Protein AF-A0A812RT86-F1 (afdb_monomer)

InterPro domains:
  IPR002048 EF-hand domain [PS50222] (325-360)

pLDDT: mean 72.58, std 27.66, range [27.3, 98.38]

Foldseek 3Di:
DVVVVVVPDDDDDDDDDDDDDDDDDDDDDDDDDDPDDPPPPPVPPPPPPDDDPVVVVVVVVVVVVPPDPDDDDDDDDDDDDDDDDDDDDDDDDDDDDDDDDDDDDDDDDDDDDDDDDDDDDDDDDDDDDDDDDDDDDDDDDDDDDDDDDDDDDDDDDDDDDDDDDDDDDDDPDDDDDDDDDDDDDPPDPPPPPPQDVVNLVVVVCVVPVVCPCVCLQLVLLLPPDWDPLLVVLQADDPLLLLQLLLVQLVCLVLAQPSRDQWDFLVRVCVSNVDDSVSSLVVLCLQPVPLSVVCVVVVDPVSSRVGTGGPLLQSLLSLLSHALDALVLSLQSNLLSLPSVLPQKDALVSQLVSQLSNLSNSCSRSVTDRDPSVVSSVVSNVVLVVLLVLVLVVDDVVVNVVCVVVNIGHNVSVSCQCCCVSVDSVNVSSNSSSCVSYHPDPPPLCPDPQNVPQDHRGSNDRDDRGPPRVVSVPLLDDDLVLLVVLVLLVVVCLVVVHLPDDQVRSCVVSVHHDPPSSCVQFSNQLSVVQVVCVVVVDDDDVLSSRCRRRVPDDPVSSVVSVVSVVVVVVVVVVVVVVVVVVVVVVVVVVVVPPPDQDVVRVVVVVVVVCCVVVVVCPDPPDDD

Solvent-accessible surface area (backbone atoms only — not comparable to full-atom values): 39511 Å² total; per-residue (Å²): 109,83,75,63,66,63,77,76,71,81,81,90,88,82,84,88,80,91,78,85,88,82,91,83,88,83,82,90,83,90,82,90,81,79,95,82,81,90,82,77,80,74,85,78,65,80,85,66,91,69,91,64,75,68,64,58,57,57,55,54,56,61,64,62,73,72,70,82,86,80,88,88,89,89,87,85,91,84,84,90,80,92,83,89,83,87,82,89,86,85,91,83,87,84,88,84,84,90,83,84,86,81,89,84,81,87,80,88,80,83,85,86,80,86,81,87,86,84,81,85,82,84,79,85,84,84,84,84,82,82,85,88,83,87,85,88,85,80,89,76,90,81,90,79,90,81,91,74,86,87,80,89,88,87,88,89,86,85,87,85,84,90,82,86,89,88,78,93,74,90,74,93,68,92,77,77,84,91,71,84,89,73,96,68,77,87,72,71,80,72,79,75,72,81,72,47,73,66,58,52,48,51,56,38,36,75,75,40,64,88,50,59,65,51,52,66,39,46,54,52,64,74,68,55,78,70,50,75,85,48,56,80,46,21,71,40,46,62,51,59,54,46,53,40,50,40,47,44,33,51,73,19,71,33,42,56,82,48,35,69,70,56,28,28,52,63,56,44,22,64,56,71,68,49,60,63,74,61,40,52,58,49,36,46,49,67,29,43,72,41,34,54,52,31,68,74,63,72,43,79,73,46,36,72,65,33,60,37,42,52,64,16,48,54,39,34,45,48,53,49,9,38,61,34,48,52,65,61,41,49,48,51,50,52,36,70,46,27,47,83,58,71,64,39,34,43,64,66,39,44,19,50,44,43,33,23,41,50,45,19,43,19,39,61,62,72,40,78,55,70,55,70,71,56,30,42,50,49,20,50,52,50,51,56,48,53,53,52,57,48,40,73,75,44,58,71,69,58,27,47,48,37,66,71,70,54,35,46,48,47,70,60,52,50,36,33,46,62,31,75,63,73,48,72,81,24,39,67,48,22,51,47,40,57,71,25,21,55,80,56,88,66,60,73,70,77,52,102,56,49,90,76,58,65,68,59,47,36,74,48,83,56,75,67,51,80,75,42,80,72,75,48,53,91,81,54,86,52,83,81,50,51,61,55,54,48,52,53,49,53,49,26,62,71,69,71,48,44,90,70,53,73,68,56,51,26,64,74,67,73,44,90,69,59,64,66,57,38,69,67,27,48,52,49,12,27,54,49,42,42,54,45,41,76,73,74,44,87,82,48,73,67,56,30,50,45,48,27,28,73,84,60,48,76,68,52,55,52,51,51,52,51,54,49,52,52,49,52,50,50,51,49,50,51,52,52,51,50,52,54,48,51,52,47,53,53,48,50,55,57,68,65,47,72,72,63,56,67,69,58,44,50,52,50,50,50,52,48,51,39,62,73,68,67,68,69,74,77,87,86,79,78,134

Secondary structure (DSSP, 8-state):
-TTTSGGG---------------------PPP--S---SSSSTTSTTS----THHHHHHHHHHHTTSSS-----------------------------------------------PPPPPPPPP--PPPPP----------------------------------------------------------------HHHHHHHHHHH-GGGGHHHHHHHHHHHSPPPGGGHHHHT--HHHHHHHHHHHHHHTTT-TT-S-SSB-HHHHHHHHT--HHHHHHHHHHH-HHHHHHHHHH--GGGGGG--B-HHHHHHHHHHT-TTS-HHHHHHHHHHHH-TT--SEE-HHHHHHHHHHHHHHHHHHTT--PPPHHHHHHHHHHHHHHHHHHHHHHS-HHHHHHHHHHT-EEHHHHHHHHTTTT--GGGHHHHHHHHHHS---SS-TT--TTHHHH----SSSPPPPP---TTTS-TTS--HHHHHHHHHHHHHHHHHT-----HHHHHHHHTS---HHHIIIIIHHHHHHHHHHHHTT----HHHHHHHH-TT--HHHHHHHHHHHHHHHHHHHHHHHHHHHHHHHHHHHHHHHS----HHHHHHHHHHHHHHHTT----S----

Radius of gyration: 39.05 Å; Cα contacts (8 Å, |Δi|>4): 463; chains: 1; bounding box: 122×91×124 Å

Mean predicted aligned error: 18.25 Å

Structure (mmCIF, N/CA/C/O backbone):
data_AF-A0A812RT86-F1
#
_entry.id   AF-A0A812RT86-F1
#
loop_
_atom_site.group_PDB
_atom_site.id
_atom_site.type_symbol
_atom_site.label_atom_id
_atom_site.label_alt_id
_atom_site.label_comp_id
_atom_site.label_asym_id
_atom_site.label_entity_id
_atom_site.label_seq_id
_atom_site.pdbx_PDB_ins_code
_atom_site.Cartn_x
_atom_site.Cartn_y
_atom_site.Cartn_z
_atom_site.occupancy
_atom_site.B_iso_or_equiv
_atom_site.auth_seq_id
_atom_site.auth_comp_id
_atom_site.auth_asym_id
_atom_site.auth_atom_id
_atom_site.pdbx_PDB_model_num
ATOM 1 N N . MET A 1 1 ? -22.999 0.471 -38.837 1.00 32.41 1 MET A N 1
ATOM 2 C CA . MET A 1 1 ? -21.738 0.999 -38.265 1.00 32.41 1 MET A CA 1
ATOM 3 C C . MET A 1 1 ? -20.483 0.485 -38.969 1.00 32.41 1 MET A C 1
ATOM 5 O O . MET A 1 1 ? -19.728 1.316 -39.442 1.00 32.41 1 MET A O 1
ATOM 9 N N . VAL A 1 2 ? -20.285 -0.824 -39.178 1.00 30.70 2 VAL A N 1
ATOM 10 C CA . VAL A 1 2 ? -19.098 -1.359 -39.901 1.00 30.70 2 VAL A CA 1
ATOM 11 C C . VAL A 1 2 ? -18.981 -0.891 -41.371 1.00 30.70 2 VAL A C 1
ATOM 13 O O . VAL A 1 2 ? -17.883 -0.769 -41.901 1.00 30.70 2 VAL A O 1
ATOM 16 N N . ARG A 1 3 ? -20.088 -0.517 -42.030 1.00 27.75 3 ARG A N 1
ATOM 17 C CA . ARG A 1 3 ? -20.066 0.116 -43.369 1.00 27.75 3 ARG A CA 1
ATOM 18 C C . ARG A 1 3 ? -19.784 1.629 -43.364 1.00 27.75 3 ARG A C 1
ATOM 20 O O . ARG A 1 3 ? -19.416 2.160 -44.401 1.00 27.75 3 ARG A O 1
ATOM 27 N N . LEU A 1 4 ? -19.905 2.303 -42.216 1.00 32.44 4 LEU A N 1
ATOM 28 C CA . LEU A 1 4 ? -19.631 3.743 -42.067 1.00 32.44 4 LEU A CA 1
ATOM 29 C C . LEU A 1 4 ? -18.146 4.032 -41.785 1.00 32.44 4 LEU A C 1
ATOM 31 O O . LEU A 1 4 ? -17.674 5.114 -42.100 1.00 32.44 4 LEU A O 1
ATOM 35 N N . LEU A 1 5 ? -17.389 3.042 -41.296 1.00 34.94 5 LEU A N 1
ATOM 36 C CA . LEU A 1 5 ? -15.935 3.142 -41.107 1.00 34.94 5 LEU A CA 1
ATOM 37 C C . LEU A 1 5 ? -15.118 2.859 -42.382 1.00 34.94 5 LEU A C 1
ATOM 39 O O . LEU A 1 5 ? -13.969 3.273 -42.466 1.00 34.94 5 LEU A O 1
ATOM 43 N N . ARG A 1 6 ? -15.703 2.230 -43.414 1.00 35.09 6 ARG A N 1
ATOM 44 C CA . ARG A 1 6 ? -15.031 2.035 -44.719 1.00 35.09 6 ARG A CA 1
ATOM 45 C C . ARG A 1 6 ? -15.111 3.245 -45.655 1.00 35.09 6 ARG A C 1
ATOM 47 O O . ARG A 1 6 ? -14.387 3.284 -46.639 1.00 35.09 6 ARG A O 1
ATOM 54 N N . ALA A 1 7 ? -15.956 4.233 -45.356 1.00 34.41 7 ALA A N 1
ATOM 55 C CA . ALA A 1 7 ? -16.127 5.428 -46.186 1.00 34.41 7 ALA A CA 1
ATOM 56 C C . ALA A 1 7 ? -15.165 6.580 -45.826 1.00 34.41 7 ALA A C 1
ATOM 58 O O . ALA A 1 7 ? -15.213 7.629 -46.460 1.00 34.41 7 ALA A O 1
ATOM 59 N N . TRP A 1 8 ? -14.285 6.391 -44.834 1.00 33.06 8 TRP A N 1
ATOM 60 C CA . TRP A 1 8 ? -13.332 7.412 -44.374 1.00 33.06 8 TRP A CA 1
ATOM 61 C C . TRP A 1 8 ? -11.868 7.105 -44.742 1.00 33.06 8 TRP A C 1
ATOM 63 O O . TRP A 1 8 ? -10.953 7.761 -44.258 1.00 33.06 8 TRP A O 1
ATOM 73 N N . GLN A 1 9 ? -11.637 6.122 -45.621 1.00 38.25 9 GLN A N 1
ATOM 74 C CA . GLN A 1 9 ? -10.313 5.793 -46.157 1.00 38.25 9 GLN A CA 1
ATOM 75 C C . GLN A 1 9 ? -10.301 5.894 -47.690 1.00 38.25 9 GLN A C 1
ATOM 77 O O . GLN A 1 9 ? -10.623 4.954 -48.410 1.00 38.25 9 GLN A O 1
ATOM 82 N N . GLY A 1 10 ? -9.909 7.068 -48.179 1.00 29.81 10 GLY A N 1
ATOM 83 C CA . GLY A 1 10 ? -9.515 7.364 -49.559 1.00 29.81 10 GLY A CA 1
ATOM 84 C C . GLY A 1 10 ? -9.105 8.838 -49.598 1.00 29.81 10 GLY A C 1
ATOM 85 O O . GLY A 1 10 ? -9.862 9.671 -49.123 1.00 29.81 10 GLY A O 1
ATOM 86 N N . LYS A 1 11 ? -7.930 9.270 -50.051 1.00 29.61 11 LYS A N 1
ATOM 87 C CA . LYS A 1 11 ? -6.903 8.723 -50.947 1.00 29.61 11 LYS A CA 1
ATOM 88 C C . LYS A 1 11 ? -5.505 9.200 -50.493 1.00 29.61 11 LYS A C 1
ATOM 90 O O . LYS A 1 11 ? -5.428 10.169 -49.739 1.00 29.61 11 LYS A O 1
ATOM 95 N N . PRO A 1 12 ? -4.426 8.559 -50.975 1.00 42.12 12 PRO A N 1
ATOM 96 C CA . PRO A 1 12 ? -3.047 9.000 -50.787 1.00 42.12 12 PRO A CA 1
ATOM 97 C C . PRO A 1 12 ? -2.666 10.059 -51.833 1.00 42.12 12 PRO A C 1
ATOM 99 O O . PRO A 1 12 ? -3.165 9.997 -52.950 1.00 42.12 12 PRO A O 1
ATOM 102 N N . ASP A 1 13 ? -1.803 11.003 -51.456 1.00 31.34 13 ASP A N 1
ATOM 103 C CA . ASP A 1 13 ? -0.735 11.583 -52.288 1.00 31.34 13 ASP A CA 1
ATOM 104 C C . ASP A 1 13 ? -0.007 12.673 -51.486 1.00 31.34 13 ASP A C 1
ATOM 106 O O . ASP A 1 13 ? -0.629 13.638 -51.052 1.00 31.34 13 ASP A O 1
ATOM 110 N N . ALA A 1 14 ? 1.304 12.498 -51.278 1.00 30.47 14 ALA A N 1
ATOM 111 C CA . ALA A 1 14 ? 2.343 13.516 -51.499 1.00 30.47 14 ALA A CA 1
ATOM 112 C C . ALA A 1 14 ? 3.637 13.194 -50.723 1.00 30.47 14 ALA A C 1
ATOM 114 O O . ALA A 1 14 ? 3.758 13.421 -49.525 1.00 30.47 14 ALA A O 1
ATOM 115 N N . VAL A 1 15 ? 4.606 12.676 -51.480 1.00 29.62 15 VAL A N 1
ATOM 116 C CA . VAL A 1 15 ? 6.001 13.142 -51.568 1.00 29.62 15 VAL A CA 1
ATOM 117 C C . VAL A 1 15 ? 6.753 13.431 -50.257 1.00 29.62 15 VAL A C 1
ATOM 119 O O . VAL A 1 15 ? 6.643 14.482 -49.635 1.00 29.62 15 VAL A O 1
ATOM 122 N N . CYS A 1 16 ? 7.660 12.506 -49.955 1.00 29.94 16 CYS A N 1
ATOM 123 C CA . CYS A 1 16 ? 8.795 12.654 -49.053 1.00 29.94 16 CYS A CA 1
ATOM 124 C C . CYS A 1 16 ? 9.907 13.505 -49.701 1.00 29.94 16 CYS A C 1
ATOM 126 O O . CYS A 1 16 ? 10.246 13.245 -50.861 1.00 29.94 16 CYS A O 1
ATOM 128 N N . PRO A 1 17 ? 10.564 14.418 -48.962 1.00 37.09 17 PRO A N 1
ATOM 129 C CA . PRO A 1 17 ? 11.944 14.758 -49.254 1.00 37.09 17 PRO A CA 1
ATOM 130 C C . PRO A 1 17 ? 12.883 14.363 -48.110 1.00 37.09 17 PRO A C 1
ATOM 132 O O . PRO A 1 17 ? 12.653 14.623 -46.930 1.00 37.09 17 PRO A O 1
ATOM 135 N N . LYS A 1 18 ? 13.981 13.742 -48.540 1.00 34.94 18 LYS A N 1
ATOM 136 C CA . LYS A 1 18 ? 15.206 13.446 -47.799 1.00 34.94 18 LYS A CA 1
ATOM 137 C C . LYS A 1 18 ? 15.799 14.702 -47.142 1.00 34.94 18 LYS A C 1
ATOM 139 O O . LYS A 1 18 ? 15.811 15.768 -47.753 1.00 34.94 18 LYS A O 1
ATOM 144 N N . ARG A 1 19 ? 16.396 14.526 -45.962 1.00 31.27 19 ARG A N 1
ATOM 145 C CA . ARG A 1 19 ? 17.487 15.350 -45.408 1.00 31.27 19 ARG A CA 1
ATOM 146 C C . ARG A 1 19 ? 18.203 14.484 -44.368 1.00 31.27 19 ARG A C 1
ATOM 148 O O . ARG A 1 19 ? 17.579 14.100 -43.388 1.00 31.27 19 ARG A O 1
ATOM 155 N N . GLU A 1 20 ? 19.277 13.796 -44.740 1.00 32.06 20 GLU A N 1
ATOM 156 C CA . GLU A 1 20 ? 20.681 14.249 -44.746 1.00 32.06 20 GLU A CA 1
ATOM 157 C C . GLU A 1 20 ? 21.170 14.820 -43.410 1.00 32.06 20 GLU A C 1
ATOM 159 O O . GLU A 1 20 ? 20.586 15.736 -42.833 1.00 32.06 20 GLU A O 1
ATOM 164 N N . GLU A 1 21 ? 22.236 14.163 -42.957 1.00 35.34 21 GLU A N 1
ATOM 165 C CA . GLU A 1 21 ? 23.026 14.320 -41.746 1.00 35.34 21 GLU A CA 1
ATOM 166 C C . GLU A 1 21 ? 23.725 15.681 -41.688 1.00 35.34 21 GLU A C 1
ATOM 168 O O . GLU A 1 21 ? 24.220 16.158 -42.704 1.00 35.34 21 GLU A O 1
ATOM 173 N N . GLU A 1 22 ? 23.873 16.244 -40.487 1.00 34.66 22 GLU A N 1
ATOM 174 C CA . GLU A 1 22 ? 25.102 16.966 -40.139 1.00 34.66 22 GLU A CA 1
ATOM 175 C C . GLU A 1 22 ? 25.285 17.034 -38.614 1.00 34.66 22 GLU A C 1
ATOM 177 O O . GLU A 1 22 ? 24.495 17.629 -37.877 1.00 34.66 22 GLU A O 1
ATOM 182 N N . GLU A 1 23 ? 26.351 16.385 -38.142 1.00 36.22 23 GLU A N 1
ATOM 183 C CA . GLU A 1 23 ? 26.987 16.626 -36.850 1.00 36.22 23 GLU A CA 1
ATOM 184 C C . GLU A 1 23 ? 27.825 17.912 -36.919 1.00 36.22 23 GLU A C 1
ATOM 186 O O . GLU A 1 23 ? 28.636 18.052 -37.827 1.00 36.22 23 GLU A O 1
ATOM 191 N N . ALA A 1 24 ? 27.745 18.785 -35.909 1.00 30.48 24 ALA A N 1
ATOM 192 C CA . ALA A 1 24 ? 28.910 19.488 -35.348 1.00 30.48 24 ALA A CA 1
ATOM 193 C C . ALA A 1 24 ? 28.519 20.244 -34.068 1.00 30.48 24 ALA A C 1
ATOM 195 O O . ALA A 1 24 ? 27.568 21.023 -34.042 1.00 30.48 24 ALA A O 1
ATOM 196 N N . GLY A 1 25 ? 29.259 20.003 -32.984 1.00 29.22 25 GLY A N 1
ATOM 197 C CA . GLY A 1 25 ? 29.005 20.579 -31.665 1.00 29.22 25 GLY A CA 1
ATOM 198 C C . GLY A 1 25 ? 29.688 21.918 -31.380 1.00 29.22 25 GLY A C 1
ATOM 199 O O . GLY A 1 25 ? 30.500 22.392 -32.160 1.00 29.22 25 GLY A O 1
ATOM 200 N N . ALA A 1 26 ? 29.404 22.477 -30.195 1.00 28.14 26 ALA A N 1
ATOM 201 C CA . ALA A 1 26 ? 30.379 23.088 -29.278 1.00 28.14 26 ALA A CA 1
ATOM 202 C C . ALA A 1 26 ? 29.707 23.745 -28.048 1.00 28.14 26 ALA A C 1
ATOM 204 O O . ALA A 1 26 ? 28.912 24.666 -28.163 1.00 28.14 26 ALA A O 1
ATOM 205 N N . ARG A 1 27 ? 30.150 23.291 -26.866 1.00 29.47 27 ARG A N 1
ATOM 206 C CA . ARG A 1 27 ? 30.568 24.052 -25.663 1.00 29.47 27 ARG A CA 1
ATOM 207 C C . ARG A 1 27 ? 29.655 25.138 -25.044 1.00 29.47 27 ARG A C 1
ATOM 209 O O . ARG A 1 27 ? 29.606 26.273 -25.489 1.00 29.47 27 ARG A O 1
ATOM 216 N N . ASN A 1 28 ? 29.175 24.804 -23.839 1.00 30.59 28 ASN A N 1
ATOM 217 C CA . ASN A 1 28 ? 29.307 25.520 -22.552 1.00 30.59 28 ASN A CA 1
ATOM 218 C C . ASN A 1 28 ? 29.487 27.057 -22.534 1.00 30.59 28 ASN A C 1
ATOM 220 O O . ASN A 1 28 ? 30.597 27.543 -22.754 1.00 30.59 28 ASN A O 1
ATOM 224 N N . ARG A 1 29 ? 28.495 27.769 -21.968 1.00 30.27 29 ARG A N 1
ATOM 225 C CA . ARG A 1 29 ? 28.596 28.527 -20.689 1.00 30.27 29 ARG A CA 1
ATOM 226 C C . ARG A 1 29 ? 27.214 29.029 -20.205 1.00 30.27 29 ARG A C 1
ATOM 228 O O . ARG A 1 29 ? 26.305 29.128 -21.021 1.00 30.27 29 ARG A O 1
ATOM 235 N N . PRO A 1 30 ? 27.040 29.312 -18.895 1.00 32.78 30 PRO A N 1
ATOM 236 C CA . PRO A 1 30 ? 25.730 29.446 -18.258 1.00 32.78 30 PRO A CA 1
ATOM 237 C C . PRO A 1 30 ? 25.225 30.896 -18.220 1.00 32.78 30 PRO A C 1
ATOM 239 O O . PRO A 1 30 ? 25.974 31.819 -17.895 1.00 32.78 30 PRO A O 1
ATOM 242 N N . SER A 1 31 ? 23.929 31.083 -18.467 1.00 28.67 31 SER A N 1
ATOM 243 C CA . SER A 1 31 ? 23.236 32.364 -18.307 1.00 28.67 31 SER A CA 1
ATOM 244 C C . SER A 1 31 ? 22.522 32.402 -16.957 1.00 28.67 31 SER A C 1
ATOM 246 O O . SER A 1 31 ? 21.604 31.626 -16.701 1.00 28.67 31 SER A O 1
ATOM 248 N N . LYS A 1 32 ? 22.934 33.334 -16.093 1.00 32.06 32 LYS A N 1
ATOM 249 C CA . LYS A 1 32 ? 22.118 33.824 -14.977 1.00 32.06 32 LYS A CA 1
ATOM 250 C C . LYS A 1 32 ? 20.872 34.497 -15.561 1.00 32.06 32 LYS A C 1
ATOM 252 O O . LYS A 1 32 ? 21.020 35.433 -16.342 1.00 32.06 32 LYS A O 1
ATOM 257 N N . LEU A 1 33 ? 19.680 34.058 -15.166 1.00 28.28 33 LEU A N 1
ATOM 258 C CA . LEU A 1 33 ? 18.431 34.782 -15.404 1.00 28.28 33 LEU A CA 1
ATOM 259 C C . LEU A 1 33 ? 17.908 35.315 -14.072 1.00 28.28 33 LEU A C 1
ATOM 261 O O . LEU A 1 33 ? 17.611 34.565 -13.144 1.00 28.28 33 LEU A O 1
ATOM 265 N N . THR A 1 34 ? 17.863 36.638 -13.990 1.00 29.67 34 THR A N 1
ATOM 266 C CA . THR A 1 34 ? 17.312 37.426 -12.893 1.00 29.67 34 THR A CA 1
ATOM 267 C C . THR A 1 34 ? 15.814 37.627 -13.114 1.00 29.67 34 THR A C 1
ATOM 269 O O . THR A 1 34 ? 15.363 37.907 -14.223 1.00 29.67 34 THR A O 1
ATOM 272 N N . ILE A 1 35 ? 15.049 37.510 -12.033 1.00 33.06 35 ILE A N 1
ATOM 273 C CA . ILE A 1 35 ? 13.612 37.780 -11.951 1.00 33.06 35 ILE A CA 1
ATOM 274 C C . ILE A 1 35 ? 13.403 39.301 -12.019 1.00 33.06 35 ILE A C 1
ATOM 276 O O . ILE A 1 35 ? 13.557 39.975 -11.005 1.00 33.06 35 ILE A O 1
ATOM 280 N N . SER A 1 36 ? 13.091 39.861 -13.196 1.00 30.73 36 SER A N 1
ATOM 281 C CA . SER A 1 36 ? 12.636 41.263 -13.309 1.00 30.73 36 SER A CA 1
ATOM 282 C C . SER A 1 36 ? 11.948 41.626 -14.643 1.00 30.73 36 SER A C 1
ATOM 284 O O . SER A 1 36 ? 12.234 42.683 -15.203 1.00 30.73 36 SER A O 1
ATOM 286 N N . SER A 1 37 ? 11.036 40.804 -15.181 1.00 30.66 37 SER A N 1
ATOM 287 C CA . SER A 1 37 ? 10.267 41.198 -16.387 1.00 30.66 37 SER A CA 1
ATOM 288 C C . SER A 1 37 ? 8.770 40.859 -16.368 1.00 30.66 37 SER A C 1
ATOM 290 O O . SER A 1 37 ? 8.157 40.730 -17.421 1.00 30.66 37 SER A O 1
ATOM 292 N N . LEU A 1 38 ? 8.150 40.745 -15.191 1.00 30.97 38 LEU A N 1
ATOM 293 C CA . LEU A 1 38 ? 6.742 40.336 -15.048 1.00 30.97 38 LEU A CA 1
ATOM 294 C C . LEU A 1 38 ? 5.850 41.426 -14.427 1.00 30.97 38 LEU A C 1
ATOM 296 O O . LEU A 1 38 ? 5.011 41.153 -13.578 1.00 30.97 38 LEU A O 1
ATOM 300 N N . VAL A 1 39 ? 6.041 42.680 -14.856 1.00 33.22 39 VAL A N 1
ATOM 301 C CA . VAL A 1 39 ? 5.157 43.820 -14.509 1.00 33.22 39 VAL A CA 1
ATOM 302 C C . VAL A 1 39 ? 4.757 44.644 -15.756 1.00 33.22 39 VAL A C 1
ATOM 304 O O . VAL A 1 39 ? 4.170 45.712 -15.649 1.00 33.22 39 VAL A O 1
ATOM 307 N N . GLY A 1 40 ? 5.025 44.151 -16.971 1.00 34.19 40 GLY A N 1
ATOM 308 C CA . GLY A 1 40 ? 4.776 44.905 -18.211 1.00 34.19 40 GLY A CA 1
ATOM 309 C C . GLY A 1 40 ? 3.399 44.732 -18.867 1.00 34.19 40 GLY A C 1
ATOM 310 O O . GLY A 1 40 ? 2.975 45.625 -19.591 1.00 34.19 40 GLY A O 1
ATOM 311 N N . ASP A 1 41 ? 2.678 43.635 -18.614 1.00 35.81 41 ASP A N 1
ATOM 312 C CA . ASP A 1 41 ? 1.596 43.196 -19.519 1.00 35.81 41 ASP A CA 1
ATOM 313 C C . ASP A 1 41 ? 0.203 43.078 -18.874 1.00 35.81 41 ASP A C 1
ATOM 315 O O . ASP A 1 41 ? -0.606 42.240 -19.258 1.00 35.81 41 ASP A O 1
ATOM 319 N N . ILE A 1 42 ? -0.123 43.952 -17.916 1.00 34.62 42 ILE A N 1
ATOM 320 C CA . ILE A 1 42 ? -1.499 44.068 -17.379 1.00 34.62 42 ILE A CA 1
ATOM 321 C C . ILE A 1 42 ? -2.265 45.254 -17.998 1.00 34.62 42 ILE A C 1
ATOM 323 O O . ILE A 1 42 ? -3.493 45.283 -17.982 1.00 34.62 42 ILE A O 1
ATOM 327 N N . SER A 1 43 ? -1.582 46.179 -18.677 1.00 33.00 43 SER A N 1
ATOM 328 C CA . SER A 1 43 ? -2.214 47.361 -19.289 1.00 33.00 43 SER A CA 1
ATOM 329 C C . SER A 1 43 ? -2.795 47.132 -20.695 1.00 33.00 43 SER A C 1
ATOM 331 O O . SER A 1 43 ? -3.175 48.094 -21.351 1.00 33.00 43 SER A O 1
ATOM 333 N N . LYS A 1 44 ? -2.862 45.883 -21.183 1.00 37.06 44 LYS A N 1
ATOM 334 C CA . LYS A 1 44 ? -3.383 45.540 -22.528 1.00 37.06 44 LYS A CA 1
ATOM 335 C C . LYS A 1 44 ? -4.661 44.692 -22.531 1.00 37.06 44 LYS A C 1
ATOM 337 O O . LYS A 1 44 ? -5.081 44.235 -23.587 1.00 37.06 44 LYS A O 1
ATOM 342 N N . LEU A 1 45 ? -5.301 44.492 -21.377 1.00 38.12 45 LEU A N 1
ATOM 343 C CA . LEU A 1 45 ? -6.544 43.709 -21.266 1.00 38.12 45 LEU A CA 1
ATOM 344 C C . LEU A 1 45 ? -7.790 44.545 -20.929 1.00 38.12 45 LEU A C 1
ATOM 346 O O . LEU A 1 45 ? -8.852 43.987 -20.675 1.00 38.12 45 LEU A O 1
ATOM 350 N N . SER A 1 46 ? -7.700 45.875 -20.983 1.00 34.97 46 SER A N 1
ATOM 351 C CA . SER A 1 46 ? -8.839 46.781 -20.771 1.00 34.97 46 SER A CA 1
ATOM 352 C C . SER A 1 46 ? -9.723 47.013 -22.008 1.00 34.97 46 SER A C 1
ATOM 354 O O . SER A 1 46 ? -10.748 47.675 -21.881 1.00 34.97 46 SER A O 1
ATOM 356 N N . ASP A 1 47 ? -9.389 46.434 -23.168 1.00 35.75 47 ASP A N 1
ATOM 357 C CA . ASP A 1 47 ? -10.130 46.644 -24.430 1.00 35.75 47 ASP A CA 1
ATOM 358 C C . ASP A 1 47 ? -11.153 45.543 -24.766 1.00 35.75 47 ASP A C 1
ATOM 360 O O . ASP A 1 47 ? -11.801 45.581 -25.811 1.00 35.75 47 ASP A O 1
ATOM 364 N N . LEU A 1 48 ? -11.362 44.569 -23.879 1.00 38.91 48 LEU A N 1
ATOM 365 C CA . LEU A 1 48 ? -12.402 43.552 -24.044 1.00 38.91 48 LEU A CA 1
ATOM 366 C C . LEU A 1 48 ? -13.464 43.751 -22.970 1.00 38.91 48 LEU A C 1
ATOM 368 O O . LEU A 1 48 ? -13.424 43.129 -21.912 1.00 38.91 48 LEU A O 1
ATOM 372 N N . GLY A 1 49 ? -14.393 44.666 -23.252 1.00 37.91 49 GLY A N 1
ATOM 373 C CA . GLY A 1 49 ? -15.534 45.017 -22.410 1.00 37.91 49 GLY A CA 1
ATOM 374 C C . GLY A 1 49 ? -16.432 43.826 -22.072 1.00 37.91 49 GLY A C 1
ATOM 375 O O . GLY A 1 49 ? -17.490 43.642 -22.666 1.00 37.91 49 GLY A O 1
ATOM 376 N N . LEU A 1 50 ? -16.026 43.053 -21.069 1.00 34.66 50 LEU A N 1
ATOM 377 C CA . LEU A 1 50 ? -16.833 42.056 -20.386 1.00 34.66 50 LEU A CA 1
ATOM 378 C C . LEU A 1 50 ? -16.825 42.396 -18.898 1.00 34.66 50 LEU A C 1
ATOM 380 O O . LEU A 1 50 ? -15.873 42.135 -18.165 1.00 34.66 50 LEU A O 1
ATOM 384 N N . ALA A 1 51 ? -17.909 43.035 -18.473 1.00 38.38 51 ALA A N 1
ATOM 385 C CA . ALA A 1 51 ? -18.240 43.199 -17.073 1.00 38.38 51 ALA A CA 1
ATOM 386 C C . ALA A 1 51 ? -18.531 41.824 -16.451 1.00 38.38 51 ALA A C 1
ATOM 388 O O . ALA A 1 51 ? -19.305 41.048 -17.007 1.00 38.38 51 ALA A O 1
ATOM 389 N N . SER A 1 52 ? -17.977 41.550 -15.272 1.00 44.50 52 SER A N 1
ATOM 390 C CA . SER A 1 52 ? -18.619 40.634 -14.330 1.00 44.50 52 SER A CA 1
ATOM 391 C C . SER A 1 52 ? -18.398 41.120 -12.902 1.00 44.50 52 SER A C 1
ATOM 393 O O . SER A 1 52 ? -17.278 41.432 -12.489 1.00 44.50 52 SER A O 1
ATOM 395 N N . GLU A 1 53 ? -19.495 41.189 -12.154 1.00 42.06 53 GLU A N 1
ATOM 396 C CA . GLU A 1 53 ? -19.558 41.518 -10.730 1.00 42.06 53 GLU A CA 1
ATOM 397 C C . GLU A 1 53 ? -18.774 40.535 -9.838 1.00 42.06 53 GLU A C 1
ATOM 399 O O . GLU A 1 53 ? -18.516 40.834 -8.671 1.00 42.06 53 GLU A O 1
ATOM 404 N N . ASP A 1 54 ? -18.282 39.430 -10.401 1.00 44.69 54 ASP A N 1
ATOM 405 C CA . ASP A 1 54 ? -17.510 38.398 -9.703 1.00 44.69 54 ASP A CA 1
ATOM 406 C C . ASP A 1 54 ? -16.107 38.848 -9.257 1.00 44.69 54 ASP A C 1
ATOM 408 O O . ASP A 1 54 ? -15.523 38.283 -8.330 1.00 44.69 54 ASP A O 1
ATOM 412 N N . LEU A 1 55 ? -15.551 39.908 -9.857 1.00 44.12 55 LEU A N 1
ATOM 413 C CA . LEU A 1 55 ? -14.261 40.450 -9.412 1.00 44.12 55 LEU A CA 1
ATOM 414 C C . LEU A 1 55 ? -14.389 41.280 -8.120 1.00 44.12 55 LEU A C 1
ATOM 416 O O . LEU A 1 55 ? -13.424 41.416 -7.365 1.00 44.12 55 LEU A O 1
ATOM 420 N N . LYS A 1 56 ? -15.583 41.831 -7.847 1.00 46.00 56 LYS A N 1
ATOM 421 C CA . LYS A 1 56 ? -15.849 42.651 -6.653 1.00 46.00 56 LYS A CA 1
ATOM 422 C C . LYS A 1 56 ? -16.142 41.790 -5.424 1.00 46.00 56 LYS A C 1
ATOM 424 O O . LYS A 1 56 ? -15.720 42.150 -4.327 1.00 46.00 56 LYS A O 1
ATOM 429 N N . SER A 1 57 ? -16.791 40.640 -5.599 1.00 44.62 57 SER A N 1
ATOM 430 C CA . SER A 1 57 ? -17.022 39.659 -4.529 1.00 44.62 57 SER A CA 1
ATOM 431 C C . SER A 1 57 ? -15.714 39.010 -4.061 1.00 44.62 57 SER A C 1
ATOM 433 O O . SER A 1 57 ? -15.481 38.913 -2.856 1.00 44.62 57 SER A O 1
ATOM 435 N N . TRP A 1 58 ? -14.792 38.707 -4.982 1.00 50.06 58 TRP A N 1
ATOM 436 C CA . TRP A 1 58 ? -13.472 38.163 -4.636 1.00 50.06 58 TRP A CA 1
ATOM 437 C C . TRP A 1 58 ? -12.573 39.158 -3.871 1.00 50.06 58 TRP A C 1
ATOM 439 O O . TRP A 1 58 ? -11.843 38.776 -2.952 1.00 50.06 58 TRP A O 1
ATOM 449 N N . GLN A 1 59 ? -12.642 40.458 -4.189 1.00 44.25 59 GLN A N 1
ATOM 450 C CA . GLN A 1 59 ? -11.881 41.485 -3.462 1.00 44.25 59 GLN A CA 1
ATOM 451 C C . GLN A 1 59 ? -12.446 41.789 -2.062 1.00 44.25 59 GLN A C 1
ATOM 453 O O . GLN A 1 59 ? -11.677 42.119 -1.154 1.00 44.25 59 GLN A O 1
ATOM 458 N N . LEU A 1 60 ? -13.758 41.637 -1.847 1.00 43.69 60 LEU A N 1
ATOM 459 C CA . LEU A 1 60 ? -14.392 41.892 -0.547 1.00 43.69 60 LEU A CA 1
ATOM 460 C C . LEU A 1 60 ? -14.111 40.774 0.479 1.00 43.69 60 LEU A C 1
ATOM 462 O O . LEU A 1 60 ? -13.968 41.044 1.676 1.00 43.69 60 LEU A O 1
ATOM 466 N N . GLU A 1 61 ? -13.942 39.536 0.010 1.00 41.91 61 GLU A N 1
ATOM 467 C CA . GLU A 1 61 ? -13.617 38.368 0.841 1.00 41.91 61 GLU A CA 1
ATOM 468 C C . GLU A 1 61 ? -12.157 38.396 1.344 1.00 41.91 61 GLU A C 1
ATOM 470 O O . GLU A 1 61 ? -11.865 38.058 2.494 1.00 41.91 61 GLU A O 1
ATOM 475 N N . LYS A 1 62 ? -11.224 38.935 0.545 1.00 41.53 62 LYS A N 1
ATOM 476 C CA . LYS A 1 62 ? -9.827 39.140 0.978 1.00 41.53 62 LYS A CA 1
ATOM 477 C C . LYS A 1 62 ? -9.641 40.297 1.963 1.00 41.53 62 LYS A C 1
ATOM 479 O O . LYS A 1 62 ? -8.711 40.257 2.768 1.00 41.53 62 LYS A O 1
ATOM 484 N N . LEU A 1 63 ? -10.519 41.301 1.950 1.00 39.72 63 LEU A N 1
ATOM 485 C CA . LEU A 1 63 ? -10.459 42.435 2.885 1.00 39.72 63 LEU A CA 1
ATOM 486 C C . LEU A 1 63 ? -11.067 42.124 4.264 1.00 39.72 63 LEU A C 1
ATOM 488 O O . LEU A 1 63 ? -10.719 42.779 5.248 1.00 39.72 63 LEU A O 1
ATOM 492 N N . THR A 1 64 ? -11.919 41.103 4.368 1.00 42.16 64 THR A N 1
ATOM 493 C CA . THR A 1 64 ? -12.529 40.666 5.636 1.00 42.16 64 THR A CA 1
ATOM 494 C C . THR A 1 64 ? -11.698 39.606 6.369 1.00 42.16 64 THR A C 1
ATOM 496 O O . THR A 1 64 ? -11.668 39.608 7.600 1.00 42.16 64 THR A O 1
ATOM 499 N N . ALA A 1 65 ? -10.912 38.793 5.655 1.00 37.62 65 ALA A N 1
ATOM 500 C CA . ALA A 1 65 ? -10.013 37.798 6.256 1.00 37.62 65 ALA A CA 1
ATOM 501 C C . ALA A 1 65 ? -8.735 38.386 6.906 1.00 37.62 65 ALA A C 1
ATOM 503 O O . ALA A 1 65 ? -8.048 37.697 7.657 1.00 37.62 65 ALA A O 1
ATOM 504 N N . GLY A 1 66 ? -8.415 39.663 6.663 1.00 34.66 66 GLY A N 1
ATOM 505 C CA . GLY A 1 66 ? -7.205 40.329 7.173 1.00 34.66 66 GLY A CA 1
ATOM 506 C C . GLY A 1 66 ? -7.351 41.091 8.499 1.00 34.66 66 GLY A C 1
ATOM 507 O O . GLY A 1 66 ? -6.397 41.738 8.923 1.00 34.66 66 GLY A O 1
ATOM 508 N N . ARG A 1 67 ? -8.521 41.069 9.159 1.00 32.62 67 ARG A N 1
ATOM 509 C CA . ARG A 1 67 ? -8.803 41.895 10.359 1.00 32.62 67 ARG A CA 1
ATOM 510 C C . ARG A 1 67 ? -8.987 41.132 11.679 1.00 32.62 67 ARG A C 1
ATOM 512 O O . ARG A 1 67 ? -9.285 41.760 12.691 1.00 32.62 67 ARG A O 1
ATOM 519 N N . SER A 1 68 ? -8.775 39.818 11.717 1.00 31.55 68 SER A N 1
ATOM 520 C CA . SER A 1 68 ? -9.029 38.987 12.911 1.00 31.55 68 SER A CA 1
ATOM 521 C C . SER A 1 68 ? -7.789 38.585 13.725 1.00 31.55 68 SER A C 1
ATOM 523 O O . SER A 1 68 ? -7.928 37.871 14.715 1.00 31.55 68 SER A O 1
ATOM 525 N N . VAL A 1 69 ? -6.590 39.089 13.407 1.00 33.88 69 VAL A N 1
ATOM 526 C CA . VAL A 1 69 ? -5.362 38.825 14.190 1.00 33.88 69 VAL A CA 1
ATOM 527 C C . VAL A 1 69 ? -4.717 40.136 14.639 1.00 33.88 69 VAL A C 1
ATOM 529 O O . VAL A 1 69 ? -3.634 40.497 14.203 1.00 33.88 69 VAL A O 1
ATOM 532 N N . ALA A 1 70 ? -5.418 40.887 15.489 1.00 33.94 70 ALA A N 1
ATOM 533 C CA . ALA A 1 70 ? -4.842 41.955 16.312 1.00 33.94 70 ALA A CA 1
ATOM 534 C C . ALA A 1 70 ? -5.885 42.457 17.323 1.00 33.94 70 ALA A C 1
ATOM 536 O O . ALA A 1 70 ? -6.543 43.462 17.077 1.00 33.94 70 ALA A O 1
ATOM 537 N N . ARG A 1 71 ? -6.073 41.743 18.443 1.00 30.58 71 ARG A N 1
ATOM 538 C CA . ARG A 1 71 ? -6.626 42.282 19.707 1.00 30.58 71 ARG A CA 1
ATOM 539 C C . ARG A 1 71 ? -6.686 41.183 20.769 1.00 30.58 71 ARG A C 1
ATOM 541 O O . ARG A 1 71 ? -7.620 40.390 20.767 1.00 30.58 71 ARG A O 1
ATOM 548 N N . ARG A 1 72 ? -5.703 41.163 21.674 1.00 29.20 72 ARG A N 1
ATOM 549 C CA . ARG A 1 72 ? -5.846 40.831 23.109 1.00 29.20 72 ARG A CA 1
ATOM 550 C C . ARG A 1 72 ? -4.476 40.920 23.791 1.00 29.20 72 ARG A C 1
ATOM 552 O O . ARG A 1 72 ? -3.722 39.956 23.795 1.00 29.20 72 ARG A O 1
ATOM 559 N N . ALA A 1 73 ? -4.171 42.089 24.348 1.00 30.89 73 ALA A N 1
ATOM 560 C CA . ALA A 1 73 ? -3.171 42.280 25.398 1.00 30.89 73 ALA A CA 1
ATOM 561 C C . ALA A 1 73 ? -3.462 43.615 26.109 1.00 30.89 73 ALA A C 1
ATOM 563 O O . ALA A 1 73 ? -3.230 44.665 25.521 1.00 30.89 73 ALA A O 1
ATOM 564 N N . SER A 1 74 ? -4.035 43.527 27.314 1.00 29.34 74 SER A N 1
ATOM 565 C CA . SER A 1 74 ? -4.303 44.572 28.336 1.00 29.34 74 SER A CA 1
ATOM 566 C C . SER A 1 74 ? -5.462 44.000 29.168 1.00 29.34 74 SER A C 1
ATOM 568 O O . SER A 1 74 ? -6.497 43.706 28.574 1.00 29.34 74 SER A O 1
ATOM 570 N N . GLU A 1 75 ? -5.429 43.678 30.461 1.00 30.47 75 GLU A N 1
ATOM 571 C CA . GLU A 1 75 ? -4.884 44.259 31.708 1.00 30.47 75 GLU A CA 1
ATOM 572 C C . GLU A 1 75 ? -5.506 43.395 32.864 1.00 30.47 75 GLU A C 1
ATOM 574 O O . GLU A 1 75 ? -6.285 42.490 32.545 1.00 30.47 75 GLU A O 1
ATOM 579 N N . PRO A 1 76 ? -5.379 43.683 34.180 1.00 43.06 76 PRO A N 1
ATOM 580 C CA . PRO A 1 76 ? -4.268 44.214 34.972 1.00 43.06 76 PRO A CA 1
ATOM 581 C C . PRO A 1 76 ? -3.965 43.360 36.238 1.00 43.06 76 PRO A C 1
ATOM 583 O O . PRO A 1 76 ? -4.656 42.403 36.584 1.00 43.06 76 PRO A O 1
ATOM 586 N N . SER A 1 77 ? -2.909 43.763 36.945 1.00 30.39 77 SER A N 1
ATOM 587 C CA . SER A 1 77 ? -2.409 43.246 38.226 1.00 30.39 77 SER A CA 1
ATOM 588 C C . SER A 1 77 ? -3.202 43.726 39.459 1.00 30.39 77 SER A C 1
ATOM 590 O O . SER A 1 77 ? -3.551 44.900 39.527 1.00 30.39 77 SER A O 1
ATOM 592 N N . ALA A 1 78 ? -3.353 42.864 40.478 1.00 29.83 78 ALA A N 1
ATOM 593 C CA . ALA A 1 78 ? -3.514 43.182 41.916 1.00 29.83 78 ALA A CA 1
ATOM 594 C C . ALA A 1 78 ? -3.301 41.875 42.731 1.00 29.83 78 ALA A C 1
ATOM 596 O O . ALA A 1 78 ? -3.937 40.873 42.432 1.00 29.83 78 ALA A O 1
ATOM 597 N N . LEU A 1 79 ? -2.215 41.742 43.508 1.00 30.14 79 LEU A N 1
ATOM 598 C CA . LEU A 1 79 ? -2.052 41.993 44.962 1.00 30.14 79 LEU A CA 1
ATOM 599 C C . LEU A 1 79 ? -2.397 40.800 45.889 1.00 30.14 79 LEU A C 1
ATOM 601 O O . LEU A 1 79 ? -3.563 40.469 46.036 1.00 30.14 79 LEU A O 1
ATOM 605 N N . HIS A 1 80 ? -1.341 40.299 46.565 1.00 31.08 80 HIS A N 1
ATOM 606 C CA . HIS A 1 80 ? -1.254 39.564 47.855 1.00 31.08 80 HIS A CA 1
ATOM 607 C C . HIS A 1 80 ? -2.040 38.234 48.011 1.00 31.08 80 HIS A C 1
ATOM 609 O O . HIS A 1 80 ? -3.113 38.072 47.463 1.00 31.08 80 HIS A O 1
ATOM 615 N N . SER A 1 81 ? -1.589 37.190 48.717 1.00 29.05 81 SER A N 1
ATOM 616 C CA . SER A 1 81 ? -0.621 37.024 49.816 1.00 29.05 81 SER A CA 1
ATOM 617 C C . SER A 1 81 ? -0.225 35.540 49.970 1.00 29.05 81 SER A C 1
ATOM 619 O O . SER A 1 81 ? -1.043 34.667 49.706 1.00 29.05 81 SER A O 1
ATOM 621 N N . ASP A 1 82 ? 1.005 35.316 50.441 1.00 29.23 82 ASP A N 1
ATOM 622 C CA . ASP A 1 82 ? 1.520 34.269 51.347 1.00 29.23 82 ASP A CA 1
ATOM 623 C C . ASP A 1 82 ? 0.925 32.850 51.399 1.00 29.23 82 ASP A C 1
ATOM 625 O O . ASP A 1 82 ? -0.261 32.625 51.625 1.00 29.23 82 ASP A O 1
ATOM 629 N N . GLY A 1 83 ? 1.833 31.867 51.367 1.00 27.30 83 GLY A N 1
ATOM 630 C CA . GLY A 1 83 ? 1.538 30.471 51.685 1.00 27.30 83 GLY A CA 1
ATOM 631 C C . GLY A 1 83 ? 2.702 29.524 51.405 1.00 27.30 83 GLY A C 1
ATOM 632 O O . GLY A 1 83 ? 2.638 28.691 50.510 1.00 27.30 83 GLY A O 1
ATOM 633 N N . THR A 1 84 ? 3.785 29.684 52.157 1.00 30.98 84 THR A N 1
ATOM 634 C CA . THR A 1 84 ? 4.943 28.787 52.274 1.00 30.98 84 THR A CA 1
ATOM 635 C C . THR A 1 84 ? 4.544 27.316 52.455 1.00 30.98 84 THR A C 1
ATOM 637 O O . THR A 1 84 ? 3.788 27.007 53.367 1.00 30.98 84 THR A O 1
ATOM 640 N N . GLN A 1 85 ? 5.164 26.398 51.703 1.00 30.36 85 GLN A N 1
ATOM 641 C CA . GLN A 1 85 ? 5.845 25.227 52.279 1.00 30.36 85 GLN A CA 1
ATOM 642 C C . GLN A 1 85 ? 6.752 24.538 51.252 1.00 30.36 85 GLN A C 1
ATOM 644 O O . GLN A 1 85 ? 6.361 24.189 50.142 1.00 30.36 85 GLN A O 1
ATOM 649 N N . SER A 1 86 ? 8.007 24.403 51.665 1.00 28.48 86 SER A N 1
ATOM 650 C CA . SER A 1 86 ? 9.131 23.798 50.972 1.00 28.48 86 SER A CA 1
ATOM 651 C C . SER A 1 86 ? 9.096 22.276 51.064 1.00 28.48 86 SER A C 1
ATOM 653 O O . SER A 1 86 ? 8.779 21.746 52.120 1.00 28.48 86 SER A O 1
ATOM 655 N N . TRP A 1 87 ? 9.562 21.593 50.017 1.00 30.19 87 TRP A N 1
ATOM 656 C CA . TRP A 1 87 ? 10.415 20.409 50.153 1.00 30.19 87 TRP A CA 1
ATOM 657 C C . TRP A 1 87 ? 11.512 20.475 49.085 1.00 30.19 87 TRP A C 1
ATOM 659 O O . TRP A 1 87 ? 11.252 20.495 47.885 1.00 30.19 87 TRP A O 1
ATOM 669 N N . ASN A 1 88 ? 12.749 20.579 49.570 1.00 29.16 88 ASN A N 1
ATOM 670 C CA . ASN A 1 88 ? 13.993 20.451 48.818 1.00 29.16 88 ASN A CA 1
ATOM 671 C C . ASN A 1 88 ? 14.148 19.032 48.257 1.00 29.16 88 ASN A C 1
ATOM 673 O O . ASN A 1 88 ? 13.782 18.082 48.943 1.00 29.16 88 ASN A O 1
ATOM 677 N N . LEU A 1 89 ? 14.828 18.899 47.111 1.00 31.25 89 LEU A N 1
ATOM 678 C CA . LEU A 1 89 ? 16.030 18.059 46.949 1.00 31.25 89 LEU A CA 1
ATOM 679 C C . LEU A 1 89 ? 16.528 18.079 45.491 1.00 31.25 89 LEU A C 1
ATOM 681 O O . LEU A 1 89 ? 15.780 17.762 44.572 1.00 31.25 89 LEU A O 1
ATOM 685 N N . GLY A 1 90 ? 17.827 18.355 45.309 1.00 28.42 90 GLY A N 1
ATOM 686 C CA . GLY A 1 90 ? 18.606 17.724 44.234 1.00 28.42 90 GLY A CA 1
ATOM 687 C C . GLY A 1 90 ? 19.247 18.614 43.165 1.00 28.42 90 GLY A C 1
ATOM 688 O O . GLY A 1 90 ? 18.992 18.416 41.984 1.00 28.42 90 GLY A O 1
ATOM 689 N N . SER A 1 91 ? 20.151 19.517 43.555 1.00 29.23 91 SER A N 1
ATOM 690 C CA . SER A 1 91 ? 21.189 20.070 42.665 1.00 29.23 91 SER A CA 1
ATOM 691 C C . SER A 1 91 ? 22.344 19.082 42.476 1.00 29.23 91 SER A C 1
ATOM 693 O O . SER A 1 91 ? 22.931 18.682 43.470 1.00 29.23 91 SER A O 1
ATOM 695 N N . PHE A 1 92 ? 22.713 18.782 41.228 1.00 32.41 92 PHE A N 1
ATOM 696 C CA . PHE A 1 92 ? 24.059 18.472 40.693 1.00 32.41 92 PHE A CA 1
ATOM 697 C C . PHE A 1 92 ? 23.869 18.439 39.162 1.00 32.41 92 PHE A C 1
ATOM 699 O O . PHE A 1 92 ? 22.929 17.822 38.687 1.00 32.41 92 PHE A O 1
ATOM 706 N N . GLY A 1 93 ? 24.625 19.063 38.267 1.00 29.06 93 GLY A N 1
ATOM 707 C CA . GLY A 1 93 ? 25.926 19.709 38.294 1.00 29.06 93 GLY A CA 1
ATOM 708 C C . GLY A 1 93 ? 26.490 19.562 36.871 1.00 29.06 93 GLY A C 1
ATOM 709 O O . GLY A 1 93 ? 26.843 18.468 36.447 1.00 29.06 93 GLY A O 1
ATOM 710 N N . SER A 1 94 ? 26.536 20.647 36.104 1.00 31.70 94 SER A N 1
ATOM 711 C CA . SER A 1 94 ? 27.332 20.805 34.875 1.00 31.70 94 SER A CA 1
ATOM 712 C C . SER A 1 94 ? 27.773 22.262 34.854 1.00 31.70 94 SER A C 1
ATOM 714 O O . SER A 1 94 ? 26.946 23.126 35.147 1.00 31.70 94 SER A O 1
ATOM 716 N N . PRO A 1 95 ? 29.055 22.563 34.584 1.00 41.81 95 PRO A N 1
ATOM 717 C CA . PRO A 1 95 ? 29.416 22.750 33.176 1.00 41.81 95 PRO A CA 1
ATOM 718 C C . PRO A 1 95 ? 30.889 22.442 32.845 1.00 41.81 95 PRO A C 1
ATOM 720 O O . PRO A 1 95 ? 31.788 22.730 33.634 1.00 41.81 95 PRO A O 1
ATOM 723 N N . ARG A 1 96 ? 31.176 22.000 31.614 1.00 32.06 96 ARG A N 1
ATOM 724 C CA . ARG A 1 96 ? 32.454 22.325 30.954 1.00 32.06 96 ARG A CA 1
ATOM 725 C C . ARG A 1 96 ? 32.253 22.607 29.468 1.00 32.06 96 ARG A C 1
ATOM 727 O O . ARG A 1 96 ? 31.883 21.733 28.694 1.00 32.06 96 ARG A O 1
ATOM 734 N N . SER A 1 97 ? 32.526 23.862 29.129 1.00 32.59 97 SER A N 1
ATOM 735 C CA . SER A 1 97 ? 32.734 24.403 27.785 1.00 32.59 97 SER A CA 1
ATOM 736 C C . SER A 1 97 ? 34.190 24.167 27.317 1.00 32.59 97 SER A C 1
ATOM 738 O O . SER A 1 97 ? 35.001 23.646 28.090 1.00 32.59 97 SER A O 1
ATOM 740 N N . PRO A 1 98 ? 34.538 24.494 26.057 1.00 46.44 98 PRO A N 1
ATOM 741 C CA . PRO A 1 98 ? 35.402 23.667 25.224 1.00 46.44 98 PRO A CA 1
ATOM 742 C C . PRO A 1 98 ? 36.856 24.153 25.171 1.00 46.44 98 PRO A C 1
ATOM 744 O O . PRO A 1 98 ? 37.152 25.325 25.402 1.00 46.44 98 PRO A O 1
ATOM 747 N N . ARG A 1 99 ? 37.769 23.258 24.779 1.00 33.53 99 ARG A N 1
ATOM 748 C CA . ARG A 1 99 ? 39.111 23.618 24.301 1.00 33.53 99 ARG A CA 1
ATOM 749 C C . ARG A 1 99 ? 39.490 22.772 23.087 1.00 33.53 99 ARG A C 1
ATOM 751 O O . ARG A 1 99 ? 39.728 21.579 23.207 1.00 33.53 99 ARG A O 1
ATOM 758 N N . ASN A 1 100 ? 39.565 23.442 21.942 1.00 35.50 100 ASN A N 1
ATOM 759 C CA . ASN A 1 100 ? 40.560 23.208 20.891 1.00 35.50 100 ASN A CA 1
ATOM 760 C C . ASN A 1 100 ? 41.729 24.173 21.204 1.00 35.50 100 ASN A C 1
ATOM 762 O O . ASN A 1 100 ? 41.436 25.237 21.764 1.00 35.50 100 ASN A O 1
ATOM 766 N N . PRO A 1 101 ? 43.012 23.875 20.904 1.00 47.12 101 PRO A N 1
ATOM 767 C CA . PRO A 1 101 ? 43.473 23.789 19.510 1.00 47.12 101 PRO A CA 1
ATOM 768 C C . PRO A 1 101 ? 44.664 22.828 19.257 1.00 47.12 101 PRO A C 1
ATOM 770 O O . PRO A 1 101 ? 45.313 22.357 20.185 1.00 47.12 101 PRO A O 1
ATOM 773 N N . GLY A 1 102 ? 45.031 22.658 17.980 1.00 29.94 102 GLY A N 1
ATOM 774 C CA . GLY A 1 102 ? 46.445 22.542 17.586 1.00 29.94 102 GLY A CA 1
ATOM 775 C C . GLY A 1 102 ? 46.897 21.230 16.937 1.00 29.94 102 GLY A C 1
ATOM 776 O O . GLY A 1 102 ? 47.241 20.273 17.618 1.00 29.94 102 GLY A O 1
ATOM 777 N N . ASN A 1 103 ? 47.009 21.262 15.606 1.00 38.97 103 ASN A N 1
ATOM 778 C CA . ASN A 1 103 ? 47.979 20.488 14.815 1.00 38.97 103 ASN A CA 1
ATOM 779 C C . ASN A 1 103 ? 49.408 20.933 15.207 1.00 38.97 103 ASN A C 1
ATOM 781 O O . ASN A 1 103 ? 49.580 22.133 15.451 1.00 38.97 103 ASN A O 1
ATOM 785 N N . PRO A 1 104 ? 50.435 20.055 15.233 1.00 44.16 104 PRO A N 1
ATOM 786 C CA . PRO A 1 104 ? 51.175 19.767 13.991 1.00 44.16 104 PRO A CA 1
ATOM 787 C C . PRO A 1 104 ? 51.853 18.374 13.914 1.00 44.16 104 PRO A C 1
ATOM 789 O O . PRO A 1 104 ? 52.084 17.711 14.918 1.00 44.16 104 PRO A O 1
ATOM 792 N N . GLY A 1 105 ? 52.310 18.010 12.709 1.00 30.27 105 GLY A N 1
ATOM 793 C CA . GLY A 1 105 ? 53.575 17.280 12.539 1.00 30.27 105 GLY A CA 1
ATOM 794 C C . GLY A 1 105 ? 53.501 15.773 12.272 1.00 30.27 105 GLY A C 1
ATOM 795 O O . GLY A 1 105 ? 53.389 14.960 13.181 1.00 30.27 105 GLY A O 1
ATOM 796 N N . THR A 1 106 ? 53.700 15.412 11.005 1.00 41.09 106 THR A N 1
ATOM 797 C CA . THR A 1 106 ? 54.275 14.133 10.546 1.00 41.09 106 THR A CA 1
ATOM 798 C C . THR A 1 106 ? 55.518 13.730 11.346 1.00 41.09 106 THR A C 1
ATOM 800 O O . THR A 1 106 ? 56.362 14.587 11.620 1.00 41.09 106 THR A O 1
ATOM 803 N N . PRO A 1 107 ? 55.708 12.423 11.598 1.00 45.75 107 PRO A N 1
ATOM 804 C CA . PRO A 1 107 ? 56.814 11.749 10.914 1.00 45.75 107 PRO A CA 1
ATOM 805 C C . PRO A 1 107 ? 56.522 10.292 10.502 1.00 45.75 107 PRO A C 1
ATOM 807 O O . PRO A 1 107 ? 55.884 9.517 11.209 1.00 45.75 107 PRO A O 1
ATOM 810 N N . THR A 1 108 ? 57.072 9.910 9.350 1.00 39.81 108 THR A N 1
ATOM 811 C CA . THR A 1 108 ? 57.395 8.527 8.958 1.00 39.81 108 THR A CA 1
ATOM 812 C C . THR A 1 108 ? 58.349 7.912 9.995 1.00 39.81 108 THR A C 1
ATOM 814 O O . THR A 1 108 ? 59.223 8.631 10.483 1.00 39.81 108 THR A O 1
ATOM 817 N N . PRO A 1 109 ? 58.277 6.601 10.302 1.00 48.09 109 PRO A N 1
ATOM 818 C CA . PRO A 1 109 ? 59.308 5.729 9.727 1.00 48.09 109 PRO A CA 1
ATOM 819 C C . PRO A 1 109 ? 58.892 4.263 9.464 1.00 48.09 109 PRO A C 1
ATOM 821 O O . PRO A 1 109 ? 58.114 3.650 10.181 1.00 48.09 109 PRO A O 1
ATOM 824 N N . GLN A 1 110 ? 59.496 3.734 8.398 1.00 34.28 110 GLN A N 1
ATOM 825 C CA . GLN A 1 110 ? 60.182 2.438 8.279 1.00 34.28 110 GLN A CA 1
ATOM 826 C C . GLN A 1 110 ? 59.552 1.149 8.857 1.00 34.28 110 GLN A C 1
ATOM 828 O O . GLN A 1 110 ? 59.421 0.938 10.057 1.00 34.28 110 GLN A O 1
ATOM 833 N N . ARG A 1 111 ? 59.326 0.209 7.925 1.00 40.25 111 ARG A N 1
ATOM 834 C CA . ARG A 1 111 ? 59.237 -1.251 8.117 1.00 40.25 111 ARG A CA 1
ATOM 835 C C . ARG A 1 111 ? 60.384 -1.820 8.969 1.00 40.25 111 ARG A C 1
ATOM 837 O O . ARG A 1 111 ? 61.524 -1.387 8.809 1.00 40.25 111 ARG A O 1
ATOM 844 N N . PRO A 1 112 ? 60.122 -2.960 9.631 1.00 51.50 112 PRO A N 1
ATOM 845 C CA . PRO A 1 112 ? 60.968 -4.141 9.433 1.00 51.50 112 PRO A CA 1
ATOM 846 C C . PRO A 1 112 ? 60.172 -5.431 9.101 1.00 51.50 112 PRO A C 1
ATOM 848 O O . PRO A 1 112 ? 58.939 -5.410 9.091 1.00 51.50 112 PRO A O 1
ATOM 851 N N . PRO A 1 113 ? 60.867 -6.532 8.736 1.00 48.50 113 PRO A N 1
ATOM 852 C CA . PRO A 1 113 ? 60.322 -7.661 7.977 1.00 48.50 113 PRO A CA 1
ATOM 853 C C . PRO A 1 113 ? 60.110 -8.947 8.801 1.00 48.50 113 PRO A C 1
ATOM 855 O O . PRO A 1 113 ? 60.710 -9.117 9.855 1.00 48.50 113 PRO A O 1
ATOM 858 N N . GLY A 1 114 ? 59.360 -9.899 8.221 1.00 35.12 114 GLY A N 1
ATOM 859 C CA . GLY A 1 114 ? 59.324 -11.326 8.603 1.00 35.12 114 GLY A CA 1
ATOM 860 C C . GLY A 1 114 ? 58.569 -11.612 9.911 1.00 35.12 114 GLY A C 1
ATOM 861 O O . GLY A 1 114 ? 58.618 -10.838 10.845 1.00 35.12 114 GLY A O 1
ATOM 862 N N . SER A 1 115 ? 57.858 -12.717 10.115 1.00 34.75 115 SER A N 1
ATOM 863 C CA . SER A 1 115 ? 57.990 -14.045 9.530 1.00 34.75 115 SER A CA 1
ATOM 864 C C . SER A 1 115 ? 56.816 -14.945 9.973 1.00 34.75 115 SER A C 1
ATOM 866 O O . SER A 1 115 ? 56.335 -14.835 11.093 1.00 34.75 115 SER A O 1
ATOM 868 N N . ALA A 1 116 ? 56.438 -15.842 9.057 1.00 35.94 116 ALA A N 1
ATOM 869 C CA . ALA A 1 116 ? 55.894 -17.198 9.225 1.00 35.94 116 ALA A CA 1
ATOM 870 C C . ALA A 1 116 ? 54.504 -17.471 9.872 1.00 35.94 116 ALA A C 1
ATOM 872 O O . ALA A 1 116 ? 54.032 -16.730 10.730 1.00 35.94 116 ALA A O 1
ATOM 873 N N . PRO A 1 117 ? 53.823 -18.559 9.432 1.00 42.31 117 PRO A N 1
ATOM 874 C CA . PRO A 1 117 ? 52.389 -18.770 9.614 1.00 42.31 117 PRO A CA 1
ATOM 875 C C . PRO A 1 117 ? 52.060 -19.734 10.767 1.00 42.31 117 PRO A C 1
ATOM 877 O O . PRO A 1 117 ? 52.745 -20.733 10.980 1.00 42.31 117 PRO A O 1
ATOM 880 N N . LEU A 1 118 ? 50.952 -19.480 11.469 1.00 38.62 118 LEU A N 1
ATOM 881 C CA . LEU A 1 118 ? 50.374 -20.415 12.436 1.00 38.62 118 LEU A CA 1
ATOM 882 C C . LEU A 1 118 ? 49.314 -21.303 11.768 1.00 38.62 118 LEU A C 1
ATOM 884 O O . LEU A 1 118 ? 48.328 -20.824 11.211 1.00 38.62 118 LEU A O 1
ATOM 888 N N . SER A 1 119 ? 49.552 -22.610 11.860 1.00 35.41 119 SER A N 1
ATOM 889 C CA . SER A 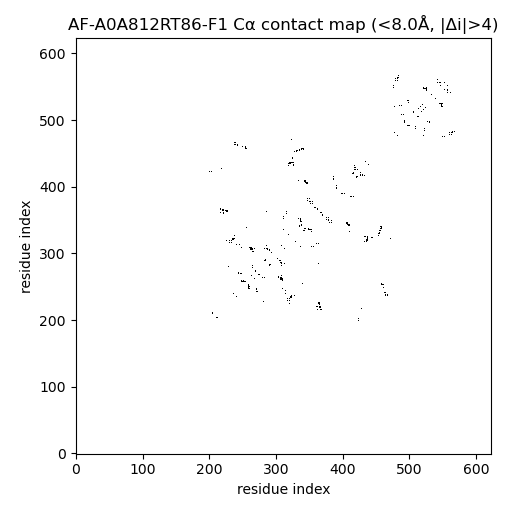1 119 ? 48.679 -23.718 11.465 1.00 35.41 119 SER A CA 1
ATOM 890 C C . SER A 1 119 ? 47.299 -23.705 12.152 1.00 35.41 119 SER A C 1
ATOM 892 O O . SER A 1 119 ? 47.144 -23.147 13.242 1.00 35.41 119 SER A O 1
ATOM 894 N N . PRO A 1 120 ? 46.283 -24.361 11.553 1.00 41.66 120 PRO A N 1
ATOM 895 C CA . PRO A 1 120 ? 44.891 -24.225 11.962 1.00 41.66 120 PRO A CA 1
ATOM 896 C C . PRO A 1 120 ? 44.541 -25.096 13.173 1.00 41.66 120 PRO A C 1
ATOM 898 O O . PRO A 1 120 ? 44.834 -26.291 13.243 1.00 41.66 120 PRO A O 1
ATOM 901 N N . ARG A 1 121 ? 43.839 -24.481 14.127 1.00 33.59 121 ARG A N 1
ATOM 902 C CA . ARG A 1 121 ? 43.301 -25.120 15.329 1.00 33.59 121 ARG A CA 1
ATOM 903 C C . ARG A 1 121 ? 42.047 -25.925 14.962 1.00 33.59 121 ARG A C 1
ATOM 905 O O . ARG A 1 121 ? 41.059 -25.368 14.486 1.00 33.59 121 ARG A O 1
ATOM 912 N N . LYS A 1 122 ? 42.109 -27.241 15.186 1.00 34.88 122 LYS A N 1
ATOM 913 C CA . LYS A 1 122 ? 41.004 -28.207 15.064 1.00 34.88 122 LYS A CA 1
ATOM 914 C C . LYS A 1 122 ? 39.793 -27.760 15.901 1.00 34.88 122 LYS A C 1
ATOM 916 O O . LYS A 1 122 ? 39.938 -27.492 17.092 1.00 34.88 122 LYS A O 1
ATOM 921 N N . ARG A 1 123 ? 38.605 -27.717 15.286 1.00 36.19 123 ARG A N 1
ATOM 922 C CA . ARG A 1 123 ? 37.307 -27.640 15.982 1.00 36.19 123 ARG A CA 1
ATOM 923 C C . ARG A 1 123 ? 36.873 -29.049 16.409 1.00 36.19 123 ARG A C 1
ATOM 925 O O . ARG A 1 123 ? 36.995 -29.956 15.587 1.00 36.19 123 ARG A O 1
ATOM 932 N N . PRO A 1 124 ? 36.335 -29.247 17.622 1.00 37.50 124 PRO A N 1
ATOM 933 C CA . PRO A 1 124 ? 35.637 -30.473 17.964 1.00 37.50 124 PRO A CA 1
ATOM 934 C C . PRO A 1 124 ? 34.186 -30.412 17.467 1.00 37.50 124 PRO A C 1
ATOM 936 O O . PRO A 1 124 ? 33.469 -29.429 17.654 1.00 37.50 124 PRO A O 1
ATOM 939 N N . SER A 1 125 ? 33.783 -31.484 16.800 1.00 31.41 125 SER A N 1
ATOM 940 C CA . SER A 1 125 ? 32.423 -31.814 16.394 1.00 31.41 125 SER A CA 1
ATOM 941 C C . SER A 1 125 ? 31.588 -32.214 17.614 1.00 31.41 125 SER A C 1
ATOM 943 O O . SER A 1 125 ? 31.897 -33.204 18.273 1.00 31.41 125 SER A O 1
ATOM 945 N N . HIS A 1 126 ? 30.525 -31.459 17.899 1.00 35.44 126 HIS A N 1
ATOM 946 C CA . HIS A 1 126 ? 29.483 -31.864 18.839 1.00 35.44 126 HIS A CA 1
ATOM 947 C C . HIS A 1 126 ? 28.418 -32.679 18.102 1.00 35.44 126 HIS A C 1
ATOM 949 O O . HIS A 1 126 ? 27.662 -32.154 17.287 1.00 35.44 126 HIS A O 1
ATOM 955 N N . THR A 1 127 ? 28.389 -33.973 18.403 1.00 31.33 127 THR A N 1
ATOM 956 C CA . THR A 1 127 ? 27.329 -34.917 18.047 1.00 31.33 127 THR A CA 1
ATOM 957 C C . THR A 1 127 ? 26.122 -34.650 18.948 1.00 31.33 127 THR A C 1
ATOM 959 O O . THR A 1 127 ? 26.209 -34.837 20.161 1.00 31.33 127 THR A O 1
ATOM 962 N N . LEU A 1 128 ? 25.007 -34.189 18.377 1.00 33.22 128 LEU A N 1
ATOM 963 C CA . LEU A 1 128 ? 23.723 -34.087 19.075 1.00 33.22 128 LEU A CA 1
ATOM 964 C C . LEU A 1 128 ? 23.000 -35.435 19.002 1.00 33.22 128 LEU A C 1
ATOM 966 O O . LEU A 1 128 ? 22.686 -35.934 17.924 1.00 33.22 128 LEU A O 1
ATOM 970 N N . VAL A 1 129 ? 22.766 -36.011 20.178 1.00 31.86 129 VAL A N 1
ATOM 971 C CA . VAL A 1 129 ? 21.957 -37.207 20.414 1.00 31.86 129 VAL A CA 1
ATOM 972 C C . VAL A 1 129 ? 20.491 -36.778 20.509 1.00 31.86 129 VAL A C 1
ATOM 974 O O . VAL A 1 129 ? 20.135 -35.985 21.377 1.00 31.86 129 VAL A O 1
ATOM 977 N N . LEU A 1 130 ? 19.644 -37.304 19.624 1.00 35.28 130 LEU A N 1
ATOM 978 C CA . LEU A 1 130 ? 18.185 -37.275 19.759 1.00 35.28 130 LEU A CA 1
ATOM 979 C C . LEU A 1 130 ? 17.731 -38.497 20.568 1.00 35.28 130 LEU A C 1
ATOM 981 O O . LEU A 1 130 ? 18.157 -39.606 20.240 1.00 35.28 130 LEU A O 1
ATOM 985 N N . PRO A 1 131 ? 16.801 -38.354 21.525 1.00 37.78 131 PRO A N 1
ATOM 986 C CA . PRO A 1 131 ? 15.971 -39.462 21.950 1.00 37.78 131 PRO A CA 1
ATOM 987 C C . PRO A 1 131 ? 14.575 -39.350 21.332 1.00 37.78 131 PRO A C 1
ATOM 989 O O . PRO A 1 131 ? 13.846 -38.378 21.527 1.00 37.78 131 PRO A O 1
ATOM 992 N N . ALA A 1 132 ? 14.207 -40.396 20.599 1.00 32.50 132 ALA A N 1
ATOM 993 C CA . ALA A 1 132 ? 12.832 -40.733 20.283 1.00 32.50 132 ALA A CA 1
ATOM 994 C C . ALA A 1 132 ? 12.265 -41.602 21.412 1.00 32.50 132 ALA A C 1
ATOM 996 O O . ALA A 1 132 ? 12.876 -42.611 21.748 1.00 32.50 132 ALA A O 1
ATOM 997 N N . THR A 1 133 ? 11.070 -41.285 21.914 1.00 33.88 133 THR A N 1
ATOM 998 C CA . THR A 1 133 ? 10.166 -42.291 22.493 1.00 33.88 133 THR A CA 1
ATOM 999 C C . THR A 1 133 ? 8.712 -41.879 22.312 1.00 33.88 133 THR A C 1
ATOM 1001 O O . THR A 1 133 ? 8.299 -40.782 22.675 1.00 33.88 133 THR A O 1
ATOM 1004 N N . ALA A 1 134 ? 7.960 -42.814 21.744 1.00 31.61 134 ALA A N 1
ATOM 1005 C CA . ALA A 1 134 ? 6.528 -42.808 21.520 1.00 31.61 134 ALA A CA 1
ATOM 1006 C C . ALA A 1 134 ? 5.716 -43.053 22.806 1.00 31.61 134 ALA A C 1
ATOM 1008 O O . ALA A 1 134 ? 6.192 -43.749 23.702 1.00 31.61 134 ALA A O 1
ATOM 1009 N N . ARG A 1 135 ? 4.442 -42.630 22.819 1.00 31.86 135 ARG A N 1
ATOM 1010 C CA . ARG A 1 135 ? 3.273 -43.538 22.890 1.00 31.86 135 ARG A CA 1
ATOM 1011 C C . ARG A 1 135 ? 1.933 -42.783 22.759 1.00 31.86 135 ARG A C 1
ATOM 1013 O O . ARG A 1 135 ? 1.859 -41.629 23.167 1.00 31.86 135 ARG A O 1
ATOM 1020 N N . PRO A 1 136 ? 0.886 -43.436 22.212 1.00 37.69 136 PRO A N 1
ATOM 1021 C CA . PRO A 1 136 ? -0.440 -42.857 21.997 1.00 37.69 136 PRO A CA 1
ATOM 1022 C C . PRO A 1 136 ? -1.375 -43.126 23.188 1.00 37.69 136 PRO A C 1
ATOM 1024 O O . PRO A 1 136 ? -1.256 -44.163 23.846 1.00 37.69 136 PRO A O 1
ATOM 1027 N N . TYR A 1 137 ? -2.337 -42.232 23.435 1.00 30.44 137 TYR A N 1
ATOM 1028 C CA . TYR A 1 137 ? -3.382 -42.440 24.439 1.00 30.44 137 TYR A CA 1
ATOM 1029 C C . TYR A 1 137 ? -4.787 -42.342 23.826 1.00 30.44 137 TYR A C 1
ATOM 1031 O O . TYR A 1 137 ? -5.228 -41.283 23.400 1.00 30.44 137 TYR A O 1
ATOM 1039 N N . ARG A 1 138 ? -5.401 -43.529 23.769 1.00 31.88 138 ARG A N 1
ATOM 1040 C CA . ARG A 1 138 ? -6.815 -43.937 23.827 1.00 31.88 138 ARG A CA 1
ATOM 1041 C C . ARG A 1 138 ? -7.953 -42.920 23.650 1.00 31.88 138 ARG A C 1
ATOM 1043 O O . ARG A 1 138 ? -8.136 -42.017 24.459 1.00 31.88 138 ARG A O 1
ATOM 1050 N N . ASP A 1 139 ? -8.827 -43.320 22.725 1.00 34.12 139 ASP A N 1
ATOM 1051 C CA . ASP A 1 139 ? -10.279 -43.129 22.680 1.00 34.12 139 ASP A CA 1
ATOM 1052 C C . ASP A 1 139 ? -10.991 -43.252 24.034 1.00 34.12 139 ASP A C 1
ATOM 1054 O O . ASP A 1 139 ? -10.776 -44.209 24.791 1.00 34.12 139 ASP A O 1
ATOM 1058 N N . ARG A 1 140 ? -11.967 -42.363 24.245 1.00 33.47 140 ARG A N 1
ATOM 1059 C CA . ARG A 1 140 ? -13.200 -42.679 24.971 1.00 33.47 140 ARG A CA 1
ATOM 1060 C C . ARG A 1 140 ? -14.370 -41.860 24.421 1.00 33.47 140 ARG A C 1
ATOM 1062 O O . ARG A 1 140 ? -14.439 -40.651 24.612 1.00 33.47 140 ARG A O 1
ATOM 1069 N N . ASN A 1 141 ? -15.262 -42.577 23.739 1.00 33.50 141 ASN A N 1
ATOM 1070 C CA . ASN A 1 141 ? -16.674 -42.247 23.584 1.00 33.50 141 ASN A CA 1
ATOM 1071 C C . ASN A 1 141 ? -17.339 -42.118 24.957 1.00 33.50 141 ASN A C 1
ATOM 1073 O O . ASN A 1 141 ? -17.004 -42.900 25.840 1.00 33.50 141 ASN A O 1
ATOM 1077 N N . ASP A 1 142 ? -18.271 -41.172 25.065 1.00 32.78 142 ASP A N 1
ATOM 1078 C CA . ASP A 1 142 ? -19.584 -41.223 25.734 1.00 32.78 142 ASP A CA 1
ATOM 1079 C C . ASP A 1 142 ? -20.209 -39.837 25.427 1.00 32.78 142 ASP A C 1
ATOM 1081 O O . ASP A 1 142 ? -19.605 -38.810 25.712 1.00 32.78 142 ASP A O 1
ATOM 1085 N N . GLY A 1 143 ? -21.312 -39.663 24.699 1.00 32.06 143 GLY A N 1
ATOM 1086 C CA . GLY A 1 143 ? -22.545 -40.435 24.727 1.00 32.06 143 GLY A CA 1
ATOM 1087 C C . GLY A 1 143 ? -23.523 -39.782 25.704 1.00 32.06 143 GLY A C 1
ATOM 1088 O O . GLY A 1 143 ? -23.761 -40.339 26.765 1.00 32.06 143 GLY A O 1
ATOM 1089 N N . HIS A 1 144 ? -24.072 -38.604 25.378 1.00 33.50 144 HIS A N 1
ATOM 1090 C CA . HIS A 1 144 ? -25.235 -38.070 26.092 1.00 33.50 144 HIS A CA 1
ATOM 1091 C C . HIS A 1 144 ? -26.161 -37.276 25.164 1.00 33.50 144 HIS A C 1
ATOM 1093 O O . HIS A 1 144 ? -25.974 -36.089 24.907 1.00 33.50 144 HIS A O 1
ATOM 1099 N N . ASP A 1 145 ? -27.192 -37.983 24.702 1.00 34.22 145 ASP A N 1
ATOM 1100 C CA . ASP A 1 145 ? -28.483 -37.426 24.322 1.00 34.22 145 ASP A CA 1
ATOM 1101 C C . ASP A 1 145 ? -29.143 -36.778 25.543 1.00 34.22 145 ASP A C 1
ATOM 1103 O O . ASP A 1 145 ? -29.207 -37.374 26.623 1.00 34.22 145 ASP A O 1
ATOM 1107 N N . SER A 1 146 ? -29.700 -35.582 25.367 1.00 34.50 146 SER A N 1
ATOM 1108 C CA . SER A 1 146 ? -30.807 -35.084 26.187 1.00 34.50 146 SER A CA 1
ATOM 1109 C C . SER A 1 146 ? -31.596 -34.038 25.411 1.00 34.50 146 SER A C 1
ATOM 1111 O O . SER A 1 146 ? -31.157 -32.913 25.183 1.00 34.50 146 SER A O 1
ATOM 1113 N N . ALA A 1 147 ? -32.785 -34.465 25.001 1.00 33.03 147 ALA A N 1
ATOM 1114 C CA . ALA A 1 147 ? -33.849 -33.652 24.453 1.00 33.03 147 ALA A CA 1
ATOM 1115 C C . ALA A 1 147 ? -34.572 -32.868 25.560 1.00 33.03 147 ALA A C 1
ATOM 1117 O O . ALA A 1 147 ? -34.971 -33.455 26.561 1.00 33.03 147 ALA A O 1
ATOM 1118 N N . SER A 1 148 ? -34.838 -31.586 25.302 1.00 32.69 148 SER A N 1
ATOM 1119 C CA . SER A 1 148 ? -35.859 -30.755 25.966 1.00 32.69 148 SER A CA 1
ATOM 1120 C C . SER A 1 148 ? -36.334 -29.739 24.912 1.00 32.69 148 SER A C 1
ATOM 1122 O O . SER A 1 148 ? -35.528 -28.951 24.430 1.00 32.69 148 SER A O 1
ATOM 1124 N N . LYS A 1 149 ? -37.533 -29.858 24.311 1.00 31.00 149 LYS A N 1
ATOM 1125 C CA . LYS A 1 149 ? -38.811 -29.249 24.767 1.00 31.00 149 LYS A CA 1
ATOM 1126 C C . LYS A 1 149 ? -38.554 -27.903 25.470 1.00 31.00 149 LYS A C 1
ATOM 1128 O O . LYS A 1 149 ? -37.938 -27.901 26.524 1.00 31.00 149 LYS A O 1
ATOM 1133 N N . GLY A 1 150 ? -38.890 -26.736 24.923 1.00 28.12 150 GLY A N 1
ATOM 1134 C CA . GLY A 1 150 ? -40.144 -26.340 24.279 1.00 28.12 150 GLY A CA 1
ATOM 1135 C C . GLY A 1 150 ? -40.968 -25.567 25.312 1.00 28.12 150 GLY A C 1
ATOM 1136 O O . GLY A 1 150 ? -41.424 -26.212 26.246 1.00 28.12 150 GLY A O 1
ATOM 1137 N N . LEU A 1 151 ? -41.057 -24.238 25.158 1.00 31.92 151 LEU A N 1
ATOM 1138 C CA . LEU A 1 151 ? -41.992 -23.242 25.738 1.00 31.92 151 LEU A CA 1
ATOM 1139 C C . LEU A 1 151 ? -41.464 -21.862 25.270 1.00 31.92 151 LEU A C 1
ATOM 1141 O O . LEU A 1 151 ? -40.287 -21.568 25.460 1.00 31.92 151 LEU A O 1
ATOM 1145 N N . GLU A 1 152 ? -42.137 -21.221 24.311 1.00 32.09 152 GLU A N 1
ATOM 1146 C CA . GLU A 1 152 ? -43.044 -20.076 24.533 1.00 32.09 152 GLU A CA 1
ATOM 1147 C C . GLU A 1 152 ? -42.359 -18.880 25.212 1.00 32.09 152 GLU A C 1
ATOM 1149 O O . GLU A 1 152 ? -42.032 -18.943 26.388 1.00 32.09 152 GLU A O 1
ATOM 1154 N N . GLU A 1 153 ? -42.164 -17.787 24.467 1.00 30.67 153 GLU A N 1
ATOM 1155 C CA . GLU A 1 153 ? -42.850 -16.526 24.779 1.00 30.67 153 GLU A CA 1
ATOM 1156 C C . GLU A 1 153 ? -42.692 -15.498 23.648 1.00 30.67 153 GLU A C 1
ATOM 1158 O O . GLU A 1 153 ? -41.638 -15.291 23.044 1.00 30.67 153 GLU A O 1
ATOM 1163 N N . GLU A 1 154 ? -43.844 -14.921 23.352 1.00 30.22 154 GLU A N 1
ATOM 1164 C CA . GLU A 1 154 ? -44.211 -13.923 22.367 1.00 30.22 154 GLU A CA 1
ATOM 1165 C C . GLU A 1 154 ? -44.162 -12.551 23.063 1.00 30.22 154 GLU A C 1
ATOM 1167 O O . GLU A 1 154 ? -44.641 -12.457 24.182 1.00 30.22 154 GLU A O 1
ATOM 1172 N N . GLU A 1 155 ? -43.575 -11.522 22.436 1.00 30.48 155 GLU A N 1
ATOM 1173 C CA . GLU A 1 155 ? -43.834 -10.072 22.633 1.00 30.48 155 GLU A CA 1
ATOM 1174 C C . GLU A 1 155 ? -42.568 -9.244 22.352 1.00 30.48 155 GLU A C 1
ATOM 1176 O O . GLU A 1 155 ? -41.755 -9.039 23.241 1.00 30.48 155 GLU A O 1
ATOM 1181 N N . VAL A 1 156 ? -42.439 -8.666 21.148 1.00 29.16 156 VAL A N 1
ATOM 1182 C CA . VAL A 1 156 ? -41.946 -7.280 20.982 1.00 29.16 156 VAL A CA 1
ATOM 1183 C C . VAL A 1 156 ? -42.529 -6.700 19.684 1.00 29.16 156 V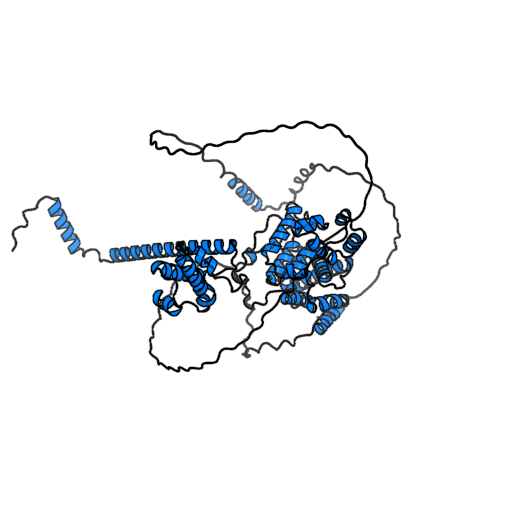AL A C 1
ATOM 1185 O O . VAL A 1 156 ? -41.959 -6.827 18.602 1.00 29.16 156 VAL A O 1
ATOM 1188 N N . GLN A 1 157 ? -43.648 -5.985 19.794 1.00 27.47 157 GLN A N 1
ATOM 1189 C CA . GLN A 1 157 ? -44.040 -4.947 18.838 1.00 27.47 157 GLN A CA 1
ATOM 1190 C C . GLN A 1 157 ? -44.382 -3.669 19.606 1.00 27.47 157 GLN A C 1
ATOM 1192 O O . GLN A 1 157 ? -45.500 -3.526 20.087 1.00 27.47 157 GLN A O 1
ATOM 1197 N N . LYS A 1 158 ? -43.457 -2.700 19.660 1.00 27.91 158 LYS A N 1
ATOM 1198 C CA . LYS A 1 158 ? -43.779 -1.279 19.431 1.00 27.91 158 LYS A CA 1
ATOM 1199 C C . LYS A 1 158 ? -42.550 -0.374 19.461 1.00 27.91 158 LYS A C 1
ATOM 1201 O O . LYS A 1 158 ? -41.623 -0.570 20.233 1.00 27.91 158 LYS A O 1
ATOM 1206 N N . ALA A 1 159 ? -42.691 0.700 18.687 1.00 29.05 159 ALA A N 1
ATOM 1207 C CA . ALA A 1 159 ? -41.949 1.957 18.696 1.00 29.05 159 ALA A CA 1
ATOM 1208 C C . ALA A 1 159 ? -40.679 2.027 17.832 1.00 29.05 159 ALA A C 1
ATOM 1210 O O . ALA A 1 159 ? -39.576 1.698 18.260 1.00 29.05 159 ALA A O 1
ATOM 1211 N N . LYS A 1 160 ? -40.835 2.645 16.652 1.00 28.39 160 LYS A N 1
ATOM 1212 C CA . LYS A 1 160 ? -40.207 3.950 16.378 1.00 28.39 160 LYS A CA 1
ATOM 1213 C C . LYS A 1 160 ? -40.839 4.632 15.160 1.00 28.39 160 LYS A C 1
ATOM 1215 O O . LYS A 1 160 ? -40.530 4.314 14.017 1.00 28.39 160 LYS A O 1
ATOM 1220 N N . SER A 1 161 ? -41.727 5.576 15.465 1.00 29.09 161 SER A N 1
ATOM 1221 C CA . SER A 1 161 ? -42.003 6.755 14.644 1.00 29.09 161 SER A CA 1
ATOM 1222 C C . SER A 1 161 ? -40.950 7.826 14.959 1.00 29.09 161 SER A C 1
ATOM 1224 O O . SER A 1 161 ? -40.352 7.797 16.034 1.00 29.09 161 SER A O 1
ATOM 1226 N N . ASP A 1 162 ? -40.788 8.755 14.019 1.00 29.47 162 ASP A N 1
ATOM 1227 C CA . ASP A 1 162 ? -40.125 10.065 14.112 1.00 29.47 162 ASP A CA 1
ATOM 1228 C C . ASP A 1 162 ? -38.673 10.135 13.605 1.00 29.47 162 ASP A C 1
ATOM 1230 O O . ASP A 1 162 ? -37.689 10.009 14.337 1.00 29.47 162 ASP A O 1
ATOM 1234 N N . ARG A 1 163 ? -38.546 10.444 12.306 1.00 30.16 163 ARG A N 1
ATOM 1235 C CA . ARG A 1 163 ? -37.388 11.147 11.734 1.00 30.16 163 ARG A CA 1
ATOM 1236 C C . ARG A 1 163 ? -37.864 12.428 11.046 1.00 30.16 163 ARG A C 1
ATOM 1238 O O . ARG A 1 163 ? -38.625 12.370 10.086 1.00 30.16 163 ARG A O 1
ATOM 1245 N N . LEU A 1 164 ? -37.371 13.563 11.540 1.00 32.84 164 LEU A N 1
ATOM 1246 C CA . LEU A 1 164 ? -37.398 14.863 10.866 1.00 32.84 164 LEU A CA 1
ATOM 1247 C C . LEU A 1 164 ? -36.358 14.904 9.721 1.00 32.84 164 LEU A C 1
ATOM 1249 O O . LEU A 1 164 ? -35.358 14.181 9.790 1.00 32.84 164 LEU A O 1
ATOM 1253 N N . PRO A 1 165 ? -36.562 15.734 8.679 1.00 31.62 165 PRO A N 1
ATOM 1254 C CA . PRO A 1 165 ? -35.701 15.786 7.500 1.00 31.62 165 PRO A CA 1
ATOM 1255 C C . PRO A 1 165 ? -34.605 16.857 7.621 1.00 31.62 165 PRO A C 1
ATOM 1257 O O . PRO A 1 165 ? -34.817 17.897 8.239 1.00 31.62 165 PRO A O 1
ATOM 1260 N N . GLY A 1 166 ? -33.471 16.648 6.938 1.00 30.53 166 GLY A N 1
ATOM 1261 C CA . GLY A 1 166 ? -32.613 17.765 6.517 1.00 30.53 166 GLY A CA 1
ATOM 1262 C C . GLY A 1 166 ? -31.100 17.581 6.628 1.00 30.53 166 GLY A C 1
ATOM 1263 O O . GLY A 1 166 ? -30.471 18.361 7.325 1.00 30.53 166 GLY A O 1
ATOM 1264 N N . VAL A 1 167 ? -30.506 16.630 5.895 1.00 27.83 167 VAL A N 1
ATOM 1265 C CA . VAL A 1 167 ? -29.130 16.743 5.356 1.00 27.83 167 VAL A CA 1
ATOM 1266 C C . VAL A 1 167 ? -29.094 15.973 4.029 1.00 27.83 167 VAL A C 1
ATOM 1268 O O . VAL A 1 167 ? -29.262 14.754 4.017 1.00 27.83 167 VAL A O 1
ATOM 1271 N N . GLN A 1 168 ? -28.933 16.669 2.900 1.00 28.20 168 GLN A N 1
ATOM 1272 C CA . GLN A 1 168 ? -28.804 16.041 1.579 1.00 28.20 168 GLN A CA 1
ATOM 1273 C C . GLN A 1 168 ? -27.401 15.430 1.426 1.00 28.20 168 GLN A C 1
ATOM 1275 O O . GLN A 1 168 ? -26.414 16.146 1.272 1.00 28.20 168 GLN A O 1
ATOM 1280 N N . ARG A 1 169 ? -27.327 14.095 1.470 1.00 28.08 169 ARG A N 1
ATOM 1281 C CA . ARG A 1 169 ? -26.164 13.288 1.073 1.00 28.08 169 ARG A CA 1
ATOM 1282 C C . ARG A 1 169 ? -26.374 12.857 -0.382 1.00 28.08 169 ARG A C 1
ATOM 1284 O O . ARG A 1 169 ? -27.410 12.278 -0.703 1.00 28.08 169 ARG A O 1
ATOM 1291 N N . TRP A 1 170 ? -25.426 13.178 -1.259 1.00 28.66 170 TRP A N 1
ATOM 1292 C CA . TRP A 1 170 ? -25.447 12.769 -2.665 1.00 28.66 170 TRP A CA 1
ATOM 1293 C C . TRP A 1 170 ? -24.969 11.318 -2.778 1.00 28.66 170 TRP A C 1
ATOM 1295 O O . TRP A 1 170 ? -23.778 11.060 -2.913 1.00 28.66 170 TRP A O 1
ATOM 1305 N N . ASP A 1 171 ? -25.900 10.368 -2.690 1.00 29.12 171 ASP A N 1
ATOM 1306 C CA . ASP A 1 171 ? -25.624 8.958 -2.969 1.00 29.12 171 ASP A CA 1
ATOM 1307 C C . ASP A 1 171 ? -25.683 8.699 -4.483 1.00 29.12 171 ASP A C 1
ATOM 1309 O O . ASP A 1 171 ? -26.749 8.737 -5.106 1.00 29.12 171 ASP A O 1
ATOM 1313 N N . PHE A 1 172 ? -24.533 8.375 -5.080 1.00 33.47 172 PHE A N 1
ATOM 1314 C CA . PHE A 1 172 ? -24.434 7.820 -6.432 1.00 33.47 172 PHE A CA 1
ATOM 1315 C C . PHE A 1 172 ? -24.966 6.374 -6.437 1.00 33.47 172 PHE A C 1
ATOM 1317 O O . PHE A 1 172 ? -24.220 5.399 -6.370 1.00 33.47 172 PHE A O 1
ATOM 1324 N N . ARG A 1 173 ? -26.291 6.210 -6.535 1.00 33.16 173 ARG A N 1
ATOM 1325 C CA . ARG A 1 173 ? -26.913 4.958 -6.994 1.00 33.16 173 ARG A CA 1
ATOM 1326 C C . ARG A 1 173 ? -27.526 5.166 -8.371 1.00 33.16 173 ARG A C 1
ATOM 1328 O O . ARG A 1 173 ? -28.484 5.919 -8.533 1.00 33.16 173 ARG A O 1
ATOM 1335 N N . ARG A 1 174 ? -26.980 4.447 -9.356 1.00 37.19 174 ARG A N 1
ATOM 1336 C CA . ARG A 1 174 ? -27.510 4.325 -10.719 1.00 37.19 174 ARG A CA 1
ATOM 1337 C C . ARG A 1 174 ? -28.987 3.904 -10.665 1.00 37.19 174 ARG A C 1
ATOM 1339 O O . ARG A 1 174 ? -29.292 2.795 -10.235 1.00 37.19 174 ARG A O 1
ATOM 1346 N N . ARG A 1 175 ? -29.896 4.757 -11.144 1.00 31.52 175 ARG A N 1
ATOM 1347 C CA . ARG A 1 175 ? -31.191 4.326 -11.691 1.00 31.52 175 ARG A CA 1
ATOM 1348 C C . ARG A 1 175 ? -31.102 4.458 -13.205 1.00 31.52 175 ARG A C 1
ATOM 1350 O O . ARG A 1 175 ? -31.051 5.570 -13.718 1.00 31.52 175 ARG A O 1
ATOM 1357 N N . GLY A 1 176 ? -31.032 3.328 -13.902 1.00 35.22 176 GLY A N 1
ATOM 1358 C CA . GLY A 1 176 ? -31.327 3.282 -15.333 1.00 35.22 176 GLY A CA 1
ATOM 1359 C C . GLY A 1 176 ? -32.841 3.405 -15.566 1.00 35.22 176 GLY A C 1
ATOM 1360 O O . GLY A 1 176 ? -33.614 3.117 -14.647 1.00 35.22 176 GLY A O 1
ATOM 1361 N N . PRO A 1 177 ? -33.280 3.854 -16.752 1.00 36.81 177 PRO A N 1
ATOM 1362 C CA . PRO A 1 177 ? -34.695 4.021 -17.057 1.00 36.81 177 PRO A CA 1
ATOM 1363 C C . PRO A 1 177 ? -35.405 2.665 -17.155 1.00 36.81 177 PRO A C 1
ATOM 1365 O O . PRO A 1 177 ? -34.860 1.692 -17.672 1.00 36.81 177 PRO A O 1
ATOM 1368 N N . ALA A 1 178 ? -36.632 2.628 -16.634 1.00 35.09 178 ALA A N 1
ATOM 1369 C CA . ALA A 1 178 ? -37.502 1.463 -16.616 1.00 35.09 178 ALA A CA 1
ATOM 1370 C C . ALA A 1 178 ? -37.878 1.034 -18.043 1.00 35.09 178 ALA A C 1
ATOM 1372 O O . ALA A 1 178 ? -38.595 1.746 -18.745 1.00 35.09 178 ALA A O 1
ATOM 1373 N N . LEU A 1 179 ? -37.412 -0.149 -18.441 1.00 34.91 179 LEU A N 1
ATOM 1374 C CA . LEU A 1 179 ? -37.970 -0.932 -19.538 1.00 34.91 179 LEU A CA 1
ATOM 1375 C C . LEU A 1 179 ? -38.640 -2.176 -18.947 1.00 34.91 179 LEU A C 1
ATOM 1377 O O . LEU A 1 179 ? -38.191 -2.729 -17.945 1.00 34.91 179 LEU A O 1
ATOM 1381 N N . SER A 1 180 ? -39.767 -2.521 -19.555 1.00 33.84 180 SER A N 1
ATOM 1382 C CA . SER A 1 180 ? -40.821 -3.435 -19.124 1.00 33.84 180 SER A CA 1
ATOM 1383 C C . SER A 1 180 ? -40.346 -4.749 -18.488 1.00 33.84 180 SER A C 1
ATOM 1385 O O . SER A 1 180 ? -39.491 -5.447 -19.025 1.00 33.84 180 SER A O 1
ATOM 1387 N N . GLN A 1 181 ? -40.957 -5.095 -17.349 1.00 31.95 181 GLN A N 1
ATOM 1388 C CA . GLN A 1 181 ? -40.793 -6.373 -16.657 1.00 31.95 181 GLN A CA 1
ATOM 1389 C C . GLN A 1 181 ? -41.419 -7.515 -17.474 1.00 31.95 181 GLN A C 1
ATOM 1391 O O . GLN A 1 181 ? -42.630 -7.710 -17.435 1.00 31.95 181 GLN A O 1
ATOM 1396 N N . GLU A 1 182 ? -40.589 -8.308 -18.148 1.00 30.34 182 GLU A N 1
ATOM 1397 C CA . GLU A 1 182 ? -40.875 -9.725 -18.382 1.00 30.34 182 GLU A CA 1
ATOM 1398 C C . GLU A 1 182 ? -40.147 -10.545 -17.312 1.00 30.34 182 GLU A C 1
ATOM 1400 O O . GLU A 1 182 ? -38.930 -10.458 -17.134 1.00 30.34 182 GLU A O 1
ATOM 1405 N N . SER A 1 183 ? -40.924 -11.318 -16.555 1.00 37.56 183 SER A N 1
ATOM 1406 C CA . SER A 1 183 ? -40.462 -12.195 -15.487 1.00 37.56 183 SER A CA 1
ATOM 1407 C C . SER A 1 183 ? -39.573 -13.307 -16.047 1.00 37.56 183 SER A C 1
ATOM 1409 O O . SER A 1 183 ? -40.064 -14.315 -16.555 1.00 37.56 183 SER A O 1
ATOM 1411 N N . THR A 1 184 ? -38.260 -13.147 -15.916 1.00 32.75 184 THR A N 1
ATOM 1412 C CA . THR A 1 184 ? -37.289 -14.232 -16.070 1.00 32.75 184 THR A CA 1
ATOM 1413 C C . THR A 1 184 ? -36.641 -14.491 -14.714 1.00 32.75 184 THR A C 1
ATOM 1415 O O . THR A 1 184 ? -36.133 -13.577 -14.066 1.00 32.75 184 THR A O 1
ATOM 1418 N N . SER A 1 185 ? -36.729 -15.741 -14.247 1.00 29.98 185 SER A N 1
ATOM 1419 C CA . SER A 1 185 ? -36.042 -16.235 -13.048 1.00 29.98 185 SER A CA 1
ATOM 1420 C C . SER A 1 185 ? -34.572 -15.803 -13.031 1.00 29.98 185 SER A C 1
ATOM 1422 O O . SER A 1 185 ? -33.962 -15.735 -14.102 1.00 29.98 185 SER A O 1
ATOM 1424 N N . PRO A 1 186 ? -33.971 -15.561 -11.849 1.00 36.53 186 PRO A N 1
ATOM 1425 C CA . PRO A 1 186 ? -32.565 -15.200 -11.751 1.00 36.53 186 PRO A CA 1
ATOM 1426 C C . PRO A 1 186 ? -31.731 -16.331 -12.351 1.00 36.53 186 PRO A C 1
ATOM 1428 O O . PRO A 1 186 ? -31.625 -17.421 -11.788 1.00 36.53 186 PRO A O 1
ATOM 1431 N N . ALA A 1 187 ? -31.190 -16.079 -13.542 1.00 33.16 187 ALA A N 1
ATOM 1432 C CA . ALA A 1 187 ? -30.248 -16.969 -14.182 1.00 33.16 187 ALA A CA 1
ATOM 1433 C C . ALA A 1 187 ? -29.079 -17.166 -13.215 1.00 33.16 187 ALA A C 1
ATOM 1435 O O . ALA A 1 187 ? -28.414 -16.206 -12.824 1.00 33.16 187 ALA A O 1
ATOM 1436 N N . SER A 1 188 ? -28.871 -18.419 -12.819 1.00 30.59 188 SER A N 1
ATOM 1437 C CA . SER A 1 188 ? -27.663 -18.869 -12.136 1.00 30.59 188 SER A CA 1
ATOM 1438 C C . SER A 1 188 ? -26.441 -18.254 -12.839 1.00 30.59 188 SER A C 1
ATOM 1440 O O . SER A 1 188 ? -26.441 -18.230 -14.079 1.00 30.59 188 SER A O 1
ATOM 1442 N N . PRO A 1 189 ? -25.452 -17.698 -12.109 1.00 38.56 189 PRO A N 1
ATOM 1443 C CA . PRO A 1 189 ? -24.294 -17.058 -12.721 1.00 38.56 189 PRO A CA 1
ATOM 1444 C C . PRO A 1 189 ? -23.667 -18.071 -13.673 1.00 38.56 189 PRO A C 1
ATOM 1446 O O . PRO A 1 189 ? -23.228 -19.141 -13.252 1.00 38.56 189 PRO A O 1
ATOM 1449 N N . ARG A 1 190 ? -23.749 -17.776 -14.977 1.00 37.47 190 ARG A N 1
ATOM 1450 C CA . ARG A 1 190 ? -23.243 -18.645 -16.040 1.00 37.47 190 ARG A CA 1
ATOM 1451 C C . ARG A 1 190 ? -21.824 -19.020 -15.652 1.00 37.47 190 ARG A C 1
ATOM 1453 O O . ARG A 1 190 ? -21.019 -18.118 -15.446 1.00 37.47 190 ARG A O 1
ATOM 1460 N N . GLY A 1 191 ? -21.557 -20.319 -15.515 1.00 35.53 191 GLY A N 1
ATOM 1461 C CA . GLY A 1 191 ? -20.227 -20.821 -15.206 1.00 35.53 191 GLY A CA 1
ATOM 1462 C C . GLY A 1 191 ? -19.238 -20.187 -16.170 1.00 35.53 191 GLY A C 1
ATOM 1463 O O . GLY A 1 191 ? -19.251 -20.500 -17.361 1.00 35.53 191 GLY A O 1
ATOM 1464 N N . HIS A 1 192 ? -18.450 -19.237 -15.667 1.00 48.03 192 HIS A N 1
ATOM 1465 C CA . HIS A 1 192 ? -17.312 -18.714 -16.392 1.00 48.03 192 HIS A CA 1
ATOM 1466 C C . HIS A 1 192 ? -16.401 -19.914 -16.584 1.00 48.03 192 HIS A C 1
ATOM 1468 O O . HIS A 1 192 ? -15.806 -20.414 -15.634 1.00 48.03 192 HIS A O 1
ATOM 1474 N N . ARG A 1 193 ? -16.384 -20.440 -17.810 1.00 54.47 193 ARG A N 1
ATOM 1475 C CA . ARG A 1 193 ? -15.331 -21.345 -18.244 1.00 54.47 193 ARG A CA 1
ATOM 1476 C C . ARG A 1 193 ? -14.038 -20.610 -17.910 1.00 54.47 193 ARG A C 1
ATOM 1478 O O . ARG A 1 193 ? -13.895 -19.457 -18.312 1.00 54.47 193 ARG A O 1
ATOM 1485 N N . GLU A 1 194 ? -13.197 -21.215 -17.080 1.00 68.56 194 GLU A N 1
ATOM 1486 C CA . GLU A 1 194 ? -11.890 -20.661 -16.747 1.00 68.56 194 GLU A CA 1
ATOM 1487 C C . GLU A 1 194 ? -11.107 -20.583 -18.059 1.00 68.56 194 GLU A C 1
ATOM 1489 O O . GLU A 1 194 ? -10.572 -21.585 -18.532 1.00 68.56 194 GLU A O 1
ATOM 1494 N N . ASP A 1 195 ? -11.157 -19.421 -18.716 1.00 78.25 195 ASP A N 1
ATOM 1495 C CA . ASP A 1 195 ? -10.365 -19.158 -19.909 1.00 78.25 195 ASP A CA 1
ATOM 1496 C C . ASP A 1 195 ? -8.903 -19.379 -19.513 1.00 78.25 195 ASP A C 1
ATOM 1498 O O . ASP A 1 195 ? -8.418 -18.815 -18.525 1.00 78.25 195 ASP A O 1
ATOM 1502 N N . SER A 1 196 ? -8.202 -20.242 -20.248 1.00 89.25 196 SER A N 1
ATOM 1503 C CA . SER A 1 196 ? -6.798 -20.496 -19.954 1.00 89.25 196 SER A CA 1
ATOM 1504 C C . SER A 1 196 ? -5.977 -19.226 -20.209 1.00 89.25 196 SER A C 1
ATOM 1506 O O . SER A 1 196 ? -6.363 -18.362 -20.999 1.00 89.25 196 SER A O 1
ATOM 1508 N N . ILE A 1 197 ? -4.798 -19.107 -19.584 1.00 88.06 197 ILE A N 1
ATOM 1509 C CA . ILE A 1 197 ? -3.876 -17.989 -19.871 1.00 88.06 197 ILE A CA 1
ATOM 1510 C C . ILE A 1 197 ? -3.558 -17.924 -21.376 1.00 88.06 197 ILE A C 1
ATOM 1512 O O . ILE A 1 197 ? -3.420 -16.831 -21.917 1.00 88.06 197 ILE A O 1
ATOM 1516 N N . ALA A 1 198 ? -3.498 -19.069 -22.063 1.00 89.62 198 ALA A N 1
ATOM 1517 C CA . ALA A 1 198 ? -3.288 -19.125 -23.507 1.00 89.62 198 ALA A CA 1
ATOM 1518 C C . ALA A 1 198 ? -4.458 -18.503 -24.290 1.00 89.62 198 ALA A C 1
ATOM 1520 O O . ALA A 1 198 ? -4.221 -17.712 -25.199 1.00 89.62 198 ALA A O 1
ATOM 1521 N N . ASP A 1 199 ? -5.706 -18.784 -23.901 1.00 91.69 199 ASP A N 1
ATOM 1522 C CA . ASP A 1 199 ? -6.892 -18.183 -24.530 1.00 91.69 199 ASP A CA 1
ATOM 1523 C C . ASP A 1 199 ? -6.931 -16.664 -24.315 1.00 91.69 199 ASP A C 1
ATOM 1525 O O . ASP A 1 199 ? -7.287 -15.906 -25.218 1.00 91.69 199 ASP A O 1
ATOM 1529 N N . LEU A 1 200 ? -6.529 -16.204 -23.125 1.00 91.00 200 LEU A N 1
ATOM 1530 C CA . LEU A 1 200 ? -6.391 -14.780 -22.831 1.00 91.00 200 LEU A CA 1
ATOM 1531 C C . LEU A 1 200 ? -5.327 -14.122 -23.717 1.00 91.00 200 LEU A C 1
ATOM 1533 O O . LEU A 1 200 ? -5.583 -13.070 -24.299 1.00 91.00 200 LEU A O 1
ATOM 1537 N N . MET A 1 201 ? -4.145 -14.730 -23.830 1.00 91.94 201 MET A N 1
ATOM 1538 C CA . MET A 1 201 ? -3.076 -14.190 -24.672 1.00 91.94 201 MET A CA 1
ATOM 1539 C C . MET A 1 201 ? -3.490 -14.172 -26.145 1.00 91.94 201 MET A C 1
ATOM 1541 O O . MET A 1 201 ? -3.267 -13.163 -26.805 1.00 91.94 201 MET A O 1
ATOM 1545 N N . ALA A 1 202 ? -4.177 -15.206 -26.641 1.00 92.44 202 ALA A N 1
ATOM 1546 C CA . ALA A 1 202 ? -4.721 -15.214 -27.998 1.00 92.44 202 ALA A CA 1
ATOM 1547 C C . ALA A 1 202 ? -5.667 -14.024 -28.242 1.00 92.44 202 ALA A C 1
ATOM 1549 O O . ALA A 1 202 ? -5.487 -13.298 -29.214 1.00 92.44 202 ALA A O 1
ATOM 1550 N N . LYS A 1 203 ? -6.593 -13.742 -27.312 1.00 92.12 203 LYS A N 1
ATOM 1551 C CA . LYS A 1 203 ? -7.482 -12.565 -27.395 1.00 92.12 203 LYS A CA 1
ATOM 1552 C C . LYS A 1 203 ? -6.710 -11.242 -27.410 1.00 92.12 203 LYS A C 1
ATOM 1554 O O . LYS A 1 203 ? -7.064 -10.339 -28.159 1.00 92.12 203 LYS A O 1
ATOM 1559 N N . ILE A 1 204 ? -5.661 -11.118 -26.592 1.00 92.38 204 ILE A N 1
ATOM 1560 C CA . ILE A 1 204 ? -4.812 -9.918 -26.570 1.00 92.38 204 ILE A CA 1
ATOM 1561 C C . ILE A 1 204 ? -4.092 -9.740 -27.913 1.00 92.38 204 ILE A C 1
ATOM 1563 O O . ILE A 1 204 ? -4.033 -8.625 -28.421 1.00 92.38 204 ILE A O 1
ATOM 1567 N N . LEU A 1 205 ? -3.561 -10.817 -28.495 1.00 92.94 205 LEU A N 1
ATOM 1568 C CA . LEU A 1 205 ? -2.822 -10.768 -29.760 1.00 92.94 205 LEU A CA 1
ATOM 1569 C C . LEU A 1 205 ? -3.721 -10.556 -30.978 1.00 92.94 205 LEU A C 1
ATOM 1571 O O . LEU A 1 205 ? -3.282 -9.928 -31.939 1.00 92.94 205 LEU A O 1
ATOM 1575 N N . ASP A 1 206 ? -4.966 -11.026 -30.924 1.00 93.75 206 ASP A N 1
ATOM 1576 C CA . ASP A 1 206 ? -5.973 -10.742 -31.947 1.00 93.75 206 ASP A CA 1
ATOM 1577 C C . ASP A 1 206 ? -6.298 -9.238 -32.014 1.00 93.75 206 ASP A C 1
ATOM 1579 O O . ASP A 1 206 ? -6.544 -8.703 -33.097 1.00 93.75 206 ASP A O 1
ATOM 1583 N N . GLU A 1 207 ? -6.283 -8.543 -30.871 1.00 92.12 207 GLU A N 1
ATOM 1584 C CA . GLU A 1 207 ? -6.533 -7.099 -30.800 1.00 92.12 207 GLU A CA 1
ATOM 1585 C C . GLU A 1 207 ? -5.272 -6.251 -31.014 1.00 92.12 207 GLU A C 1
ATOM 1587 O O . GLU A 1 207 ? -5.332 -5.224 -31.688 1.00 92.12 207 GLU A O 1
ATOM 1592 N N . GLU A 1 208 ? -4.132 -6.672 -30.462 1.00 92.50 208 GLU A N 1
ATOM 1593 C CA . GLU A 1 208 ? -2.864 -5.936 -30.475 1.00 92.50 208 GLU A CA 1
ATOM 1594 C C . GLU A 1 208 ? -1.701 -6.867 -30.894 1.00 92.50 208 GLU A C 1
ATOM 1596 O O . GLU A 1 208 ? -0.914 -7.309 -30.048 1.00 92.50 208 GLU A O 1
ATOM 1601 N N . PRO A 1 209 ? -1.529 -7.160 -32.200 1.00 91.56 209 PRO A N 1
ATOM 1602 C CA . PRO A 1 209 ? -0.546 -8.140 -32.692 1.00 91.56 209 PRO A CA 1
ATOM 1603 C C . PRO A 1 209 ? 0.909 -7.827 -32.314 1.00 91.56 209 PRO A C 1
ATOM 1605 O O . PRO A 1 209 ? 1.752 -8.714 -32.153 1.00 91.56 209 PRO A O 1
ATOM 1608 N N . ASP A 1 210 ? 1.217 -6.547 -32.118 1.00 89.88 210 ASP A N 1
ATOM 1609 C CA . ASP A 1 210 ? 2.540 -6.094 -31.706 1.00 89.88 210 ASP A CA 1
ATOM 1610 C C . ASP A 1 210 ? 2.878 -6.510 -30.256 1.00 89.88 210 ASP A C 1
ATOM 1612 O O . ASP A 1 210 ? 4.042 -6.484 -29.842 1.00 89.88 210 ASP A O 1
ATOM 1616 N N . CYS A 1 211 ? 1.903 -6.950 -29.462 1.00 89.06 211 CYS A N 1
ATOM 1617 C CA . CYS A 1 211 ? 2.080 -7.328 -28.062 1.00 89.06 211 CYS A CA 1
ATOM 1618 C C . CYS A 1 211 ? 2.520 -8.788 -27.834 1.00 89.06 211 CYS A C 1
ATOM 1620 O O . CYS A 1 211 ? 2.453 -9.244 -26.701 1.00 89.06 211 CYS A O 1
ATOM 1622 N N . HIS A 1 212 ? 3.051 -9.503 -28.837 1.00 89.50 212 HIS A N 1
ATOM 1623 C CA . HIS A 1 212 ? 3.555 -10.892 -28.698 1.00 89.50 212 HIS A CA 1
ATOM 1624 C C . HIS A 1 212 ? 4.499 -11.115 -27.503 1.00 89.50 212 HIS A C 1
ATOM 1626 O O . HIS A 1 212 ? 4.413 -12.119 -26.805 1.00 89.50 212 HIS A O 1
ATOM 1632 N N . TRP A 1 213 ? 5.360 -10.143 -27.197 1.00 89.00 213 TRP A N 1
ATOM 1633 C CA . TRP A 1 213 ? 6.274 -10.202 -26.051 1.00 89.00 213 TRP A CA 1
ATOM 1634 C C . TRP A 1 213 ? 5.552 -10.266 -24.688 1.00 89.00 213 TRP A C 1
ATOM 1636 O O . TRP A 1 213 ? 6.148 -10.682 -23.694 1.00 89.00 213 TRP A O 1
ATOM 1646 N N . MET A 1 214 ? 4.286 -9.837 -24.612 1.00 88.94 214 MET A N 1
ATOM 1647 C CA . MET A 1 214 ? 3.492 -9.904 -23.385 1.00 88.94 214 MET A CA 1
ATOM 1648 C C . MET A 1 214 ? 3.244 -11.348 -22.956 1.00 88.94 214 MET A C 1
ATOM 1650 O O . MET A 1 214 ? 3.180 -11.599 -21.758 1.00 88.94 214 MET A O 1
ATOM 1654 N N . GLU A 1 215 ? 3.168 -12.296 -23.892 1.00 89.94 215 GLU A N 1
ATOM 1655 C CA . GLU A 1 215 ? 3.054 -13.720 -23.569 1.00 89.94 215 GLU A CA 1
ATOM 1656 C C . GLU A 1 215 ? 4.303 -14.211 -22.819 1.00 89.94 215 GLU A C 1
ATOM 1658 O O . GLU A 1 215 ? 4.195 -14.807 -21.744 1.00 89.94 215 GLU A O 1
ATOM 1663 N N . GLU A 1 216 ? 5.495 -13.864 -23.323 1.00 90.62 216 GLU A N 1
ATOM 1664 C CA . GLU A 1 216 ? 6.778 -14.191 -22.685 1.00 90.62 216 GLU A CA 1
ATOM 1665 C C . GLU A 1 216 ? 6.923 -13.564 -21.292 1.00 90.62 216 GLU A C 1
ATOM 1667 O O . GLU A 1 216 ? 7.564 -14.145 -20.412 1.00 90.62 216 GLU A O 1
ATOM 1672 N N . LEU A 1 217 ? 6.332 -12.383 -21.077 1.00 92.31 217 LEU A N 1
ATOM 1673 C CA . LEU A 1 217 ? 6.332 -11.719 -19.777 1.00 92.31 217 LEU A CA 1
ATOM 1674 C C . LEU A 1 217 ? 5.306 -12.341 -18.820 1.00 92.31 217 LEU A C 1
ATOM 1676 O O . LEU A 1 217 ? 5.663 -12.730 -17.706 1.00 92.31 217 LEU A O 1
ATOM 1680 N N . TRP A 1 218 ? 4.034 -12.405 -19.215 1.00 93.31 218 TRP A N 1
ATOM 1681 C CA . TRP A 1 218 ? 2.929 -12.717 -18.310 1.00 93.31 218 TRP A CA 1
ATOM 1682 C C . TRP A 1 218 ? 2.863 -14.182 -17.926 1.00 93.31 218 TRP A C 1
ATOM 1684 O O . TRP A 1 218 ? 2.541 -14.479 -16.775 1.00 93.31 218 TRP A O 1
ATOM 1694 N N . LEU A 1 219 ? 3.212 -15.099 -18.832 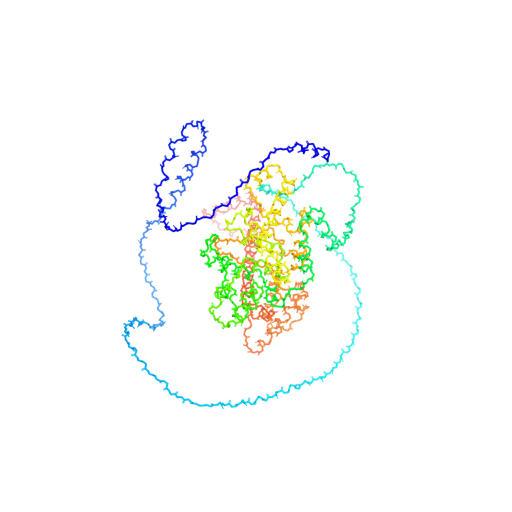1.00 91.19 219 LEU A N 1
ATOM 1695 C CA . LEU A 1 219 ? 3.163 -16.523 -18.523 1.00 91.19 219 LEU A CA 1
ATOM 1696 C C . LEU A 1 219 ? 4.063 -16.860 -17.315 1.00 91.19 219 LEU A C 1
ATOM 1698 O O . LEU A 1 219 ? 3.553 -17.419 -16.340 1.00 91.19 219 LEU A O 1
ATOM 1702 N N . PRO A 1 220 ? 5.354 -16.472 -17.268 1.00 91.38 220 PRO A N 1
ATOM 1703 C CA . PRO A 1 220 ? 6.157 -16.626 -16.059 1.00 91.38 220 PRO A CA 1
ATOM 1704 C C . PRO A 1 220 ? 5.653 -15.800 -14.872 1.00 91.38 220 PRO A C 1
ATOM 1706 O O . PRO A 1 220 ? 5.699 -16.294 -13.749 1.00 91.38 220 PRO A O 1
ATOM 1709 N N . VAL A 1 221 ? 5.178 -14.567 -15.091 1.00 92.25 221 VAL A N 1
ATOM 1710 C CA . VAL A 1 221 ? 4.725 -13.679 -14.005 1.00 92.25 221 VAL A CA 1
ATOM 1711 C C . VAL A 1 221 ? 3.542 -14.276 -13.235 1.00 92.25 221 VAL A C 1
ATOM 1713 O O . VAL A 1 221 ? 3.472 -14.162 -12.009 1.00 92.25 221 VAL A O 1
ATOM 1716 N N . LEU A 1 222 ? 2.632 -14.947 -13.943 1.00 93.06 222 LEU A N 1
ATOM 1717 C CA . LEU A 1 222 ? 1.425 -15.558 -13.386 1.00 93.06 222 LEU A CA 1
ATOM 1718 C C . LEU A 1 222 ? 1.621 -17.017 -12.950 1.00 93.06 222 LEU A C 1
ATOM 1720 O O . LEU A 1 222 ? 0.851 -17.499 -12.125 1.00 93.06 222 LEU A O 1
ATOM 1724 N N . SER A 1 223 ? 2.664 -17.707 -13.426 1.00 91.62 223 SER A N 1
ATOM 1725 C CA . SER A 1 223 ? 2.929 -19.112 -13.064 1.00 91.62 223 SER A CA 1
ATOM 1726 C C . SER A 1 223 ? 4.060 -19.304 -12.048 1.00 91.62 223 SER A C 1
ATOM 1728 O O . SER A 1 223 ? 3.935 -20.115 -11.132 1.00 91.62 223 SER A O 1
ATOM 1730 N N . LYS A 1 224 ? 5.160 -18.546 -12.130 1.00 92.56 224 LYS A N 1
ATOM 1731 C CA . LYS A 1 224 ? 6.347 -18.757 -11.282 1.00 92.56 224 LYS A CA 1
ATOM 1732 C C . LYS A 1 224 ? 6.197 -18.111 -9.912 1.00 92.56 224 LYS A C 1
ATOM 1734 O O . LYS A 1 224 ? 5.609 -17.039 -9.793 1.00 92.56 224 LYS A O 1
ATOM 1739 N N . SER A 1 225 ? 6.754 -18.753 -8.892 1.00 92.44 225 SER A N 1
ATOM 1740 C CA . SER A 1 225 ? 6.921 -18.153 -7.566 1.00 92.44 225 SER A CA 1
ATOM 1741 C C . SER A 1 225 ? 8.073 -17.141 -7.577 1.00 92.44 225 SER A C 1
ATOM 1743 O O . SER A 1 225 ? 9.050 -17.346 -8.305 1.00 92.44 225 SER A O 1
ATOM 1745 N N . PRO A 1 226 ? 8.002 -16.065 -6.772 1.00 93.19 226 PRO A N 1
ATOM 1746 C CA . PRO A 1 226 ? 9.096 -15.111 -6.668 1.00 93.19 226 PRO A CA 1
ATOM 1747 C C . PRO A 1 226 ? 10.342 -15.766 -6.043 1.00 93.19 226 PRO A C 1
ATOM 1749 O O . PRO A 1 226 ? 10.210 -16.715 -5.264 1.00 93.19 226 PRO A O 1
ATOM 1752 N N . PRO A 1 227 ? 11.558 -15.271 -6.346 1.00 93.69 227 PRO A N 1
ATOM 1753 C CA . PRO A 1 227 ? 12.791 -15.776 -5.748 1.00 93.69 227 PRO A CA 1
ATOM 1754 C C . PRO A 1 227 ? 12.772 -15.727 -4.217 1.00 93.69 227 PRO A C 1
ATOM 1756 O O . PRO A 1 227 ? 12.203 -14.814 -3.620 1.00 93.69 227 PRO A O 1
ATOM 1759 N N . GLU A 1 228 ? 13.474 -16.654 -3.562 1.00 92.88 228 GLU A N 1
ATOM 1760 C CA . GLU A 1 228 ? 13.479 -16.778 -2.094 1.00 92.88 228 GLU A CA 1
ATOM 1761 C C . GLU A 1 228 ? 13.936 -15.497 -1.374 1.00 92.88 228 GLU A C 1
ATOM 1763 O O . GLU A 1 228 ? 13.405 -15.150 -0.322 1.00 92.88 228 GLU A O 1
ATOM 1768 N N . VAL A 1 229 ? 14.858 -14.727 -1.958 1.00 92.19 229 VAL A N 1
ATOM 1769 C CA . VAL A 1 229 ? 15.289 -13.419 -1.420 1.00 92.19 229 VAL A CA 1
ATOM 1770 C C . VAL A 1 229 ? 14.123 -12.426 -1.265 1.00 92.19 229 VAL A C 1
ATOM 1772 O O . VAL A 1 229 ? 14.136 -11.576 -0.364 1.00 92.19 229 VAL A O 1
ATOM 1775 N N . CYS A 1 230 ? 13.066 -12.587 -2.065 1.00 92.31 230 CYS A N 1
ATOM 1776 C CA . CYS A 1 230 ? 11.846 -11.793 -1.997 1.00 92.31 230 CYS A CA 1
ATOM 1777 C C . CYS A 1 230 ? 10.886 -12.206 -0.876 1.00 92.31 230 CYS A C 1
ATOM 1779 O O . CYS A 1 230 ? 10.023 -11.411 -0.510 1.00 92.31 230 CYS A O 1
ATOM 1781 N N . SER A 1 231 ? 11.072 -13.365 -0.242 1.00 90.12 231 SER A N 1
ATOM 1782 C CA . SER A 1 231 ? 10.251 -13.783 0.910 1.00 90.12 231 SER A CA 1
ATOM 1783 C C . SER A 1 231 ? 10.254 -12.745 2.042 1.00 90.12 231 SER A C 1
ATOM 1785 O O . SER A 1 231 ? 9.254 -12.484 2.705 1.00 90.12 231 SER A O 1
ATOM 1787 N N . SER A 1 232 ? 11.391 -12.074 2.247 1.00 87.06 232 SER A N 1
ATOM 1788 C CA . SER A 1 232 ? 11.540 -11.105 3.336 1.00 87.06 232 SER A CA 1
ATOM 1789 C C . SER A 1 232 ? 10.779 -9.788 3.127 1.00 87.06 232 SER A C 1
ATOM 1791 O O . SER A 1 232 ? 10.614 -9.026 4.090 1.00 87.06 232 SER A O 1
ATOM 1793 N N . ILE A 1 233 ? 10.350 -9.516 1.890 1.00 89.62 233 ILE A N 1
ATOM 1794 C CA . ILE A 1 233 ? 9.530 -8.357 1.521 1.00 89.62 233 ILE A CA 1
ATOM 1795 C C . ILE A 1 233 ? 8.061 -8.741 1.312 1.00 89.62 233 ILE A C 1
ATOM 1797 O O . ILE A 1 233 ? 7.187 -7.950 1.654 1.00 89.62 233 ILE A O 1
ATOM 1801 N N . SER A 1 234 ? 7.767 -9.966 0.866 1.00 91.31 234 SER A N 1
ATOM 1802 C CA . SER A 1 234 ? 6.395 -10.413 0.591 1.00 91.31 234 SER A CA 1
ATOM 1803 C C . SER A 1 234 ? 5.491 -10.439 1.827 1.00 91.31 234 SER A C 1
ATOM 1805 O O . SER A 1 234 ? 4.275 -10.365 1.696 1.00 91.31 234 SER A O 1
ATOM 1807 N N . HIS A 1 235 ? 6.045 -10.523 3.036 1.00 87.62 235 HIS A N 1
ATOM 1808 C CA . HIS A 1 235 ? 5.270 -10.554 4.285 1.00 87.62 235 HIS A CA 1
ATOM 1809 C C . HIS A 1 235 ? 5.246 -9.214 5.035 1.00 87.62 235 HIS A C 1
ATOM 1811 O O . HIS A 1 235 ? 4.945 -9.167 6.227 1.00 87.62 235 HIS A O 1
ATOM 1817 N N . ARG A 1 236 ? 5.609 -8.109 4.373 1.00 88.88 236 ARG A N 1
ATOM 1818 C CA . ARG A 1 236 ? 5.598 -6.773 4.982 1.00 88.88 236 ARG A CA 1
ATOM 1819 C C . ARG A 1 236 ? 4.231 -6.114 4.816 1.00 88.88 236 ARG A C 1
ATOM 1821 O O . ARG A 1 236 ? 3.686 -6.097 3.718 1.00 88.88 236 ARG A O 1
ATOM 1828 N N . ALA A 1 237 ? 3.724 -5.543 5.905 1.00 88.75 237 ALA A N 1
ATOM 1829 C CA . ALA A 1 237 ? 2.509 -4.737 5.900 1.00 88.75 237 ALA A CA 1
ATOM 1830 C C . ALA A 1 237 ? 2.728 -3.386 5.199 1.00 88.75 237 ALA A C 1
ATOM 1832 O O . ALA A 1 237 ? 3.861 -2.911 5.068 1.00 88.75 237 ALA A O 1
ATOM 1833 N N . ILE A 1 238 ? 1.633 -2.739 4.798 1.00 91.06 238 ILE A N 1
ATOM 1834 C CA . ILE A 1 238 ? 1.646 -1.460 4.078 1.00 91.06 238 ILE A CA 1
ATOM 1835 C C . ILE A 1 238 ? 2.397 -0.350 4.834 1.00 91.06 238 ILE A C 1
ATOM 1837 O O . ILE A 1 238 ? 3.112 0.438 4.215 1.00 91.06 238 ILE A O 1
ATOM 1841 N N . GLY A 1 239 ? 2.348 -0.337 6.173 1.00 90.00 239 GLY A N 1
ATOM 1842 C CA . GLY A 1 239 ? 3.052 0.658 6.982 1.00 90.00 239 GLY A CA 1
ATOM 1843 C C . GLY A 1 239 ? 4.571 0.667 6.763 1.00 90.00 239 GLY A C 1
ATOM 1844 O O . GLY A 1 239 ? 5.174 1.737 6.748 1.00 90.00 239 GLY A O 1
ATOM 1845 N N . TYR A 1 240 ? 5.180 -0.499 6.518 1.00 93.50 240 TYR A N 1
ATOM 1846 C CA . TYR A 1 240 ? 6.610 -0.609 6.202 1.00 93.50 240 TYR A CA 1
ATOM 1847 C C . TYR A 1 240 ? 6.954 0.043 4.855 1.00 93.50 240 TYR A C 1
ATOM 1849 O O . TYR A 1 240 ? 7.977 0.714 4.726 1.00 93.50 240 TYR A O 1
ATOM 1857 N N . TRP A 1 241 ? 6.091 -0.128 3.853 1.00 96.06 241 TRP A N 1
ATOM 1858 C CA . TRP A 1 241 ? 6.288 0.442 2.520 1.00 96.06 241 TRP A CA 1
ATOM 1859 C C . TRP A 1 241 ? 6.104 1.955 2.509 1.00 96.06 241 TRP A C 1
ATOM 1861 O O . TRP A 1 241 ? 6.871 2.659 1.856 1.00 96.06 241 TRP A O 1
ATOM 1871 N N . VAL A 1 242 ? 5.161 2.461 3.306 1.00 95.62 242 VAL A N 1
ATOM 1872 C CA . VAL A 1 242 ? 4.990 3.900 3.546 1.00 95.62 242 VAL A CA 1
ATOM 1873 C C . VAL A 1 242 ? 6.234 4.507 4.198 1.00 95.62 242 VAL A C 1
ATOM 1875 O O . VAL A 1 242 ? 6.665 5.586 3.800 1.00 95.62 242 VAL A O 1
ATOM 1878 N N . ASP A 1 243 ? 6.875 3.815 5.145 1.00 95.75 243 ASP A N 1
ATOM 1879 C CA . ASP A 1 243 ? 8.150 4.275 5.712 1.00 95.75 243 ASP A CA 1
ATOM 1880 C C . ASP A 1 243 ? 9.268 4.349 4.670 1.00 95.75 243 ASP A C 1
ATOM 1882 O O . ASP A 1 243 ? 10.034 5.315 4.665 1.00 95.75 243 ASP A O 1
ATOM 1886 N N . LEU A 1 244 ? 9.373 3.353 3.786 1.00 97.25 244 LEU A N 1
ATOM 1887 C CA . LEU A 1 244 ? 10.354 3.380 2.702 1.00 97.25 244 LEU A CA 1
ATOM 1888 C C . LEU A 1 244 ? 10.079 4.531 1.736 1.00 97.25 244 LEU A C 1
ATOM 1890 O O . LEU A 1 244 ? 10.990 5.311 1.462 1.00 97.25 244 LEU A O 1
ATOM 1894 N N . PHE A 1 245 ? 8.833 4.695 1.287 1.00 98.00 245 PHE A N 1
ATOM 1895 C CA . PHE A 1 245 ? 8.434 5.833 0.460 1.00 98.00 245 PHE A CA 1
ATOM 1896 C C . PHE A 1 245 ? 8.802 7.165 1.123 1.00 98.00 245 PHE A C 1
ATOM 1898 O O . PHE A 1 245 ? 9.439 8.010 0.499 1.00 98.00 245 PHE A O 1
ATOM 1905 N N . ASN A 1 246 ? 8.497 7.320 2.415 1.00 97.62 246 ASN A N 1
ATOM 1906 C CA . ASN A 1 246 ? 8.814 8.531 3.162 1.00 97.62 246 ASN A CA 1
ATOM 1907 C C . ASN A 1 246 ? 10.326 8.816 3.218 1.00 97.62 246 ASN A C 1
ATOM 1909 O O . ASN A 1 246 ? 10.736 9.974 3.163 1.00 97.62 246 ASN A O 1
ATOM 1913 N N . ARG A 1 247 ? 11.176 7.785 3.324 1.00 97.69 247 ARG A N 1
ATOM 1914 C CA . ARG A 1 247 ? 12.639 7.957 3.257 1.00 97.69 247 ARG A CA 1
ATOM 1915 C C . ARG A 1 247 ? 13.100 8.363 1.863 1.00 97.69 247 ARG A C 1
ATOM 1917 O O . ARG A 1 247 ? 13.962 9.227 1.751 1.00 97.69 247 ARG A O 1
ATOM 1924 N N . TRP A 1 248 ? 12.532 7.758 0.822 1.00 97.94 248 TRP A N 1
ATOM 1925 C CA . TRP A 1 248 ? 12.856 8.090 -0.565 1.00 97.94 248 TRP A CA 1
ATOM 1926 C C . TRP A 1 248 ? 12.469 9.530 -0.916 1.00 97.94 248 TRP A C 1
ATOM 1928 O O . TRP A 1 248 ? 13.316 10.278 -1.398 1.00 97.94 248 TRP A O 1
ATOM 1938 N N . GLN A 1 249 ? 11.249 9.955 -0.584 1.00 97.94 249 GLN A N 1
ATOM 1939 C CA . GLN A 1 249 ? 10.819 11.346 -0.760 1.00 97.94 249 GLN A CA 1
ATOM 1940 C C . GLN A 1 249 ? 11.614 12.313 0.126 1.00 97.94 249 GLN A C 1
ATOM 1942 O O . GLN A 1 249 ? 12.021 13.385 -0.321 1.00 97.94 249 GLN A O 1
ATOM 1947 N N . GLY A 1 250 ? 11.926 11.910 1.361 1.00 97.06 250 GLY A N 1
ATOM 1948 C CA . GLY A 1 250 ? 12.785 12.680 2.258 1.00 97.06 250 GLY A CA 1
ATOM 1949 C C . GLY A 1 250 ? 14.199 12.905 1.712 1.00 97.06 250 GLY A C 1
ATOM 1950 O O . GLY A 1 250 ? 14.757 13.979 1.929 1.00 97.06 250 GLY A O 1
ATOM 1951 N N . ALA A 1 251 ? 14.760 11.953 0.958 1.00 96.88 251 ALA A N 1
ATOM 1952 C CA . ALA A 1 251 ? 16.051 12.121 0.284 1.00 96.88 251 ALA A CA 1
ATOM 1953 C C . ALA A 1 251 ? 16.010 13.204 -0.812 1.00 96.88 251 ALA A C 1
ATOM 1955 O O . ALA A 1 251 ? 17.016 13.866 -1.049 1.00 96.88 251 ALA A O 1
ATOM 1956 N N . GLY A 1 252 ? 14.843 13.427 -1.425 1.00 97.25 252 GLY A N 1
ATOM 1957 C CA . GLY A 1 252 ? 14.573 14.551 -2.331 1.00 97.25 252 GLY A CA 1
ATOM 1958 C C . GLY A 1 252 ? 14.145 15.843 -1.628 1.00 97.25 252 GLY A C 1
ATOM 1959 O O . GLY A 1 252 ? 13.707 16.783 -2.286 1.00 97.25 252 GLY A O 1
ATOM 1960 N N . GLY A 1 253 ? 14.207 15.895 -0.293 1.00 97.38 253 GLY A N 1
ATOM 1961 C CA . GLY A 1 253 ? 13.801 17.064 0.486 1.00 97.38 253 GLY A CA 1
ATOM 1962 C C . GLY A 1 253 ? 12.294 17.338 0.491 1.00 97.38 253 GLY A C 1
ATOM 1963 O O . GLY A 1 253 ? 11.912 18.469 0.775 1.00 97.38 253 GLY A O 1
ATOM 1964 N N . TRP A 1 254 ? 11.448 16.339 0.196 1.00 96.56 254 TRP A N 1
ATOM 1965 C CA . TRP A 1 254 ? 9.986 16.500 0.066 1.00 96.56 254 TRP A CA 1
ATOM 1966 C C . TRP A 1 254 ? 9.556 17.495 -1.019 1.00 96.56 254 TRP A C 1
ATOM 1968 O O . TRP A 1 254 ? 8.497 18.116 -0.929 1.00 96.56 254 TRP A O 1
ATOM 1978 N N . ILE A 1 255 ? 10.397 17.668 -2.038 1.00 96.50 255 ILE A N 1
ATOM 1979 C CA . ILE A 1 255 ? 10.069 18.453 -3.222 1.00 96.50 255 ILE A CA 1
ATOM 1980 C C . ILE A 1 255 ? 9.630 17.461 -4.311 1.00 96.50 255 ILE A C 1
ATOM 1982 O O . ILE A 1 255 ? 10.434 16.599 -4.684 1.00 96.50 255 ILE A O 1
ATOM 1986 N N . PRO A 1 256 ? 8.387 17.560 -4.822 1.00 95.62 256 PRO A N 1
ATOM 1987 C CA . PRO A 1 256 ? 7.924 16.829 -6.002 1.00 95.62 256 PRO A CA 1
ATOM 1988 C C . PRO A 1 256 ? 8.978 16.712 -7.109 1.00 95.62 256 PRO A C 1
ATOM 1990 O O . PRO A 1 256 ? 9.660 17.689 -7.429 1.00 95.62 256 PRO A O 1
ATOM 1993 N N . GLY A 1 257 ? 9.156 15.501 -7.643 1.00 94.06 257 GLY A N 1
ATOM 1994 C CA . GLY A 1 257 ? 10.118 15.194 -8.711 1.00 94.06 257 GLY A CA 1
ATOM 1995 C C . GLY A 1 257 ? 11.605 15.265 -8.329 1.00 94.06 257 GLY A C 1
ATOM 1996 O O . GLY A 1 257 ? 12.467 14.940 -9.146 1.00 94.06 257 GLY A O 1
ATOM 1997 N N . CYS A 1 258 ? 11.946 15.656 -7.093 1.00 97.06 258 CYS A N 1
ATOM 1998 C CA . CYS A 1 258 ? 13.340 15.783 -6.642 1.00 97.06 258 CYS A CA 1
ATOM 1999 C C . CYS A 1 258 ? 13.873 14.536 -5.921 1.00 97.06 258 CYS A C 1
ATOM 2001 O O . CYS A 1 258 ? 15.058 14.480 -5.585 1.00 97.06 258 CYS A O 1
ATOM 2003 N N . ALA A 1 259 ? 13.029 13.533 -5.665 1.00 97.38 259 ALA A N 1
ATOM 2004 C CA . ALA A 1 259 ? 13.476 12.252 -5.128 1.00 97.38 259 ALA A CA 1
ATOM 2005 C C . ALA A 1 259 ? 14.424 11.552 -6.127 1.00 97.38 259 ALA A C 1
ATOM 2007 O O . ALA A 1 259 ? 14.211 11.619 -7.341 1.00 97.38 259 ALA A O 1
ATOM 2008 N N . PRO A 1 260 ? 15.484 10.867 -5.660 1.00 97.62 260 PRO A N 1
ATOM 2009 C CA . PRO A 1 260 ? 16.464 10.259 -6.555 1.00 97.62 260 PRO A CA 1
ATOM 2010 C C . PRO A 1 260 ? 15.810 9.181 -7.431 1.00 97.62 260 PRO A C 1
ATOM 2012 O O . PRO A 1 260 ? 15.218 8.229 -6.918 1.00 97.62 260 PRO A O 1
ATOM 2015 N N . LYS A 1 261 ? 15.940 9.315 -8.760 1.00 97.38 261 LYS A N 1
ATOM 2016 C CA . LYS A 1 261 ? 15.410 8.343 -9.739 1.00 97.38 261 LYS A CA 1
ATOM 2017 C C . LYS A 1 261 ? 16.226 7.050 -9.807 1.00 97.38 261 LYS A C 1
ATOM 2019 O O . LYS A 1 261 ? 15.708 6.003 -10.192 1.00 97.38 261 LYS A O 1
ATOM 2024 N N . LEU A 1 262 ? 17.505 7.125 -9.443 1.00 97.94 262 LEU A N 1
ATOM 2025 C CA . LEU A 1 262 ? 18.442 6.007 -9.378 1.00 97.94 262 LEU A CA 1
ATOM 2026 C C . LEU A 1 262 ? 19.252 6.123 -8.089 1.00 97.94 262 LEU A C 1
ATOM 2028 O O . LEU A 1 262 ? 19.612 7.229 -7.700 1.00 97.94 262 LEU A O 1
ATOM 2032 N N . MET A 1 263 ? 19.541 4.985 -7.467 1.00 98.38 263 MET A N 1
ATOM 2033 C CA . MET A 1 263 ? 20.374 4.885 -6.273 1.00 98.38 263 MET A CA 1
ATOM 2034 C C . MET A 1 263 ? 21.567 3.969 -6.523 1.00 98.38 263 MET A C 1
ATOM 2036 O O . MET A 1 263 ? 21.438 2.922 -7.171 1.00 98.38 263 MET A O 1
ATOM 2040 N N . ASP A 1 264 ? 22.712 4.345 -5.966 1.00 98.19 264 ASP A N 1
ATOM 2041 C CA . ASP A 1 264 ? 23.855 3.451 -5.831 1.00 98.19 264 ASP A CA 1
ATOM 2042 C C . ASP A 1 264 ? 23.658 2.430 -4.692 1.00 98.19 264 ASP A C 1
ATOM 2044 O O . ASP A 1 264 ? 22.649 2.444 -3.983 1.00 98.19 264 ASP A O 1
ATOM 2048 N N . ALA A 1 265 ? 24.588 1.486 -4.512 1.00 97.94 265 ALA A N 1
ATOM 2049 C CA . ALA A 1 265 ? 24.409 0.450 -3.489 1.00 97.94 265 ALA A CA 1
ATOM 2050 C C . ALA A 1 265 ? 24.445 0.999 -2.049 1.00 97.94 265 ALA A C 1
ATOM 2052 O O . ALA A 1 265 ? 23.839 0.405 -1.156 1.00 97.94 265 ALA A O 1
ATOM 2053 N N . SER A 1 266 ? 25.144 2.109 -1.801 1.00 97.50 266 SER A N 1
ATOM 2054 C CA . SER A 1 266 ? 25.218 2.739 -0.478 1.00 97.50 266 SER A CA 1
ATOM 2055 C C . SER A 1 266 ? 23.946 3.526 -0.178 1.00 97.50 266 SER A C 1
ATOM 2057 O O . SER A 1 266 ? 23.361 3.350 0.888 1.00 97.50 266 SER A O 1
ATOM 2059 N N . GLU A 1 267 ? 23.470 4.314 -1.138 1.00 97.81 267 GLU A N 1
ATOM 2060 C CA . GLU A 1 267 ? 22.196 5.031 -1.051 1.00 97.81 267 GLU A CA 1
ATOM 2061 C C . GLU A 1 267 ? 21.034 4.048 -0.885 1.00 97.81 267 GLU A C 1
ATOM 2063 O O . GLU A 1 267 ? 20.192 4.209 -0.000 1.00 97.81 267 GLU A O 1
ATOM 2068 N N . PHE A 1 268 ? 21.030 2.966 -1.670 1.00 98.12 268 PHE A N 1
ATOM 2069 C CA . PHE A 1 268 ? 20.002 1.936 -1.585 1.00 98.12 268 PHE A CA 1
ATOM 2070 C C . PHE A 1 268 ? 20.029 1.202 -0.237 1.00 98.12 268 PHE A C 1
ATOM 2072 O O . PHE A 1 268 ? 18.970 0.900 0.315 1.00 98.12 268 PHE A O 1
ATOM 2079 N N . ARG A 1 269 ? 21.219 0.955 0.337 1.00 97.25 269 ARG A N 1
ATOM 2080 C CA . ARG A 1 269 ? 21.373 0.401 1.695 1.00 97.25 269 ARG A CA 1
ATOM 2081 C C . ARG A 1 269 ? 20.681 1.272 2.734 1.00 97.25 269 ARG A C 1
ATOM 2083 O O . ARG A 1 269 ? 19.963 0.738 3.581 1.00 97.25 269 ARG A O 1
ATOM 2090 N N . ASP A 1 270 ? 20.914 2.576 2.672 1.00 95.94 270 ASP A N 1
ATOM 2091 C CA . ASP A 1 270 ? 20.376 3.534 3.636 1.00 95.94 270 ASP A CA 1
ATOM 2092 C C . ASP A 1 270 ? 18.859 3.700 3.446 1.00 95.94 270 ASP A C 1
ATOM 2094 O O . ASP A 1 270 ? 18.108 3.709 4.423 1.00 95.94 270 ASP A O 1
ATOM 2098 N N . PHE A 1 271 ? 18.393 3.685 2.194 1.00 96.62 271 PHE A N 1
ATOM 2099 C CA . PHE A 1 271 ? 16.977 3.655 1.832 1.00 96.62 271 PHE A CA 1
ATOM 2100 C C . PHE A 1 271 ? 16.247 2.453 2.458 1.00 96.62 271 PHE A C 1
ATOM 2102 O O . PHE A 1 271 ? 15.311 2.645 3.244 1.00 96.62 271 PHE A O 1
ATOM 2109 N N . ILE A 1 272 ? 16.705 1.217 2.205 1.00 96.06 272 ILE A N 1
ATOM 2110 C CA . ILE A 1 272 ? 16.046 0.008 2.739 1.00 96.06 272 ILE A CA 1
ATOM 2111 C C . ILE A 1 272 ? 16.391 -0.298 4.206 1.00 96.06 272 ILE A C 1
ATOM 2113 O O . ILE A 1 272 ? 15.763 -1.169 4.815 1.00 96.06 272 ILE A O 1
ATOM 2117 N N . ALA A 1 273 ? 17.373 0.406 4.780 1.00 94.69 273 ALA A N 1
ATOM 2118 C CA . ALA A 1 273 ? 17.957 0.172 6.103 1.00 94.69 273 ALA A CA 1
ATOM 2119 C C . ALA A 1 273 ? 18.307 -1.307 6.363 1.00 94.69 273 ALA A C 1
ATOM 2121 O O . ALA A 1 273 ? 17.917 -1.889 7.378 1.00 94.69 273 ALA A O 1
ATOM 2122 N N . ALA A 1 274 ? 19.031 -1.932 5.430 1.00 93.06 274 ALA A N 1
ATOM 2123 C CA . ALA A 1 274 ? 19.443 -3.333 5.527 1.00 93.06 274 ALA A CA 1
ATOM 2124 C C . ALA A 1 274 ? 20.972 -3.493 5.481 1.00 93.06 274 ALA A C 1
ATOM 2126 O O . ALA A 1 274 ? 21.666 -2.639 4.934 1.00 93.06 274 ALA A O 1
ATOM 2127 N N . PRO A 1 275 ? 21.529 -4.605 5.997 1.00 95.50 275 PRO A N 1
ATOM 2128 C CA . PRO A 1 275 ? 22.951 -4.899 5.843 1.00 95.50 275 PRO A CA 1
ATOM 2129 C C . PRO A 1 275 ? 23.367 -4.987 4.369 1.00 95.50 275 PRO A C 1
ATOM 2131 O O . PRO A 1 275 ? 22.625 -5.520 3.541 1.00 95.50 275 PRO A O 1
ATOM 2134 N N . MET A 1 276 ? 24.594 -4.554 4.054 1.00 96.44 276 MET A N 1
ATOM 2135 C CA . MET A 1 276 ? 25.105 -4.533 2.674 1.00 96.44 276 MET A CA 1
ATOM 2136 C C . MET A 1 276 ? 25.052 -5.912 1.995 1.00 96.44 276 MET A C 1
ATOM 2138 O O . MET A 1 276 ? 24.738 -6.005 0.817 1.00 96.44 276 MET A O 1
ATOM 2142 N N . ALA A 1 277 ? 25.265 -7.006 2.733 1.00 95.62 277 ALA A N 1
ATOM 2143 C CA . ALA A 1 277 ? 25.136 -8.358 2.180 1.00 95.62 277 ALA A CA 1
ATOM 2144 C C . ALA A 1 277 ? 23.741 -8.623 1.580 1.00 95.62 277 ALA A C 1
ATOM 2146 O O . ALA A 1 277 ? 23.633 -9.206 0.505 1.00 95.62 277 ALA A O 1
ATOM 2147 N N . LYS A 1 278 ? 22.679 -8.141 2.239 1.00 95.25 278 LYS A N 1
ATOM 2148 C CA . LYS A 1 278 ? 21.302 -8.243 1.742 1.00 95.25 278 LYS A CA 1
ATOM 2149 C C . LYS A 1 278 ? 21.056 -7.280 0.581 1.00 95.25 278 LYS A C 1
ATOM 2151 O O . LYS A 1 278 ? 20.405 -7.651 -0.386 1.00 95.25 278 LYS A O 1
ATOM 2156 N N . VAL A 1 279 ? 21.611 -6.070 0.648 1.00 96.50 279 VAL A N 1
ATOM 2157 C CA . VAL A 1 279 ? 21.569 -5.099 -0.459 1.00 96.50 279 VAL A CA 1
ATOM 2158 C C . VAL A 1 279 ? 22.163 -5.694 -1.727 1.00 96.50 279 VAL A C 1
ATOM 2160 O O . VAL A 1 279 ? 21.531 -5.639 -2.770 1.00 96.50 279 VAL A O 1
ATOM 2163 N N . LEU A 1 280 ? 23.326 -6.337 -1.643 1.00 96.81 280 LEU A N 1
ATOM 2164 C CA . LEU A 1 280 ? 23.981 -6.940 -2.800 1.00 96.81 280 LEU A CA 1
ATOM 2165 C C . LEU A 1 280 ? 23.160 -8.076 -3.431 1.00 96.81 280 LEU A C 1
ATOM 2167 O O . LEU A 1 280 ? 23.233 -8.261 -4.643 1.00 96.81 280 LEU A O 1
ATOM 2171 N N . GLN A 1 281 ? 22.333 -8.791 -2.660 1.00 96.50 281 GLN A N 1
ATOM 2172 C CA . GLN A 1 281 ? 21.373 -9.748 -3.229 1.00 96.50 281 GLN A CA 1
ATOM 2173 C C . GLN A 1 281 ? 20.287 -9.043 -4.056 1.00 96.50 281 GLN A C 1
ATOM 2175 O O . GLN A 1 281 ? 19.900 -9.545 -5.107 1.00 96.50 281 GLN A O 1
ATOM 2180 N N . TRP A 1 282 ? 19.838 -7.861 -3.629 1.00 96.75 282 TRP A N 1
ATOM 2181 C CA . TRP A 1 282 ? 18.915 -7.031 -4.406 1.00 96.75 282 TRP A CA 1
ATOM 2182 C C . TRP A 1 282 ? 19.578 -6.395 -5.623 1.00 96.75 282 TRP A C 1
ATOM 2184 O O . TRP A 1 282 ? 18.978 -6.389 -6.691 1.00 96.75 282 TRP A O 1
ATOM 2194 N N . VAL A 1 283 ? 20.826 -5.936 -5.503 1.00 97.12 283 VAL A N 1
ATOM 2195 C CA . VAL A 1 283 ? 21.621 -5.442 -6.641 1.00 97.12 283 VAL A CA 1
ATOM 2196 C C . VAL A 1 283 ? 21.769 -6.538 -7.694 1.00 97.12 283 VAL A C 1
ATOM 2198 O O . VAL A 1 283 ? 21.582 -6.270 -8.872 1.00 97.12 283 VAL A O 1
ATOM 2201 N N . LYS A 1 284 ? 22.021 -7.788 -7.283 1.00 96.94 284 LYS A N 1
ATOM 2202 C CA . LYS A 1 284 ? 22.083 -8.935 -8.200 1.00 96.94 284 LYS A CA 1
ATOM 2203 C C . LYS A 1 284 ? 20.804 -9.115 -9.020 1.00 96.94 284 LYS A C 1
ATOM 2205 O O . LYS A 1 284 ? 20.888 -9.569 -10.155 1.00 96.94 284 LYS A O 1
ATOM 2210 N N . ILE A 1 285 ? 19.648 -8.784 -8.445 1.00 95.94 285 ILE A N 1
ATOM 2211 C CA . ILE A 1 285 ? 18.354 -8.857 -9.125 1.00 95.94 285 ILE A CA 1
ATOM 2212 C C . ILE A 1 285 ? 18.152 -7.624 -10.006 1.00 95.94 285 ILE A C 1
ATOM 2214 O O . ILE A 1 285 ? 18.008 -7.774 -11.210 1.00 95.94 285 ILE A O 1
ATOM 2218 N N . PHE A 1 286 ? 18.176 -6.421 -9.423 1.00 96.31 286 PHE A N 1
ATOM 2219 C CA . PHE A 1 286 ? 17.777 -5.163 -10.073 1.00 96.31 286 PHE A CA 1
ATOM 2220 C C . PHE A 1 286 ? 18.820 -4.533 -10.990 1.00 96.31 286 PHE A C 1
ATOM 2222 O O . PHE A 1 286 ? 18.459 -3.770 -11.883 1.00 96.31 286 PHE A O 1
ATOM 2229 N N . ASP A 1 287 ? 20.094 -4.854 -10.799 1.00 96.75 287 ASP A N 1
ATOM 2230 C CA . ASP A 1 287 ? 21.183 -4.406 -11.660 1.00 96.75 287 ASP A CA 1
ATOM 2231 C C . ASP A 1 287 ? 22.247 -5.514 -11.820 1.00 96.75 287 ASP A C 1
ATOM 2233 O O . ASP A 1 287 ? 23.385 -5.379 -11.341 1.00 96.75 287 ASP A O 1
ATOM 2237 N N . PRO A 1 288 ? 21.897 -6.638 -12.489 1.00 95.56 288 PRO A N 1
ATOM 2238 C CA . PRO A 1 288 ? 22.817 -7.756 -12.688 1.00 95.56 288 PRO A CA 1
ATOM 2239 C C . PRO A 1 288 ? 24.154 -7.341 -13.331 1.00 95.56 288 PRO A C 1
ATOM 2241 O O . PRO A 1 288 ? 25.195 -7.798 -12.852 1.00 95.56 288 PRO A O 1
ATOM 2244 N N . PRO A 1 289 ? 24.194 -6.447 -14.347 1.00 95.62 289 PRO A N 1
ATOM 2245 C CA . PRO A 1 289 ? 25.455 -5.995 -14.931 1.00 95.62 289 PRO A CA 1
ATOM 2246 C C . PRO A 1 289 ? 26.382 -5.302 -13.927 1.00 95.62 289 PRO A C 1
ATOM 2248 O O . PRO A 1 289 ? 27.586 -5.576 -13.921 1.00 95.62 289 PRO A O 1
ATOM 2251 N N . SER A 1 290 ? 25.863 -4.412 -13.072 1.00 96.19 290 SER A N 1
ATOM 2252 C CA . SER A 1 290 ? 26.688 -3.785 -12.029 1.00 96.19 290 SER A CA 1
ATOM 2253 C C . SER A 1 290 ? 27.099 -4.775 -10.952 1.00 96.19 290 SER A C 1
ATOM 2255 O O . SER A 1 290 ? 28.232 -4.705 -10.476 1.00 96.19 290 SER A O 1
ATOM 2257 N N . TYR A 1 291 ? 26.235 -5.732 -10.604 1.00 96.81 291 TYR A N 1
ATOM 2258 C CA . TYR A 1 291 ? 26.588 -6.800 -9.674 1.00 96.81 291 TYR A CA 1
ATOM 2259 C C . TYR A 1 291 ? 27.762 -7.648 -10.182 1.00 96.81 291 TYR A C 1
ATOM 2261 O O . TYR A 1 291 ? 28.716 -7.874 -9.441 1.00 96.81 291 TYR A O 1
ATOM 2269 N N . SER A 1 292 ? 27.759 -8.058 -11.454 1.00 96.50 292 SER A N 1
ATOM 2270 C CA . SER A 1 292 ? 28.877 -8.814 -12.035 1.00 96.50 292 SER A CA 1
ATOM 2271 C C . SER A 1 292 ? 30.190 -8.022 -12.005 1.00 96.50 292 SER A C 1
ATOM 2273 O O . SER A 1 292 ? 31.246 -8.581 -11.709 1.00 96.50 292 SER A O 1
ATOM 2275 N N . ARG A 1 293 ? 30.145 -6.701 -12.244 1.00 95.69 293 ARG A N 1
ATOM 2276 C CA . ARG A 1 293 ? 31.327 -5.825 -12.107 1.00 95.69 293 ARG A CA 1
ATOM 2277 C C . ARG A 1 293 ? 31.805 -5.715 -10.659 1.00 95.69 293 ARG A C 1
ATOM 2279 O O . ARG A 1 293 ? 33.012 -5.713 -10.405 1.00 95.69 293 ARG A O 1
ATOM 2286 N N . LEU A 1 294 ? 30.874 -5.629 -9.713 1.00 95.12 294 LEU A N 1
ATOM 2287 C CA . LEU A 1 294 ? 31.170 -5.627 -8.283 1.00 95.12 294 LEU A CA 1
ATOM 2288 C C . LEU A 1 294 ? 31.856 -6.921 -7.845 1.00 95.12 294 LEU A C 1
ATOM 2290 O O . LEU A 1 294 ? 32.865 -6.871 -7.146 1.00 95.12 294 LEU A O 1
ATOM 2294 N N . GLU A 1 295 ? 31.343 -8.066 -8.289 1.00 96.19 295 GLU A N 1
ATOM 2295 C CA . GLU A 1 295 ? 31.897 -9.383 -7.975 1.00 96.19 295 GLU A CA 1
ATOM 2296 C C . GLU A 1 295 ? 33.302 -9.570 -8.568 1.00 96.19 295 GLU A C 1
ATOM 2298 O O . GLU A 1 295 ? 34.198 -10.075 -7.886 1.00 96.19 295 GLU A O 1
ATOM 2303 N N . ALA A 1 296 ? 33.520 -9.094 -9.799 1.00 96.50 296 ALA A N 1
ATOM 2304 C CA . ALA A 1 296 ? 34.815 -9.166 -10.471 1.00 96.50 296 ALA A CA 1
ATOM 2305 C C . ALA A 1 296 ? 35.879 -8.269 -9.816 1.00 96.50 296 ALA A C 1
ATOM 2307 O O . ALA A 1 296 ? 37.025 -8.682 -9.647 1.00 96.50 296 ALA A O 1
ATOM 2308 N N . THR A 1 297 ? 35.514 -7.040 -9.440 1.00 95.94 297 THR A N 1
ATOM 2309 C CA . THR A 1 297 ? 36.470 -6.059 -8.896 1.00 95.94 297 THR A CA 1
ATOM 2310 C C . THR A 1 297 ? 36.672 -6.176 -7.388 1.00 95.94 297 THR A C 1
ATOM 2312 O O . THR A 1 297 ? 37.727 -5.787 -6.890 1.00 95.94 297 THR A O 1
ATOM 2315 N N . LYS A 1 298 ? 35.665 -6.668 -6.650 1.00 93.00 298 LYS A N 1
ATOM 2316 C CA . LYS A 1 298 ? 35.612 -6.705 -5.174 1.00 93.00 298 LYS A CA 1
ATOM 2317 C C . LYS A 1 298 ? 35.931 -5.357 -4.507 1.00 93.00 298 LYS A C 1
ATOM 2319 O O . LYS A 1 298 ? 36.343 -5.316 -3.349 1.00 93.00 298 LYS A O 1
ATOM 2324 N N . SER A 1 299 ? 35.750 -4.252 -5.232 1.00 93.12 299 SER A N 1
ATOM 2325 C CA . SER A 1 299 ? 36.086 -2.904 -4.774 1.00 93.12 299 SER A CA 1
ATOM 2326 C C . SER A 1 299 ? 34.855 -2.190 -4.235 1.00 93.12 299 SER A C 1
ATOM 2328 O O . SER A 1 299 ? 33.805 -2.172 -4.874 1.00 93.12 299 SER A O 1
ATOM 2330 N N . THR A 1 300 ? 34.996 -1.523 -3.091 1.00 90.69 300 THR A N 1
ATOM 2331 C CA . THR A 1 300 ? 33.936 -0.677 -2.522 1.00 90.69 300 THR A CA 1
ATOM 2332 C C . THR A 1 300 ? 33.612 0.523 -3.409 1.00 90.69 300 THR A C 1
ATOM 2334 O O . THR A 1 300 ? 32.473 0.975 -3.422 1.00 90.69 300 THR A O 1
ATOM 2337 N N . MET A 1 301 ? 34.569 1.005 -4.210 1.00 92.19 301 MET A N 1
ATOM 2338 C CA . MET A 1 301 ? 34.332 2.095 -5.168 1.00 92.19 301 MET A CA 1
ATOM 2339 C C . MET A 1 301 ? 33.341 1.690 -6.260 1.00 92.19 301 MET A C 1
ATOM 2341 O O . MET A 1 301 ? 32.588 2.522 -6.758 1.00 92.19 301 MET A O 1
ATOM 2345 N N . ALA A 1 302 ? 33.273 0.400 -6.600 1.00 93.00 302 ALA A N 1
ATOM 2346 C CA . ALA A 1 302 ? 32.317 -0.080 -7.586 1.00 93.00 302 ALA A CA 1
ATOM 2347 C C . ALA A 1 302 ? 30.861 -0.016 -7.077 1.00 93.00 302 ALA A C 1
ATOM 2349 O O . ALA A 1 302 ? 29.945 -0.092 -7.898 1.00 93.00 302 ALA A O 1
ATOM 2350 N N . TYR A 1 303 ? 30.615 0.203 -5.772 1.00 95.06 303 TYR A N 1
ATOM 2351 C CA . TYR A 1 303 ? 29.260 0.430 -5.243 1.00 95.06 303 TYR A CA 1
ATOM 2352 C C . TYR A 1 303 ? 28.594 1.654 -5.876 1.00 95.06 303 TYR A C 1
ATOM 2354 O O . TYR A 1 303 ? 27.391 1.619 -6.114 1.00 95.06 303 TYR A O 1
ATOM 2362 N N . GLN A 1 304 ? 29.384 2.665 -6.248 1.00 95.88 304 GLN A N 1
ATOM 2363 C CA . GLN A 1 304 ? 28.926 3.878 -6.931 1.00 95.88 304 GLN A CA 1
ATOM 2364 C C . GLN A 1 304 ? 28.522 3.643 -8.391 1.00 95.88 304 GLN A C 1
ATOM 2366 O O . GLN A 1 304 ? 28.012 4.558 -9.033 1.00 95.88 304 GLN A O 1
ATOM 2371 N N . SER A 1 305 ? 28.776 2.457 -8.956 1.00 95.88 305 SER A N 1
ATOM 2372 C CA . SER A 1 305 ? 28.382 2.115 -10.333 1.00 95.88 305 SER A CA 1
ATOM 2373 C C . SER A 1 305 ? 26.999 1.472 -10.428 1.00 95.88 305 SER A C 1
ATOM 2375 O O . SER A 1 305 ? 26.450 1.380 -11.522 1.00 95.88 305 SER A O 1
ATOM 2377 N N . VAL A 1 306 ? 26.438 1.053 -9.291 1.00 97.38 306 VAL A N 1
ATOM 2378 C CA . VAL A 1 306 ? 25.102 0.456 -9.197 1.00 97.38 306 VAL A CA 1
ATOM 2379 C C . VAL A 1 306 ? 24.033 1.498 -9.498 1.00 97.38 306 VAL A C 1
ATOM 2381 O O . VAL A 1 306 ? 24.146 2.646 -9.074 1.00 97.38 306 VAL A O 1
ATOM 2384 N N . ARG A 1 307 ? 22.995 1.112 -10.237 1.00 97.38 307 ARG A N 1
ATOM 2385 C CA . ARG A 1 307 ? 21.876 1.983 -10.608 1.00 97.38 307 ARG A CA 1
ATOM 2386 C C . ARG A 1 307 ? 20.555 1.254 -10.380 1.00 97.38 307 ARG A C 1
ATOM 2388 O O . ARG A 1 307 ? 19.964 0.717 -11.311 1.00 97.38 307 ARG A O 1
ATOM 2395 N N . ILE A 1 308 ? 20.077 1.247 -9.137 1.00 97.81 308 ILE A N 1
ATOM 2396 C CA . ILE A 1 308 ? 18.758 0.694 -8.802 1.00 97.81 308 ILE A CA 1
ATOM 2397 C C . ILE A 1 308 ? 17.704 1.791 -8.937 1.00 97.81 308 ILE A C 1
ATOM 2399 O O . ILE A 1 308 ? 17.864 2.864 -8.365 1.00 97.81 308 ILE A O 1
ATOM 2403 N N . SER A 1 309 ? 16.612 1.512 -9.652 1.00 97.94 309 SER A N 1
ATOM 2404 C CA . SER A 1 309 ? 15.434 2.388 -9.701 1.00 97.94 309 SER A CA 1
ATOM 2405 C C . SER A 1 309 ? 14.545 2.166 -8.468 1.00 97.94 309 SER A C 1
ATOM 2407 O O . SER A 1 309 ? 13.990 1.068 -8.323 1.00 97.94 309 SER A O 1
ATOM 2409 N N . PRO A 1 310 ? 14.350 3.175 -7.592 1.00 98.06 310 PRO A N 1
ATOM 2410 C CA . PRO A 1 310 ? 13.450 3.054 -6.447 1.00 98.06 310 PRO A CA 1
ATOM 2411 C C . PRO A 1 310 ? 11.998 2.809 -6.865 1.00 98.06 310 PRO A C 1
ATOM 2413 O O . PRO A 1 310 ? 11.331 1.996 -6.235 1.00 98.06 310 PRO A O 1
ATOM 2416 N N . GLY A 1 311 ? 11.532 3.430 -7.957 1.00 97.75 311 GLY A N 1
ATOM 2417 C CA . GLY A 1 311 ? 10.183 3.221 -8.494 1.00 97.75 311 GLY A CA 1
ATOM 2418 C C . GLY A 1 311 ? 9.933 1.766 -8.902 1.00 97.75 311 GLY A C 1
ATOM 2419 O O . GLY A 1 311 ? 8.937 1.168 -8.492 1.00 97.75 311 GLY A O 1
ATOM 2420 N N . ALA A 1 312 ? 10.869 1.145 -9.630 1.00 97.94 312 ALA A N 1
ATOM 2421 C CA . ALA A 1 312 ? 10.766 -0.268 -10.008 1.00 97.94 312 ALA A CA 1
ATOM 2422 C C . ALA A 1 312 ? 10.845 -1.210 -8.792 1.00 97.94 312 ALA A C 1
ATOM 2424 O O . ALA A 1 312 ? 10.106 -2.198 -8.713 1.00 97.94 312 ALA A O 1
ATOM 2425 N N . PHE A 1 313 ? 11.714 -0.899 -7.823 1.00 98.12 313 PHE A N 1
ATOM 2426 C CA . PHE A 1 313 ? 11.827 -1.663 -6.581 1.00 98.12 313 PHE A CA 1
ATOM 2427 C C . PHE A 1 313 ? 10.548 -1.581 -5.739 1.00 98.12 313 PHE A C 1
ATOM 2429 O O . PHE A 1 313 ? 9.992 -2.617 -5.388 1.00 98.12 313 PHE A O 1
ATOM 2436 N N . LEU A 1 314 ? 10.046 -0.376 -5.453 1.00 97.94 314 LEU A N 1
ATOM 2437 C CA . LEU A 1 314 ? 8.828 -0.171 -4.665 1.00 97.94 314 LEU A CA 1
ATOM 2438 C C . LEU A 1 314 ? 7.614 -0.826 -5.331 1.00 97.94 314 LEU A C 1
ATOM 2440 O O . LEU A 1 314 ? 6.866 -1.528 -4.655 1.00 97.94 314 LEU A O 1
ATOM 2444 N N . THR A 1 315 ? 7.462 -0.669 -6.651 1.00 97.69 315 THR A N 1
ATOM 2445 C CA . THR A 1 315 ? 6.345 -1.253 -7.413 1.00 97.69 315 THR A CA 1
ATOM 2446 C C . THR A 1 315 ? 6.360 -2.779 -7.369 1.00 97.69 315 THR A C 1
ATOM 2448 O O . THR A 1 315 ? 5.359 -3.411 -7.052 1.00 97.69 315 THR A O 1
ATOM 2451 N N . SER A 1 316 ? 7.501 -3.411 -7.641 1.00 97.00 316 SER A N 1
ATOM 2452 C CA . SER A 1 316 ? 7.582 -4.877 -7.576 1.00 97.00 316 SER A CA 1
ATOM 2453 C C . SER A 1 316 ? 7.424 -5.402 -6.149 1.00 97.00 316 SER A C 1
ATOM 2455 O O . SER A 1 316 ? 6.758 -6.413 -5.930 1.00 97.00 316 SER A O 1
ATOM 2457 N N . ALA A 1 317 ? 7.982 -4.705 -5.162 1.00 96.94 317 ALA A N 1
ATOM 2458 C CA . ALA A 1 317 ? 7.925 -5.142 -3.781 1.00 96.94 317 ALA A CA 1
ATOM 2459 C C . ALA A 1 317 ? 6.518 -5.041 -3.175 1.00 96.94 317 ALA A C 1
ATOM 2461 O O . ALA A 1 317 ? 6.100 -5.959 -2.467 1.00 96.94 317 ALA A O 1
ATOM 2462 N N . ILE A 1 318 ? 5.767 -3.981 -3.498 1.00 96.62 318 ILE A N 1
ATOM 2463 C CA . ILE A 1 318 ? 4.375 -3.837 -3.062 1.00 96.62 318 ILE A CA 1
ATOM 2464 C C . ILE A 1 318 ? 3.453 -4.833 -3.777 1.00 96.62 318 ILE A C 1
ATOM 2466 O O . ILE A 1 318 ? 2.568 -5.401 -3.140 1.00 96.62 318 ILE A O 1
ATOM 2470 N N . LEU A 1 319 ? 3.694 -5.131 -5.061 1.00 96.31 319 LEU A N 1
ATOM 2471 C CA . LEU A 1 319 ? 2.938 -6.156 -5.792 1.00 96.31 319 LEU A CA 1
ATOM 2472 C C . LEU A 1 319 ? 3.083 -7.530 -5.138 1.00 96.31 319 LEU A C 1
ATOM 2474 O O . LEU A 1 319 ? 2.082 -8.213 -4.930 1.00 96.31 319 LEU A O 1
ATOM 2478 N N . LEU A 1 320 ? 4.304 -7.899 -4.745 1.00 95.62 320 LEU A N 1
ATOM 2479 C CA . LEU A 1 320 ? 4.606 -9.178 -4.095 1.00 95.62 320 LEU A CA 1
ATOM 2480 C C . LEU A 1 320 ? 4.201 -9.242 -2.615 1.00 95.62 320 LEU A C 1
ATOM 2482 O O . LEU A 1 320 ? 4.306 -10.305 -1.999 1.00 95.62 320 LEU A O 1
ATOM 2486 N N . ALA A 1 321 ? 3.763 -8.132 -2.018 1.00 94.81 321 ALA A N 1
ATOM 2487 C CA . ALA A 1 321 ? 3.364 -8.091 -0.619 1.00 94.81 321 ALA A CA 1
ATOM 2488 C C . ALA A 1 321 ? 2.018 -8.805 -0.400 1.00 94.81 321 ALA A C 1
ATOM 2490 O O . ALA A 1 321 ? 0.949 -8.267 -0.659 1.00 94.81 321 ALA A O 1
ATOM 2491 N N . THR A 1 322 ? 2.072 -10.018 0.137 1.00 92.12 322 THR A N 1
ATOM 2492 C CA . THR A 1 322 ? 0.921 -10.888 0.443 1.00 92.12 322 THR A CA 1
ATOM 2493 C C . THR A 1 322 ? -0.015 -10.360 1.523 1.00 92.12 322 THR A C 1
ATOM 2495 O O . THR A 1 322 ? -1.155 -10.791 1.590 1.00 92.12 322 THR A O 1
ATOM 2498 N N . LYS A 1 323 ? 0.447 -9.415 2.349 1.00 87.50 323 LYS A N 1
ATOM 2499 C CA . LYS A 1 323 ? -0.298 -8.840 3.484 1.00 87.50 323 LYS A CA 1
ATOM 2500 C C . LYS A 1 323 ? -0.983 -7.512 3.172 1.00 87.50 323 LYS A C 1
ATOM 2502 O O . LYS A 1 323 ? -1.276 -6.740 4.078 1.00 87.50 323 LYS A O 1
ATOM 2507 N N . ILE A 1 324 ? -1.148 -7.201 1.889 1.00 89.06 324 ILE A N 1
ATOM 2508 C CA . ILE A 1 324 ? -1.726 -5.939 1.435 1.00 89.06 324 ILE A CA 1
ATOM 2509 C C . ILE A 1 324 ? -2.841 -6.262 0.450 1.00 89.06 324 ILE A C 1
ATOM 2511 O O . ILE A 1 324 ? -2.651 -7.018 -0.512 1.00 89.06 324 ILE A O 1
ATOM 2515 N N . ALA A 1 325 ? -4.012 -5.693 0.703 1.00 87.81 325 ALA A N 1
ATOM 2516 C CA . ALA A 1 325 ? -5.155 -5.841 -0.175 1.00 87.81 325 ALA A CA 1
ATOM 2517 C C . ALA A 1 325 ? -4.890 -5.169 -1.534 1.00 87.81 325 ALA A C 1
ATOM 2519 O O . ALA A 1 325 ? -4.046 -4.277 -1.679 1.00 87.81 325 ALA A O 1
ATOM 2520 N N . LYS A 1 326 ? -5.560 -5.669 -2.575 1.00 91.62 326 LYS A N 1
ATOM 2521 C CA . LYS A 1 326 ? -5.242 -5.309 -3.964 1.00 91.62 326 LYS A CA 1
ATOM 2522 C C . LYS A 1 326 ? -5.427 -3.821 -4.260 1.00 91.62 326 LYS A C 1
ATOM 2524 O O . LYS A 1 326 ? -4.583 -3.248 -4.950 1.00 91.62 326 LYS A O 1
ATOM 2529 N N . LYS A 1 327 ? -6.458 -3.171 -3.700 1.00 90.69 327 LYS A N 1
ATOM 2530 C CA . LYS A 1 327 ? -6.680 -1.732 -3.916 1.00 90.69 327 LYS A CA 1
ATOM 2531 C C . LYS A 1 327 ? -5.643 -0.891 -3.186 1.00 90.69 327 LYS A C 1
ATOM 2533 O O . LYS A 1 327 ? -5.082 0.002 -3.809 1.00 90.69 327 LYS A O 1
ATOM 2538 N N . GLN A 1 328 ? -5.300 -1.202 -1.932 1.00 90.31 328 GLN A N 1
ATOM 2539 C CA . GLN A 1 328 ? -4.179 -0.551 -1.238 1.00 90.31 328 GLN A CA 1
ATOM 2540 C C . GLN A 1 328 ? -2.866 -0.637 -2.016 1.00 90.31 328 GLN A C 1
ATOM 2542 O O . GLN A 1 328 ? -2.159 0.366 -2.123 1.00 90.31 328 GLN A O 1
ATOM 2547 N N . LYS A 1 329 ? -2.532 -1.803 -2.587 1.00 94.75 329 LYS A N 1
ATOM 2548 C CA . LYS A 1 329 ? -1.339 -1.928 -3.439 1.00 94.75 329 LYS A CA 1
ATOM 2549 C C . LYS A 1 329 ? -1.413 -0.987 -4.626 1.00 94.75 329 LYS A C 1
ATOM 2551 O O . LYS A 1 329 ? -0.455 -0.267 -4.881 1.00 94.75 329 LYS A O 1
ATOM 2556 N N . LEU A 1 330 ? -2.535 -0.997 -5.341 1.00 95.81 330 LEU A N 1
ATOM 2557 C CA . LEU A 1 330 ? -2.706 -0.169 -6.522 1.00 95.81 330 LEU A CA 1
ATOM 2558 C C . LEU A 1 330 ? -2.637 1.321 -6.174 1.00 95.81 330 LEU A C 1
ATOM 2560 O O . LEU A 1 330 ? -1.866 2.037 -6.797 1.00 95.81 330 LEU A O 1
ATOM 2564 N N . ARG A 1 331 ? -3.328 1.771 -5.125 1.00 94.62 331 ARG A N 1
ATOM 2565 C CA . ARG A 1 331 ? -3.269 3.155 -4.622 1.00 94.62 331 ARG A CA 1
ATOM 2566 C C . ARG A 1 331 ? -1.872 3.572 -4.199 1.00 94.62 331 ARG A C 1
ATOM 2568 O O . ARG A 1 331 ? -1.450 4.682 -4.505 1.00 94.62 331 ARG A O 1
ATOM 2575 N N . PHE A 1 332 ? -1.142 2.684 -3.521 1.00 96.44 332 PHE A N 1
ATOM 2576 C CA . PHE A 1 332 ? 0.255 2.934 -3.181 1.00 96.44 332 PHE A CA 1
ATOM 2577 C C . PHE A 1 332 ? 1.091 3.113 -4.450 1.00 96.44 332 PHE A C 1
ATOM 2579 O O . PHE A 1 332 ? 1.858 4.062 -4.528 1.00 96.44 332 PHE A O 1
ATOM 2586 N N . ILE A 1 333 ? 0.932 2.233 -5.447 1.00 98.06 333 ILE A N 1
ATOM 2587 C CA . ILE A 1 333 ? 1.664 2.317 -6.717 1.00 98.06 333 ILE A CA 1
ATOM 2588 C C . ILE A 1 333 ? 1.301 3.605 -7.463 1.00 98.06 333 ILE A C 1
ATOM 2590 O O . ILE A 1 333 ? 2.206 4.329 -7.851 1.00 98.06 333 ILE A O 1
ATOM 2594 N N . LEU A 1 334 ? 0.017 3.923 -7.638 1.00 97.62 334 LEU A N 1
ATOM 2595 C CA . LEU A 1 334 ? -0.418 5.153 -8.306 1.00 97.62 334 LEU A CA 1
ATOM 2596 C C . LEU A 1 334 ? 0.158 6.386 -7.594 1.00 97.62 334 LEU A C 1
ATOM 2598 O O . LEU A 1 334 ? 0.808 7.225 -8.204 1.00 97.62 334 LEU A O 1
ATOM 2602 N N . GLY A 1 335 ? 0.042 6.425 -6.271 1.00 97.25 335 GLY A N 1
ATOM 2603 C CA . GLY A 1 335 ? 0.570 7.510 -5.458 1.00 97.25 335 GLY A CA 1
ATOM 2604 C C . GLY A 1 335 ? 2.100 7.588 -5.352 1.00 97.25 335 GLY A C 1
ATOM 2605 O O . GLY A 1 335 ? 2.598 8.536 -4.762 1.00 97.25 335 GLY A O 1
ATOM 2606 N N . VAL A 1 336 ? 2.858 6.611 -5.868 1.00 98.00 336 VAL A N 1
ATOM 2607 C CA . VAL A 1 336 ? 4.331 6.682 -5.982 1.00 98.00 336 VAL A CA 1
ATOM 2608 C C . VAL A 1 336 ? 4.766 7.496 -7.205 1.00 98.00 336 VAL A C 1
ATOM 2610 O O . VAL A 1 336 ? 5.878 8.026 -7.198 1.00 98.00 336 VAL A O 1
ATOM 2613 N N . PHE A 1 337 ? 3.923 7.561 -8.240 1.00 98.31 337 PHE A N 1
ATOM 2614 C CA . PHE A 1 337 ? 4.220 8.221 -9.518 1.00 98.31 337 PHE A CA 1
ATOM 2615 C C . PHE A 1 337 ? 3.399 9.498 -9.755 1.00 98.31 337 PHE A C 1
ATOM 2617 O O . PHE A 1 337 ? 3.583 10.130 -10.786 1.00 98.31 337 PHE A O 1
ATOM 2624 N N . ASP A 1 338 ? 2.519 9.874 -8.824 1.00 97.50 338 ASP A N 1
ATOM 2625 C CA . ASP A 1 338 ? 1.732 11.119 -8.848 1.00 97.50 338 ASP A CA 1
ATOM 2626 C C . ASP A 1 338 ? 2.543 12.235 -8.204 1.00 97.50 338 ASP A C 1
ATOM 2628 O O . ASP A 1 338 ? 2.302 12.627 -7.061 1.00 97.50 338 ASP A O 1
ATOM 2632 N N . GLU A 1 339 ? 3.589 12.677 -8.907 1.00 96.25 339 GLU A N 1
ATOM 2633 C CA . GLU A 1 339 ? 4.596 13.568 -8.332 1.00 96.25 339 GLU A CA 1
ATOM 2634 C C . GLU A 1 339 ? 3.969 14.884 -7.842 1.00 96.25 339 GLU A C 1
ATOM 2636 O O . GLU A 1 339 ? 4.426 15.452 -6.845 1.00 96.25 339 GLU A O 1
ATOM 2641 N N . ASP A 1 340 ? 2.909 15.362 -8.503 1.00 95.94 340 ASP A N 1
ATOM 2642 C CA . ASP A 1 340 ? 2.229 16.616 -8.184 1.00 95.94 340 ASP A CA 1
ATOM 2643 C C . ASP A 1 340 ? 1.046 16.484 -7.198 1.00 95.94 340 ASP A C 1
ATOM 2645 O O . ASP A 1 340 ? 0.478 17.505 -6.776 1.00 95.94 340 ASP A O 1
ATOM 2649 N N . ASP A 1 341 ? 0.763 15.271 -6.712 1.00 95.62 341 ASP A N 1
ATOM 2650 C CA . ASP A 1 341 ? -0.377 14.896 -5.864 1.00 95.62 341 ASP A CA 1
ATOM 2651 C C . ASP A 1 341 ? -1.755 15.254 -6.475 1.00 95.62 341 ASP A C 1
ATOM 2653 O O . ASP A 1 341 ? -2.686 15.613 -5.728 1.00 95.62 341 ASP A O 1
ATOM 2657 N N . SER A 1 342 ? -1.885 15.235 -7.807 1.00 96.00 342 SER A N 1
ATOM 2658 C CA . SER A 1 342 ? -3.102 15.624 -8.530 1.00 96.00 342 SER A CA 1
ATOM 2659 C C . SER A 1 342 ? -4.217 14.578 -8.494 1.00 96.00 342 SER A C 1
ATOM 2661 O O . SER A 1 342 ? -5.356 14.920 -8.824 1.00 96.00 342 SER A O 1
ATOM 2663 N N . GLU A 1 343 ? -3.931 13.336 -8.079 1.00 95.56 343 GLU A N 1
ATOM 2664 C CA . GLU A 1 343 ? -4.840 12.175 -8.194 1.00 95.56 343 GLU A CA 1
ATOM 2665 C C . GLU A 1 343 ? -5.266 11.881 -9.644 1.00 95.56 343 GLU A C 1
ATOM 2667 O O . GLU A 1 343 ? -6.302 11.260 -9.930 1.00 95.56 343 GLU A O 1
ATOM 2672 N N . THR A 1 344 ? -4.458 12.347 -10.587 1.00 96.81 344 THR A N 1
ATOM 2673 C CA . THR A 1 344 ? -4.593 12.079 -12.008 1.00 96.81 344 THR A CA 1
ATOM 2674 C C . THR A 1 344 ? -3.220 11.756 -12.562 1.00 96.81 344 THR A C 1
ATOM 2676 O O . THR A 1 344 ? -2.227 12.183 -12.001 1.00 96.81 344 THR A O 1
ATOM 2679 N N . PHE A 1 345 ? -3.155 11.017 -13.660 1.00 97.88 345 PHE A N 1
ATOM 2680 C CA . PHE A 1 345 ? -1.907 10.865 -14.394 1.00 97.88 345 PHE A CA 1
ATOM 2681 C C . PHE A 1 345 ? -1.975 11.574 -15.718 1.00 97.88 345 PHE A C 1
ATOM 2683 O O . PHE A 1 345 ? -2.873 11.307 -16.525 1.00 97.88 345 PHE A O 1
ATOM 2690 N N . ASP A 1 346 ? -0.980 12.413 -15.969 1.00 97.25 346 ASP A N 1
ATOM 2691 C CA . ASP A 1 346 ? -0.640 12.744 -17.336 1.00 97.25 346 ASP A CA 1
ATOM 2692 C C . ASP A 1 346 ? -0.000 11.533 -18.050 1.00 97.25 346 ASP A C 1
ATOM 2694 O O . ASP A 1 346 ? 0.230 10.450 -17.494 1.00 97.25 346 ASP A O 1
ATOM 2698 N N . ARG A 1 347 ? 0.260 11.693 -19.346 1.00 97.62 347 ARG A N 1
ATOM 2699 C CA . ARG A 1 347 ? 0.871 10.632 -20.153 1.00 97.62 347 ARG A CA 1
ATOM 2700 C C . ARG A 1 347 ? 2.278 10.266 -19.679 1.00 97.62 347 ARG A C 1
ATOM 2702 O O . ARG A 1 347 ? 2.651 9.097 -19.763 1.00 97.62 347 ARG A O 1
ATOM 2709 N N . SER A 1 348 ? 3.068 11.243 -19.247 1.00 97.88 348 SER A N 1
ATOM 2710 C CA . SER A 1 348 ? 4.455 11.036 -18.834 1.00 97.88 348 SER A CA 1
ATOM 2711 C C . SER A 1 348 ? 4.522 10.205 -17.554 1.00 97.88 348 SER A C 1
ATOM 2713 O O . SER A 1 348 ? 5.230 9.197 -17.524 1.00 97.88 348 SER A O 1
ATOM 2715 N N . GLU A 1 349 ? 3.735 10.570 -16.544 1.00 97.62 349 GLU A N 1
ATOM 2716 C CA . 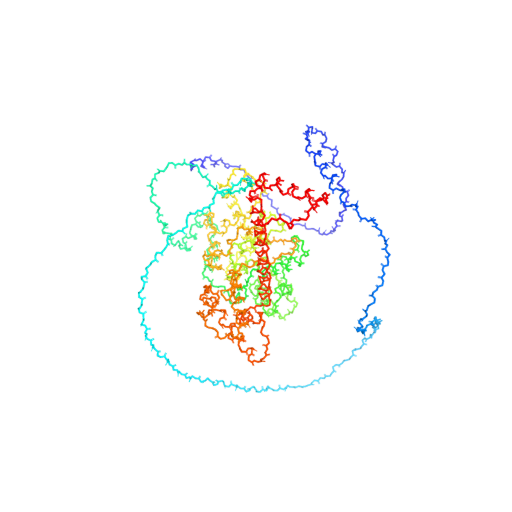GLU A 1 349 ? 3.634 9.858 -15.265 1.00 97.62 349 GLU A CA 1
ATOM 2717 C C . GLU A 1 349 ? 3.166 8.417 -15.472 1.00 97.62 349 GLU A C 1
ATOM 2719 O O . GLU A 1 349 ? 3.793 7.474 -14.984 1.00 97.62 349 GLU A O 1
ATOM 2724 N N . PHE A 1 350 ? 2.130 8.211 -16.294 1.00 98.31 350 PHE A N 1
ATOM 2725 C CA . PHE A 1 350 ? 1.652 6.865 -16.609 1.00 98.31 350 PHE A CA 1
ATOM 2726 C C . PHE A 1 350 ? 2.705 6.028 -17.356 1.00 98.31 350 PHE A C 1
ATOM 2728 O O . PHE A 1 350 ? 2.872 4.835 -17.090 1.00 98.31 350 PHE A O 1
ATOM 2735 N N . VAL A 1 351 ? 3.454 6.627 -18.286 1.00 98.25 351 VAL A N 1
ATOM 2736 C CA . VAL A 1 351 ? 4.546 5.936 -18.986 1.00 98.25 351 VAL A CA 1
ATOM 2737 C C . VAL A 1 351 ? 5.689 5.579 -18.028 1.00 98.25 351 VAL A C 1
ATOM 2739 O O . VAL A 1 351 ? 6.269 4.494 -18.160 1.00 98.25 351 VAL A O 1
ATOM 2742 N N . GLU A 1 352 ? 6.014 6.443 -17.063 1.00 98.00 352 GLU A N 1
ATOM 2743 C CA . GLU A 1 352 ? 7.025 6.185 -16.029 1.00 98.00 352 GLU A CA 1
ATOM 2744 C C . GLU A 1 352 ? 6.584 5.062 -15.076 1.00 98.00 352 GLU A C 1
ATOM 2746 O O . GLU A 1 352 ? 7.364 4.130 -14.833 1.00 98.00 352 GLU A O 1
ATOM 2751 N N . LEU A 1 353 ? 5.318 5.083 -14.644 1.00 98.25 353 LEU A N 1
ATOM 2752 C CA . LEU A 1 353 ? 4.657 4.011 -13.896 1.00 98.25 353 LEU A CA 1
ATOM 2753 C C . LEU A 1 353 ? 4.775 2.681 -14.644 1.00 98.25 353 LEU A C 1
ATOM 2755 O O . LEU A 1 353 ? 5.357 1.730 -14.124 1.00 98.25 353 LEU A O 1
ATOM 2759 N N . MET A 1 354 ? 4.283 2.608 -15.883 1.00 98.06 354 MET A N 1
ATOM 2760 C CA . MET A 1 354 ? 4.295 1.370 -16.668 1.00 98.06 354 MET A CA 1
ATOM 2761 C C . MET A 1 354 ? 5.714 0.872 -16.942 1.00 98.06 354 MET A C 1
ATOM 2763 O O . MET A 1 354 ? 5.988 -0.329 -16.876 1.00 98.06 354 MET A O 1
ATOM 2767 N N . SER A 1 355 ? 6.649 1.786 -17.202 1.00 97.56 355 SER A N 1
ATOM 2768 C CA . SER A 1 355 ? 8.051 1.431 -17.412 1.00 97.56 355 SER A CA 1
ATOM 2769 C C . SER A 1 355 ? 8.684 0.829 -16.162 1.00 97.56 355 SER A C 1
ATOM 2771 O O . SER A 1 355 ? 9.397 -0.172 -16.269 1.00 97.56 355 SER A O 1
ATOM 2773 N N . SER A 1 356 ? 8.409 1.405 -14.992 1.00 97.94 356 SER A N 1
ATOM 2774 C CA . SER A 1 356 ? 8.902 0.927 -13.699 1.00 97.94 356 SER A CA 1
ATOM 2775 C C . SER A 1 356 ? 8.230 -0.373 -13.268 1.00 97.94 356 SER A C 1
ATOM 2777 O O . SER A 1 356 ? 8.903 -1.269 -12.763 1.00 97.94 356 SER A O 1
ATOM 2779 N N . PHE A 1 357 ? 6.930 -0.509 -13.527 1.00 97.62 357 PHE A N 1
ATOM 2780 C CA . PHE A 1 357 ? 6.135 -1.703 -13.258 1.00 97.62 357 PHE A CA 1
ATOM 2781 C C . PHE A 1 357 ? 6.673 -2.913 -14.028 1.00 97.62 357 PHE A C 1
ATOM 2783 O O . PHE A 1 357 ? 7.030 -3.928 -13.427 1.00 97.62 357 PHE A O 1
ATOM 2790 N N . LEU A 1 358 ? 6.815 -2.786 -15.352 1.00 96.62 358 LEU A N 1
ATOM 2791 C CA . LEU A 1 358 ? 7.316 -3.862 -16.213 1.00 96.62 358 LEU A CA 1
ATOM 2792 C C . LEU A 1 358 ? 8.787 -4.188 -15.922 1.00 96.62 358 LEU A C 1
ATOM 2794 O O . LEU A 1 358 ? 9.167 -5.360 -15.906 1.00 96.62 358 LEU A O 1
ATOM 2798 N N . LEU A 1 359 ? 9.614 -3.165 -15.666 1.00 96.44 359 LEU A N 1
ATOM 2799 C CA . LEU A 1 359 ? 11.004 -3.356 -15.256 1.00 96.44 359 LEU A CA 1
ATOM 2800 C C . LEU A 1 359 ? 11.080 -4.127 -13.937 1.00 96.44 359 LEU A C 1
ATOM 2802 O O . LEU A 1 359 ? 11.778 -5.134 -13.873 1.00 96.44 359 LEU A O 1
ATOM 2806 N N . GLY A 1 360 ? 10.359 -3.684 -12.908 1.00 96.62 360 GLY A N 1
ATOM 2807 C CA . GLY A 1 360 ? 10.373 -4.299 -11.586 1.00 96.62 360 GLY A CA 1
ATOM 2808 C C . GLY A 1 360 ? 9.905 -5.751 -11.615 1.00 96.62 360 GLY A C 1
ATOM 2809 O O . GLY A 1 360 ? 10.594 -6.624 -11.089 1.00 96.62 360 GLY A O 1
ATOM 2810 N N . LEU A 1 361 ? 8.777 -6.030 -12.272 1.00 95.19 361 LEU A N 1
ATOM 2811 C CA . LEU A 1 361 ? 8.248 -7.389 -12.375 1.00 95.19 361 LEU A CA 1
ATOM 2812 C C . LEU A 1 361 ? 9.181 -8.326 -13.125 1.00 95.19 361 LEU A C 1
ATOM 2814 O O . LEU A 1 361 ? 9.508 -9.395 -12.607 1.00 95.19 361 LEU A O 1
ATOM 2818 N N . GLY A 1 362 ? 9.623 -7.932 -14.323 1.00 94.69 362 GLY A N 1
ATOM 2819 C CA . GLY A 1 362 ? 10.447 -8.826 -15.122 1.00 94.69 362 GLY A CA 1
ATOM 2820 C C . GLY A 1 362 ? 11.806 -9.083 -14.478 1.00 94.69 362 GLY A C 1
ATOM 2821 O O . GLY A 1 362 ? 12.303 -10.204 -14.488 1.00 94.69 362 GLY A O 1
ATOM 2822 N N . THR A 1 363 ? 12.348 -8.079 -13.792 1.00 94.31 363 THR A N 1
ATOM 2823 C CA . THR A 1 363 ? 13.574 -8.225 -13.012 1.00 94.31 363 THR A CA 1
ATOM 2824 C C . THR A 1 363 ? 13.392 -9.208 -11.852 1.00 94.31 363 THR A C 1
ATOM 2826 O O . THR A 1 363 ? 14.166 -10.156 -11.721 1.00 94.31 363 THR A O 1
ATOM 2829 N N . VAL A 1 364 ? 12.372 -9.016 -11.008 1.00 95.31 364 VAL A N 1
ATOM 2830 C CA . VAL A 1 364 ? 12.191 -9.852 -9.813 1.00 95.31 364 VAL A CA 1
ATOM 2831 C C . VAL A 1 364 ? 11.817 -11.288 -10.168 1.00 95.31 364 VAL A C 1
ATOM 2833 O O . VAL A 1 364 ? 12.263 -12.212 -9.498 1.00 95.31 364 VAL A O 1
ATOM 2836 N N . LEU A 1 365 ? 11.045 -11.503 -11.231 1.00 94.00 365 LEU A N 1
ATOM 2837 C CA . LEU A 1 365 ? 10.606 -12.839 -11.647 1.00 94.00 365 LEU A CA 1
ATOM 2838 C C . LEU A 1 365 ? 11.552 -13.494 -12.667 1.00 94.00 365 LEU A C 1
ATOM 2840 O O . LEU A 1 365 ? 11.294 -14.611 -13.123 1.00 94.00 365 LEU A O 1
ATOM 2844 N N . GLY A 1 366 ? 12.666 -12.828 -12.994 1.00 91.56 366 GLY A N 1
ATOM 2845 C CA . GLY A 1 366 ? 13.697 -13.338 -13.897 1.00 91.56 366 GLY A CA 1
ATOM 2846 C C . GLY A 1 366 ? 13.185 -13.580 -15.318 1.00 91.56 366 GLY A C 1
ATOM 2847 O O . GLY A 1 366 ? 13.557 -14.575 -15.941 1.00 91.56 366 GLY A O 1
ATOM 2848 N N . THR A 1 367 ? 12.291 -12.722 -15.808 1.00 91.50 367 THR A N 1
ATOM 2849 C CA . THR A 1 367 ? 11.781 -12.765 -17.184 1.00 91.50 367 THR A CA 1
ATOM 2850 C C . THR A 1 367 ? 12.553 -11.806 -18.087 1.00 91.50 367 THR A C 1
ATOM 2852 O O . THR A 1 367 ? 13.318 -10.953 -17.627 1.00 91.50 367 THR A O 1
ATOM 2855 N N . SER A 1 368 ? 12.366 -11.941 -19.401 1.00 88.94 368 SER A N 1
ATOM 2856 C CA . SER A 1 368 ? 12.872 -10.969 -20.365 1.00 88.94 368 SER A CA 1
ATOM 2857 C C . SER A 1 368 ? 12.200 -9.613 -20.124 1.00 88.94 368 SER A C 1
ATOM 2859 O O . SER A 1 368 ? 11.023 -9.405 -20.408 1.00 88.94 368 SER A O 1
ATOM 2861 N N . VAL A 1 369 ? 12.957 -8.655 -19.587 1.00 89.50 369 VAL A N 1
ATOM 2862 C CA . VAL A 1 369 ? 12.473 -7.279 -19.459 1.00 89.50 369 VAL A CA 1
ATOM 2863 C C . VAL A 1 369 ? 12.547 -6.612 -20.839 1.00 89.50 369 VAL A C 1
ATOM 2865 O O . VAL A 1 369 ? 13.641 -6.526 -21.409 1.00 89.50 369 VAL A O 1
ATOM 2868 N N . PRO A 1 370 ? 11.438 -6.071 -21.378 1.00 91.69 370 PRO A N 1
ATOM 2869 C CA . PRO A 1 370 ? 11.467 -5.356 -22.651 1.00 91.69 370 PRO A CA 1
ATOM 2870 C C . PRO A 1 370 ? 12.424 -4.166 -22.592 1.00 91.69 370 PRO A C 1
ATOM 2872 O O . PRO A 1 370 ? 12.556 -3.523 -21.551 1.00 91.69 370 PRO A O 1
ATOM 2875 N N . LYS A 1 371 ? 13.059 -3.813 -23.715 1.00 94.50 371 LYS A N 1
ATOM 2876 C CA . LYS A 1 371 ? 13.912 -2.612 -23.808 1.00 94.50 371 LYS A CA 1
ATOM 2877 C C . LYS A 1 371 ? 13.134 -1.348 -23.416 1.00 94.50 371 LYS A C 1
ATOM 2879 O O . LYS A 1 371 ? 11.919 -1.284 -23.584 1.00 94.50 371 LYS A O 1
ATOM 2884 N N . SER A 1 372 ? 13.841 -0.313 -22.952 1.00 94.94 372 SER A N 1
ATOM 2885 C CA . SER A 1 372 ? 13.214 0.935 -22.476 1.00 94.94 372 SER A CA 1
ATOM 2886 C C . SER A 1 372 ? 12.268 1.569 -23.499 1.00 94.94 372 SER A C 1
ATOM 2888 O O . SER A 1 372 ? 11.158 1.948 -23.145 1.00 94.94 372 SER A O 1
ATOM 2890 N N . THR A 1 373 ? 12.664 1.611 -24.773 1.00 95.75 373 THR A N 1
ATOM 2891 C CA . THR A 1 373 ? 11.827 2.126 -25.869 1.00 95.75 373 THR A CA 1
ATOM 2892 C C . THR A 1 373 ? 10.520 1.347 -26.014 1.00 95.75 373 THR A C 1
ATOM 2894 O O . THR A 1 373 ? 9.465 1.937 -26.220 1.00 95.75 373 THR A O 1
ATOM 2897 N N . ARG A 1 374 ? 10.563 0.019 -25.841 1.00 94.19 374 ARG A N 1
ATOM 2898 C CA . ARG A 1 374 ? 9.375 -0.839 -25.903 1.00 94.19 374 ARG A CA 1
ATOM 2899 C C . ARG A 1 374 ? 8.452 -0.624 -24.707 1.00 94.19 374 ARG A C 1
ATOM 2901 O O . ARG A 1 374 ? 7.239 -0.573 -24.887 1.00 94.19 374 ARG A O 1
ATOM 2908 N N . ARG A 1 375 ? 9.010 -0.457 -23.504 1.00 95.00 375 ARG A N 1
ATOM 2909 C CA . ARG A 1 375 ? 8.223 -0.139 -22.300 1.00 95.00 375 ARG A CA 1
ATOM 2910 C C . ARG A 1 375 ? 7.522 1.212 -22.429 1.00 95.00 375 ARG A C 1
ATOM 2912 O O . ARG A 1 375 ? 6.332 1.296 -22.154 1.00 95.00 375 ARG A O 1
ATOM 2919 N N . GLN A 1 376 ? 8.222 2.227 -22.937 1.00 96.44 376 GLN A N 1
ATOM 2920 C CA . GLN A 1 376 ? 7.640 3.545 -23.200 1.00 96.44 376 GLN A CA 1
ATOM 2921 C C . GLN A 1 376 ? 6.532 3.490 -24.253 1.00 96.44 376 GLN A C 1
ATOM 2923 O O . GLN A 1 376 ? 5.464 4.061 -24.052 1.00 96.44 376 GLN A O 1
ATOM 2928 N N . TRP A 1 377 ? 6.756 2.774 -25.359 1.00 96.25 377 TRP A N 1
ATOM 2929 C CA . TRP A 1 377 ? 5.722 2.544 -26.371 1.00 96.25 377 TRP A CA 1
ATOM 2930 C C . TRP A 1 377 ? 4.485 1.862 -25.770 1.00 96.25 377 TRP A C 1
ATOM 2932 O O . TRP A 1 377 ? 3.370 2.320 -25.990 1.00 96.25 377 TRP A O 1
ATOM 2942 N N . THR A 1 378 ? 4.687 0.836 -24.937 1.00 95.25 378 THR A N 1
ATOM 2943 C CA . THR A 1 378 ? 3.596 0.114 -24.262 1.00 95.25 378 THR A CA 1
ATOM 2944 C C . THR A 1 378 ? 2.818 1.034 -23.324 1.00 95.25 378 THR A C 1
ATOM 2946 O O . THR A 1 378 ? 1.594 1.026 -23.341 1.00 95.25 378 THR A O 1
ATOM 2949 N N . GLY A 1 379 ? 3.510 1.862 -22.536 1.00 97.19 379 GLY A N 1
ATOM 2950 C CA . GLY A 1 379 ? 2.861 2.854 -21.677 1.00 97.19 379 GLY A CA 1
ATOM 2951 C C . GLY A 1 379 ? 2.002 3.838 -22.475 1.00 97.19 379 GLY A C 1
ATOM 2952 O O . GLY A 1 379 ? 0.872 4.105 -22.090 1.00 97.19 379 GLY A O 1
ATOM 2953 N N . ASN A 1 380 ? 2.489 4.318 -23.623 1.00 97.81 380 ASN A N 1
ATOM 2954 C CA . ASN A 1 380 ? 1.712 5.205 -24.493 1.00 97.81 380 ASN A CA 1
ATOM 2955 C C . ASN A 1 380 ? 0.469 4.515 -25.066 1.00 97.81 380 ASN A C 1
ATOM 2957 O O . ASN A 1 380 ? -0.622 5.072 -24.980 1.00 97.81 380 ASN A O 1
ATOM 2961 N N . LEU A 1 381 ? 0.630 3.296 -25.593 1.00 96.50 381 LEU A N 1
ATOM 2962 C CA . LEU A 1 381 ? -0.472 2.492 -26.123 1.00 96.50 381 LEU A CA 1
ATOM 2963 C C . LEU A 1 381 ? -1.563 2.281 -25.066 1.00 96.50 381 LEU A C 1
ATOM 2965 O O . LEU A 1 381 ? -2.739 2.533 -25.324 1.00 96.50 381 LEU A O 1
ATOM 2969 N N . LEU A 1 382 ? -1.170 1.847 -23.864 1.00 97.19 382 LEU A N 1
ATOM 2970 C CA . LEU A 1 382 ? -2.105 1.600 -22.770 1.00 97.19 382 LEU A CA 1
ATOM 2971 C C . LEU A 1 382 ? -2.790 2.892 -22.310 1.00 97.19 382 LEU A C 1
ATOM 2973 O O . LEU A 1 382 ? -3.994 2.874 -22.081 1.00 97.19 382 LEU A O 1
ATOM 2977 N N . PHE A 1 383 ? -2.074 4.020 -22.245 1.00 97.75 383 PHE A N 1
ATOM 2978 C CA . PHE A 1 383 ? -2.670 5.316 -21.909 1.00 97.75 383 PHE A CA 1
ATOM 2979 C C . PHE A 1 383 ? -3.796 5.686 -22.884 1.00 97.75 383 PHE A C 1
ATOM 2981 O O . PHE A 1 383 ? -4.924 5.955 -22.469 1.00 97.75 383 PHE A O 1
ATOM 2988 N N . ASP A 1 384 ? -3.505 5.649 -24.188 1.00 96.88 384 ASP A N 1
ATOM 2989 C CA . ASP A 1 384 ? -4.464 5.975 -25.248 1.00 96.88 384 ASP A CA 1
ATOM 2990 C C . ASP A 1 384 ? -5.693 5.062 -25.214 1.00 96.88 384 ASP A C 1
ATOM 2992 O O . ASP A 1 384 ? -6.838 5.517 -25.347 1.00 96.88 384 ASP A O 1
ATOM 2996 N N . ARG A 1 385 ? -5.458 3.767 -24.995 1.00 95.94 385 ARG A N 1
ATOM 2997 C CA . ARG A 1 385 ? -6.505 2.752 -24.931 1.00 95.94 385 ARG A CA 1
ATOM 2998 C C . ARG A 1 385 ? -7.419 2.951 -23.725 1.00 95.94 385 ARG A C 1
ATOM 3000 O O . ARG A 1 385 ? -8.637 3.032 -23.902 1.00 95.94 385 ARG A O 1
ATOM 3007 N N . ILE A 1 386 ? -6.853 3.098 -22.526 1.00 96.56 386 ILE A N 1
ATOM 3008 C CA . ILE A 1 386 ? -7.614 3.316 -21.286 1.00 96.56 386 ILE A CA 1
ATOM 3009 C C . ILE A 1 386 ? -8.436 4.599 -21.396 1.00 96.56 386 ILE A C 1
ATOM 3011 O O . ILE A 1 386 ? -9.636 4.595 -21.097 1.00 96.56 386 ILE A O 1
ATOM 3015 N N . GLN A 1 387 ? -7.829 5.687 -21.880 1.00 95.56 387 GLN A N 1
ATOM 3016 C CA . GLN A 1 387 ? -8.514 6.965 -22.038 1.00 95.56 387 GLN A CA 1
ATOM 3017 C C . GLN A 1 387 ? -9.685 6.847 -23.022 1.00 95.56 387 GLN A C 1
ATOM 3019 O O . GLN A 1 387 ? -10.787 7.324 -22.737 1.00 95.56 387 GLN A O 1
ATOM 3024 N N . THR A 1 388 ? -9.476 6.174 -24.158 1.00 95.06 388 THR A N 1
ATOM 3025 C CA . THR A 1 388 ? -10.508 5.965 -25.184 1.00 95.06 388 THR A CA 1
ATOM 3026 C C . THR A 1 388 ? -11.672 5.140 -24.644 1.00 95.06 388 THR A C 1
ATOM 3028 O O . THR A 1 388 ? -12.820 5.583 -24.728 1.00 95.06 388 THR A O 1
ATOM 3031 N N . MET A 1 389 ? -11.381 3.992 -24.027 1.00 94.12 389 MET A N 1
ATOM 3032 C CA . MET A 1 389 ? -12.384 3.101 -23.435 1.00 94.12 389 MET A CA 1
ATOM 3033 C C . MET A 1 389 ? -13.192 3.799 -22.341 1.00 94.12 389 MET A C 1
ATOM 3035 O O . MET A 1 389 ? -14.422 3.718 -22.323 1.00 94.12 389 MET A O 1
ATOM 3039 N N . SER A 1 390 ? -12.522 4.547 -21.466 1.00 91.19 390 SER A N 1
ATOM 3040 C CA . SER A 1 390 ? -13.187 5.274 -20.383 1.00 91.19 390 SER A CA 1
ATOM 3041 C C . SER A 1 390 ? -14.096 6.378 -20.919 1.00 91.19 390 SER A C 1
ATOM 3043 O O . SER A 1 390 ? -15.242 6.512 -20.492 1.00 91.19 390 SER A O 1
ATOM 3045 N N . CYS A 1 391 ? -13.640 7.127 -21.927 1.00 92.81 391 CYS A N 1
ATOM 3046 C CA . CYS A 1 391 ? -14.448 8.1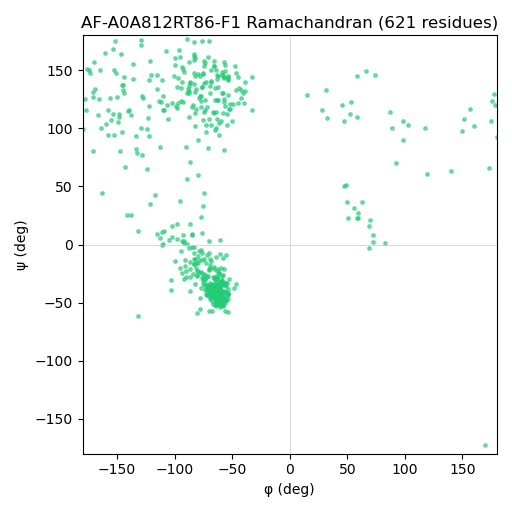70 -22.559 1.00 92.81 391 CYS A CA 1
ATOM 3047 C C . CYS A 1 391 ? -15.725 7.635 -23.223 1.00 92.81 391 CYS A C 1
ATOM 3049 O O . CYS A 1 391 ? -16.675 8.397 -23.387 1.00 92.81 391 CYS A O 1
ATOM 3051 N N . CYS A 1 392 ? -15.761 6.358 -23.616 1.00 92.25 392 CYS A N 1
ATOM 3052 C CA . CYS A 1 392 ? -16.960 5.721 -24.161 1.00 92.25 392 CYS A CA 1
ATOM 3053 C C . CYS A 1 392 ? -17.989 5.341 -23.084 1.00 92.25 392 CYS A C 1
ATOM 3055 O O . CYS A 1 392 ? -19.170 5.216 -23.405 1.00 92.25 392 CYS A O 1
ATOM 3057 N N . LYS A 1 393 ? -17.564 5.156 -21.827 1.00 90.94 393 LYS A N 1
ATOM 3058 C CA . LYS A 1 393 ? -18.442 4.772 -20.708 1.00 90.94 393 LYS A CA 1
ATOM 3059 C C . LYS A 1 393 ? -18.968 5.965 -19.904 1.00 90.94 393 LYS A C 1
ATOM 3061 O O . LYS A 1 393 ? -19.999 5.844 -19.245 1.00 90.94 393 LYS A O 1
ATOM 3066 N N . LEU A 1 394 ? -18.255 7.089 -19.928 1.00 92.50 394 LEU A N 1
ATOM 3067 C CA . LEU A 1 394 ? -18.558 8.270 -19.117 1.00 92.50 394 LEU A CA 1
ATOM 3068 C C . LEU A 1 394 ? -19.551 9.232 -19.797 1.00 92.50 394 LEU A C 1
ATOM 3070 O O . LEU A 1 394 ? -19.649 9.265 -21.027 1.00 92.50 394 LEU A O 1
ATOM 3074 N N . PRO A 1 395 ? -20.258 10.078 -19.022 1.00 95.75 395 PRO A N 1
ATOM 3075 C CA . PRO A 1 395 ? -21.038 11.186 -19.566 1.00 95.75 395 PRO A CA 1
ATOM 3076 C C . PRO A 1 395 ? -20.196 12.093 -20.476 1.00 95.75 395 PRO A C 1
ATOM 3078 O O . PRO A 1 395 ? -19.031 12.375 -20.194 1.00 95.75 395 PRO A O 1
ATOM 3081 N N . ALA A 1 396 ? -20.802 12.626 -21.543 1.00 95.19 396 ALA A N 1
ATOM 3082 C CA . ALA A 1 396 ? -20.092 13.402 -22.568 1.00 95.19 396 ALA A CA 1
ATOM 3083 C C . ALA A 1 396 ? -19.289 14.597 -22.012 1.00 95.19 396 ALA A C 1
ATOM 3085 O O . ALA A 1 396 ? -18.230 14.928 -22.544 1.00 95.19 396 ALA A O 1
ATOM 3086 N N . GLN A 1 397 ? -19.768 15.236 -20.939 1.00 95.38 397 GLN A N 1
ATOM 3087 C CA . GLN A 1 397 ? -19.065 16.344 -20.284 1.00 95.38 397 GLN A CA 1
ATOM 3088 C C . GLN A 1 397 ? -17.780 15.885 -19.579 1.00 95.38 397 GLN A C 1
ATOM 3090 O O . GLN A 1 397 ? -16.740 16.522 -19.736 1.00 95.38 397 GLN A O 1
ATOM 3095 N N . GLU A 1 398 ? -17.827 14.766 -18.857 1.00 93.94 398 GLU A N 1
ATOM 3096 C CA . GLU A 1 398 ? -16.665 14.188 -18.171 1.00 93.94 398 GLU A CA 1
ATOM 3097 C C . GLU A 1 398 ? -15.648 13.643 -19.174 1.00 93.94 398 GLU A C 1
ATOM 3099 O O . GLU A 1 398 ? -14.459 13.943 -19.077 1.00 93.94 398 GLU A O 1
ATOM 3104 N N . ALA A 1 399 ? -16.121 12.938 -20.207 1.00 94.81 399 ALA A N 1
ATOM 3105 C CA . ALA A 1 399 ? -15.279 12.468 -21.302 1.00 94.81 399 ALA A CA 1
ATOM 3106 C C . ALA A 1 399 ? -14.579 13.635 -22.021 1.00 94.81 399 ALA A C 1
ATOM 3108 O O . ALA A 1 399 ? -13.387 13.560 -22.323 1.00 94.81 399 ALA A O 1
ATOM 3109 N N . LYS A 1 400 ? -15.288 14.750 -22.263 1.00 95.31 400 LYS A N 1
ATOM 3110 C CA . LYS A 1 400 ? -14.689 15.966 -22.833 1.00 95.31 400 LYS A CA 1
ATOM 3111 C C . LYS A 1 400 ? -13.634 16.556 -21.898 1.00 95.31 400 LYS A C 1
ATOM 3113 O O . LYS A 1 400 ? -12.570 16.926 -22.385 1.00 95.31 400 LYS A O 1
ATOM 3118 N N . LYS A 1 401 ? -13.899 16.604 -20.585 1.00 95.06 401 LYS A N 1
ATOM 3119 C CA . LYS A 1 401 ? -12.949 17.092 -19.575 1.00 95.06 401 LYS A CA 1
ATOM 3120 C C . LYS A 1 401 ? -11.654 16.274 -19.596 1.00 95.06 401 LYS A C 1
ATOM 3122 O O . LYS A 1 401 ? -10.598 16.869 -19.775 1.00 95.06 401 LYS A O 1
ATOM 3127 N N . ILE A 1 402 ? -11.749 14.945 -19.520 1.00 93.88 402 ILE A N 1
ATOM 3128 C CA . ILE A 1 402 ? -10.601 14.016 -19.546 1.00 93.88 402 ILE A CA 1
ATOM 3129 C C . ILE A 1 402 ? -9.795 14.153 -20.843 1.00 93.88 402 ILE A C 1
ATOM 3131 O O . ILE A 1 402 ? -8.567 14.214 -20.814 1.00 93.88 402 ILE A O 1
ATOM 3135 N N . LYS A 1 403 ? -10.471 14.245 -21.997 1.00 94.12 403 LYS A N 1
ATOM 3136 C CA . LYS A 1 403 ? -9.791 14.461 -23.285 1.00 94.12 403 LYS A CA 1
ATOM 3137 C C . LYS A 1 403 ? -9.084 15.811 -23.348 1.00 94.12 403 LYS A C 1
ATOM 3139 O O . LYS A 1 403 ? -8.001 15.895 -23.909 1.00 94.12 403 LYS A O 1
ATOM 3144 N N . SER A 1 404 ? -9.699 16.860 -22.800 1.00 95.31 404 SER A N 1
ATOM 3145 C CA . SER A 1 404 ? -9.133 18.211 -22.828 1.00 95.31 404 SER A CA 1
ATOM 3146 C C . SER A 1 404 ? -7.986 18.415 -21.843 1.00 95.31 404 SER A C 1
ATOM 3148 O O . SER A 1 404 ? -7.075 19.172 -22.153 1.00 95.31 404 SER A O 1
ATOM 3150 N N . SER A 1 405 ? -8.016 17.755 -20.679 1.00 95.19 405 SER A N 1
ATOM 3151 C CA . SER A 1 405 ? -6.918 17.822 -19.711 1.00 95.19 405 SER A CA 1
ATOM 3152 C C . SER A 1 405 ? -5.722 16.988 -20.151 1.00 95.19 405 SER A C 1
ATOM 3154 O O . SER A 1 405 ? -4.603 17.310 -19.782 1.00 95.19 405 SER A O 1
ATOM 3156 N N . GLY A 1 406 ? -5.950 15.920 -20.925 1.00 95.06 406 GLY A N 1
ATOM 3157 C CA . GLY A 1 406 ? -4.894 14.965 -21.254 1.00 95.06 406 GLY A CA 1
ATOM 3158 C C . GLY A 1 406 ? -4.439 14.141 -20.046 1.00 95.06 406 GLY A C 1
ATOM 3159 O O . GLY A 1 406 ? -3.386 13.518 -20.120 1.00 95.06 406 GLY A O 1
ATOM 3160 N N . CYS A 1 407 ? -5.232 14.123 -18.967 1.00 96.50 407 CYS A N 1
ATOM 3161 C CA . CYS A 1 407 ? -4.939 13.401 -17.728 1.00 96.50 407 CYS A CA 1
ATOM 3162 C C . CYS A 1 407 ? -6.033 12.373 -17.421 1.00 96.50 407 CYS A C 1
ATOM 3164 O O . CYS A 1 407 ? -7.217 12.624 -17.675 1.00 96.50 407 CYS A O 1
ATOM 3166 N N . MET A 1 408 ? -5.653 11.239 -16.835 1.00 96.88 408 MET A N 1
ATOM 3167 C CA . MET A 1 408 ? -6.558 10.169 -16.419 1.00 96.88 408 MET A CA 1
ATOM 3168 C C . MET A 1 408 ? -6.718 10.143 -14.893 1.00 96.88 408 MET A C 1
ATOM 3170 O O . MET A 1 408 ? -5.730 9.942 -14.192 1.00 96.88 408 MET A O 1
ATOM 3174 N N . PRO A 1 409 ? -7.941 10.310 -14.362 1.00 96.38 409 PRO A N 1
ATOM 3175 C CA . PRO A 1 409 ? -8.221 10.122 -12.941 1.00 96.38 409 PRO A CA 1
ATOM 3176 C C . PRO A 1 409 ? -7.844 8.733 -12.423 1.00 96.38 409 PRO A C 1
ATOM 3178 O O . PRO A 1 409 ? -8.071 7.730 -13.106 1.00 96.38 409 PRO A O 1
ATOM 3181 N N . PHE A 1 410 ? -7.370 8.670 -11.176 1.00 95.38 410 PHE A N 1
ATOM 3182 C CA . PHE A 1 410 ? -7.044 7.409 -10.503 1.00 95.38 410 PHE A CA 1
ATOM 3183 C C . PHE A 1 410 ? -8.193 6.406 -10.508 1.00 95.38 410 PHE A C 1
ATOM 3185 O O . PHE A 1 410 ? -7.954 5.228 -10.731 1.00 95.38 410 PHE A O 1
ATOM 3192 N N . SER A 1 411 ? -9.440 6.850 -10.341 1.00 93.75 411 SER A N 1
ATOM 3193 C CA . SER A 1 411 ? -10.606 5.956 -10.327 1.00 93.75 411 SER A CA 1
ATOM 3194 C C . SER A 1 411 ? -10.756 5.124 -11.607 1.00 93.75 411 SER A C 1
ATOM 3196 O O . SER A 1 411 ? -11.172 3.969 -11.543 1.00 93.75 411 SER A O 1
ATOM 3198 N N . LEU A 1 412 ? -10.381 5.673 -12.767 1.00 95.19 412 LEU A N 1
ATOM 3199 C CA . LEU A 1 412 ? -10.420 4.949 -14.043 1.00 95.19 412 LEU A CA 1
ATOM 3200 C C . LEU A 1 412 ? -9.254 3.975 -14.180 1.00 95.19 412 LEU A C 1
ATOM 3202 O O . LEU A 1 412 ? -9.420 2.878 -14.709 1.00 95.19 412 LEU A O 1
ATOM 3206 N N . LEU A 1 413 ? -8.079 4.368 -13.686 1.00 96.88 413 LEU A N 1
ATOM 3207 C CA . LEU A 1 413 ? -6.923 3.481 -13.606 1.00 96.88 413 LEU A CA 1
ATOM 3208 C C . LEU A 1 413 ? -7.204 2.309 -12.664 1.00 96.88 413 LEU A C 1
ATOM 3210 O O . LEU A 1 413 ? -6.882 1.176 -13.004 1.00 96.88 413 LEU A O 1
ATOM 3214 N N . GLU A 1 414 ? -7.847 2.564 -11.524 1.00 95.69 414 GLU A N 1
ATOM 3215 C CA . GLU A 1 414 ? -8.301 1.541 -10.583 1.00 95.69 414 GLU A CA 1
ATOM 3216 C C . GLU A 1 414 ? -9.259 0.548 -11.244 1.00 95.69 414 GLU A C 1
ATOM 3218 O O . GLU A 1 414 ? -8.983 -0.652 -11.223 1.00 95.69 414 GLU A O 1
ATOM 3223 N N . GLU A 1 415 ? -10.319 1.031 -11.905 1.00 95.12 415 GLU A N 1
ATOM 3224 C CA . GLU A 1 415 ? -11.252 0.177 -12.663 1.00 95.12 415 GLU A CA 1
ATOM 3225 C C . GLU A 1 415 ? -10.514 -0.668 -13.715 1.00 95.12 415 GLU A C 1
ATOM 3227 O O . GLU A 1 415 ? -10.813 -1.849 -13.908 1.00 95.12 415 GLU A O 1
ATOM 3232 N N . TRP A 1 416 ? -9.534 -0.079 -14.407 1.00 97.25 416 TRP A N 1
ATOM 3233 C CA . TRP A 1 416 ? -8.782 -0.788 -15.433 1.00 97.25 416 TRP A CA 1
ATOM 3234 C C . TRP A 1 416 ? -7.855 -1.850 -14.840 1.00 97.25 416 TRP A C 1
ATOM 3236 O O . TRP A 1 416 ? -8.028 -3.020 -15.156 1.00 97.25 416 TRP A O 1
ATOM 3246 N N . PHE A 1 417 ? -6.934 -1.502 -13.939 1.00 97.38 417 PHE A N 1
ATOM 3247 C CA . PHE A 1 417 ? -5.962 -2.449 -13.369 1.00 97.38 417 PHE A CA 1
ATOM 3248 C C . PHE A 1 417 ? -6.605 -3.596 -12.579 1.00 97.38 417 PHE A C 1
ATOM 3250 O O . PHE A 1 417 ? -6.016 -4.674 -12.494 1.00 97.38 417 PHE A O 1
ATOM 3257 N N . LEU A 1 418 ? -7.790 -3.381 -12.000 1.00 95.00 418 LEU A N 1
ATOM 3258 C CA . LEU A 1 418 ? -8.528 -4.408 -11.259 1.00 95.00 418 LEU A CA 1
ATOM 3259 C C . LEU A 1 418 ? -9.396 -5.302 -12.159 1.00 95.00 418 LEU A C 1
ATOM 3261 O O . LEU A 1 418 ? -9.993 -6.255 -11.665 1.00 95.00 418 LEU A O 1
ATOM 3265 N N . GLY A 1 419 ? -9.433 -5.041 -13.470 1.00 94.56 419 GLY A N 1
ATOM 3266 C CA . GLY A 1 419 ? -10.162 -5.855 -14.447 1.00 94.56 419 GLY A CA 1
ATOM 3267 C C . GLY A 1 419 ? -11.655 -5.532 -14.558 1.00 94.56 419 GLY A C 1
ATOM 3268 O O . GLY A 1 419 ? -12.343 -6.122 -15.390 1.00 94.56 419 GLY A O 1
ATOM 3269 N N . ASP A 1 420 ? -12.153 -4.553 -13.801 1.00 93.88 420 ASP A N 1
ATOM 3270 C CA . ASP A 1 420 ? -13.559 -4.125 -13.818 1.00 93.88 420 ASP A CA 1
ATOM 3271 C C . ASP A 1 420 ? -13.940 -3.428 -15.138 1.00 93.88 420 ASP A C 1
ATOM 3273 O O . ASP A 1 420 ? -15.115 -3.317 -15.500 1.00 93.88 420 ASP A O 1
ATOM 3277 N N . SER A 1 421 ? -12.935 -2.991 -15.904 1.00 93.44 421 SER A N 1
ATOM 3278 C CA . SER A 1 421 ? -13.137 -2.334 -17.193 1.00 93.44 421 SER A CA 1
ATOM 3279 C C . SER A 1 421 ? -13.638 -3.269 -18.303 1.00 93.44 421 SER A C 1
ATOM 3281 O O . SER A 1 421 ? -14.219 -2.779 -19.278 1.00 93.44 421 SER A O 1
ATOM 3283 N N . GLY A 1 422 ? -13.433 -4.584 -18.174 1.00 91.50 422 GLY A N 1
ATOM 3284 C CA . GLY A 1 422 ? -13.704 -5.566 -19.228 1.00 91.50 422 GLY A CA 1
ATOM 3285 C C . GLY A 1 422 ? -12.714 -5.539 -20.402 1.00 91.50 422 GLY A C 1
ATOM 3286 O O . GLY A 1 422 ? -12.956 -6.208 -21.403 1.00 91.50 422 GLY A O 1
ATOM 3287 N N . ASP A 1 423 ? -11.623 -4.772 -20.307 1.00 93.75 423 ASP A N 1
ATOM 3288 C CA . ASP A 1 423 ? -10.547 -4.768 -21.302 1.00 93.75 423 ASP A CA 1
ATOM 3289 C C . ASP A 1 423 ? -9.702 -6.055 -21.178 1.00 93.75 423 ASP A C 1
ATOM 3291 O O . ASP A 1 423 ? -9.174 -6.324 -20.095 1.00 93.75 423 ASP A O 1
ATOM 3295 N N . PRO A 1 424 ? -9.516 -6.859 -22.243 1.00 92.38 424 PRO A N 1
ATOM 3296 C CA . PRO A 1 424 ? -8.665 -8.049 -22.174 1.00 92.38 424 PRO A CA 1
ATOM 3297 C C . PRO A 1 424 ? -7.216 -7.732 -21.775 1.00 92.38 424 PRO A C 1
ATOM 3299 O O . PRO A 1 424 ? -6.590 -8.538 -21.087 1.00 92.38 424 PRO A O 1
ATOM 3302 N N . LEU A 1 425 ? -6.694 -6.548 -22.122 1.00 94.62 425 LEU A N 1
ATOM 3303 C CA . LEU A 1 425 ? -5.342 -6.128 -21.735 1.00 94.62 425 LEU A CA 1
ATOM 3304 C C . LEU A 1 425 ? -5.198 -5.828 -20.236 1.00 94.62 425 LEU A C 1
ATOM 3306 O O . LEU A 1 425 ? -4.082 -5.871 -19.718 1.00 94.62 425 LEU A O 1
ATOM 3310 N N . ALA A 1 426 ? -6.298 -5.556 -19.533 1.00 95.88 426 ALA A N 1
ATOM 3311 C CA . ALA A 1 426 ? -6.294 -5.364 -18.087 1.00 95.88 426 ALA A CA 1
ATOM 3312 C C . ALA A 1 426 ? -6.183 -6.685 -17.314 1.00 95.88 426 ALA A C 1
ATOM 3314 O O . ALA A 1 426 ? -5.655 -6.715 -16.201 1.00 95.88 426 ALA A O 1
ATOM 3315 N N . LEU A 1 427 ? -6.679 -7.789 -17.883 1.00 94.81 427 LEU A N 1
ATOM 3316 C CA . LEU A 1 427 ? -6.856 -9.036 -17.142 1.00 94.81 427 LEU A CA 1
ATOM 3317 C C . LEU A 1 427 ? -5.546 -9.614 -16.569 1.00 94.81 427 LEU A C 1
ATOM 3319 O O . LEU A 1 427 ? -5.562 -10.019 -15.406 1.00 94.81 427 LEU A O 1
ATOM 3323 N N . PRO A 1 428 ? -4.395 -9.612 -17.275 1.00 95.19 428 PRO A N 1
ATOM 3324 C CA . PRO A 1 428 ? -3.135 -10.070 -16.686 1.00 95.19 428 PRO A CA 1
ATOM 3325 C C . PRO A 1 428 ? -2.710 -9.266 -15.449 1.00 95.19 428 PRO A C 1
ATOM 3327 O O . PRO A 1 428 ? -2.170 -9.834 -14.498 1.00 95.19 428 PRO A O 1
ATOM 3330 N N . PHE A 1 429 ? -2.992 -7.960 -15.425 1.00 96.50 429 PHE A N 1
ATOM 3331 C CA . PHE A 1 429 ? -2.722 -7.111 -14.266 1.00 96.50 429 PHE A CA 1
ATOM 3332 C C . PHE A 1 429 ? -3.651 -7.463 -13.105 1.00 96.50 429 PHE A C 1
ATOM 3334 O O . PHE A 1 429 ? -3.175 -7.666 -11.989 1.00 96.50 429 PHE A O 1
ATOM 3341 N N . ALA A 1 430 ? -4.950 -7.607 -13.374 1.00 95.94 430 ALA A N 1
ATOM 3342 C CA . ALA A 1 430 ? -5.934 -7.991 -12.367 1.00 95.94 430 ALA A CA 1
ATOM 3343 C C . ALA A 1 430 ? -5.585 -9.344 -11.724 1.00 95.94 430 ALA A C 1
ATOM 3345 O O . ALA A 1 430 ? -5.549 -9.461 -10.499 1.00 95.94 430 ALA A O 1
ATOM 3346 N N . LEU A 1 431 ? -5.230 -10.341 -12.545 1.00 94.88 431 LEU A N 1
ATOM 3347 C CA . LEU A 1 431 ? -4.782 -11.659 -12.086 1.00 94.88 431 LEU A CA 1
ATOM 3348 C C . LEU A 1 431 ? -3.504 -11.578 -11.246 1.00 94.88 431 LEU A C 1
ATOM 3350 O O . LEU A 1 431 ? -3.374 -12.298 -10.257 1.00 94.88 431 LEU A O 1
ATOM 3354 N N . LEU A 1 432 ? -2.562 -10.702 -11.604 1.00 95.75 432 LEU A N 1
ATOM 3355 C CA . LEU A 1 432 ? -1.356 -10.482 -10.810 1.00 95.75 432 LEU A CA 1
ATOM 3356 C C . LEU A 1 432 ? -1.683 -9.908 -9.425 1.00 95.75 432 LEU A C 1
ATOM 3358 O O . LEU A 1 432 ? -1.135 -10.384 -8.427 1.00 95.75 432 LEU A O 1
ATOM 3362 N N . PHE A 1 433 ? -2.544 -8.889 -9.360 1.00 95.44 433 PHE A N 1
ATOM 3363 C CA . PHE A 1 433 ? -2.976 -8.308 -8.089 1.00 95.44 433 PHE A CA 1
ATOM 3364 C C . PHE A 1 433 ? -3.689 -9.349 -7.228 1.00 95.44 433 PHE A C 1
ATOM 3366 O O . PHE A 1 433 ? -3.350 -9.486 -6.055 1.00 95.44 433 PHE A O 1
ATOM 3373 N N . GLU A 1 434 ? -4.602 -10.122 -7.818 1.00 93.44 434 GLU A N 1
ATOM 3374 C CA . GLU A 1 434 ? -5.331 -11.188 -7.129 1.00 93.44 434 GLU A CA 1
ATOM 3375 C C . GLU A 1 434 ? -4.379 -12.262 -6.585 1.00 93.44 434 GLU A C 1
ATOM 3377 O O . GLU A 1 434 ? -4.455 -12.632 -5.417 1.00 93.44 434 GLU A O 1
ATOM 3382 N N . ARG A 1 435 ? -3.411 -12.704 -7.399 1.00 93.06 435 ARG A N 1
ATOM 3383 C CA . ARG A 1 435 ? -2.454 -13.760 -7.041 1.00 93.06 435 ARG A CA 1
ATOM 3384 C C . ARG A 1 435 ? -1.658 -13.453 -5.777 1.00 93.06 435 ARG A C 1
ATOM 3386 O O . ARG A 1 435 ? -1.362 -14.362 -5.003 1.00 93.06 435 ARG A O 1
ATOM 3393 N N . TYR A 1 436 ? -1.235 -12.204 -5.611 1.00 92.44 436 TYR A N 1
ATOM 3394 C CA . TYR A 1 436 ? -0.345 -11.817 -4.519 1.00 92.44 436 TYR A CA 1
ATOM 3395 C C . TYR A 1 436 ? -1.049 -11.050 -3.408 1.00 92.44 436 TYR A C 1
ATOM 3397 O O . TYR A 1 436 ? -0.361 -10.573 -2.510 1.00 92.44 436 TYR A O 1
ATOM 3405 N N . SER A 1 437 ? -2.364 -10.863 -3.450 1.00 90.31 437 SER A N 1
ATOM 3406 C CA . SER A 1 437 ? -3.115 -10.209 -2.375 1.00 90.31 437 SER A CA 1
ATOM 3407 C C . SER A 1 437 ? -3.791 -11.231 -1.465 1.00 90.31 437 SER A C 1
ATOM 3409 O O . SER A 1 437 ? -4.038 -12.369 -1.852 1.00 90.31 437 SER A O 1
ATOM 3411 N N . GLU A 1 438 ? -4.041 -10.841 -0.215 1.00 76.12 438 GLU A N 1
ATOM 3412 C CA . GLU A 1 438 ? -4.717 -11.704 0.754 1.00 76.12 438 GLU A CA 1
ATOM 3413 C C . GLU A 1 438 ? -6.169 -11.913 0.298 1.00 76.12 438 GLU A C 1
ATOM 3415 O O . GLU A 1 438 ? -6.945 -10.964 0.226 1.00 76.12 438 GLU A O 1
ATOM 3420 N N . GLY A 1 439 ? -6.519 -13.151 -0.062 1.00 61.12 439 GLY A N 1
ATOM 3421 C CA . GLY A 1 439 ? -7.831 -13.523 -0.602 1.00 61.12 439 GLY A CA 1
ATOM 3422 C C . GLY A 1 439 ? -8.945 -13.576 0.444 1.00 61.12 439 GLY A C 1
ATOM 3423 O O . GLY A 1 439 ? -9.824 -14.433 0.347 1.00 61.12 439 GLY A O 1
ATOM 3424 N N . SER A 1 440 ? -8.909 -12.729 1.478 1.00 55.53 440 SER A N 1
ATOM 3425 C CA . SER A 1 440 ? -10.012 -12.678 2.432 1.00 55.53 440 SER A CA 1
ATOM 3426 C C . SER A 1 440 ? -11.252 -12.164 1.702 1.00 55.53 440 SER A C 1
ATOM 3428 O O . SER A 1 440 ? -11.320 -11.017 1.272 1.00 55.53 440 SER A O 1
ATOM 3430 N N . SER A 1 441 ? -12.251 -13.035 1.549 1.00 51.69 441 SER A N 1
ATOM 3431 C CA . SER A 1 441 ? -13.560 -12.703 0.968 1.00 51.69 441 SER A CA 1
ATOM 3432 C C . SER A 1 441 ? -14.266 -11.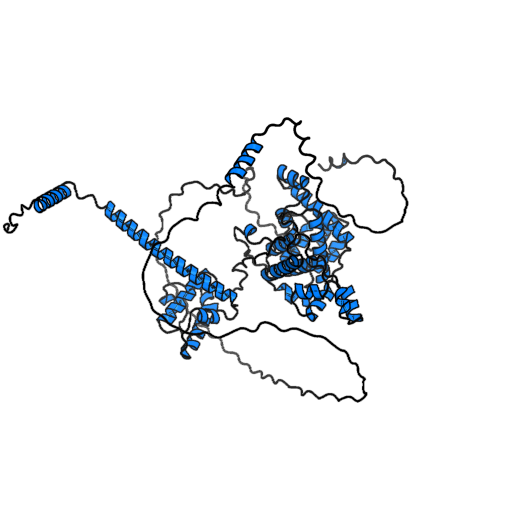565 1.712 1.00 51.69 441 SER A C 1
ATOM 3434 O O . SER A 1 441 ? -15.160 -10.915 1.173 1.00 51.69 441 SER A O 1
ATOM 3436 N N . GLU A 1 442 ? -13.874 -11.330 2.963 1.00 51.69 442 GLU A N 1
ATOM 3437 C CA . GLU A 1 442 ? -14.146 -10.088 3.666 1.00 51.69 442 GLU A CA 1
ATOM 3438 C C . GLU A 1 442 ? -13.088 -9.080 3.253 1.00 51.69 442 GLU A C 1
ATOM 3440 O O . GLU A 1 442 ? -11.958 -9.149 3.727 1.00 51.69 442 GLU A O 1
ATOM 3445 N N . ASP A 1 443 ? -13.468 -8.177 2.351 1.00 52.34 443 ASP A N 1
ATOM 3446 C CA . ASP A 1 443 ? -12.674 -7.007 2.007 1.00 52.34 443 ASP A CA 1
ATOM 3447 C C . ASP A 1 443 ? -12.372 -6.237 3.310 1.00 52.34 443 ASP A C 1
ATOM 3449 O O . ASP A 1 443 ? -13.276 -5.583 3.851 1.00 52.34 443 ASP A O 1
ATOM 3453 N N . PRO A 1 444 ? -11.147 -6.332 3.871 1.00 48.59 444 PRO A N 1
ATOM 3454 C CA . PRO A 1 444 ? -10.800 -5.644 5.113 1.00 48.59 444 PRO A CA 1
ATOM 3455 C C . PRO A 1 444 ? -10.867 -4.118 4.933 1.00 48.59 444 PRO A C 1
ATOM 3457 O O . PRO A 1 444 ? -10.837 -3.378 5.916 1.00 48.59 444 PRO A O 1
ATOM 3460 N N . GLU A 1 445 ? -10.997 -3.678 3.679 1.00 50.62 445 GLU A N 1
ATOM 3461 C CA . GLU A 1 445 ? -11.112 -2.314 3.194 1.00 50.62 445 GLU A CA 1
ATOM 3462 C C . GLU A 1 445 ? -12.566 -1.839 3.038 1.00 50.62 445 GLU A C 1
ATOM 3464 O O . GLU A 1 445 ? -12.820 -0.745 2.545 1.00 50.62 445 GLU A O 1
ATOM 3469 N N . LYS A 1 446 ? -13.577 -2.593 3.491 1.00 51.25 446 LYS A N 1
ATOM 3470 C CA . LYS A 1 446 ? -14.974 -2.116 3.479 1.00 51.25 446 LYS A CA 1
ATOM 3471 C C . LYS A 1 446 ? -15.255 -1.073 4.576 1.00 51.25 446 LYS A C 1
ATOM 3473 O O . LYS A 1 446 ? -16.276 -1.131 5.261 1.00 51.25 446 LYS A O 1
ATOM 3478 N N . TYR A 1 447 ? -14.360 -0.107 4.767 1.00 50.56 447 TYR A N 1
ATOM 3479 C CA . TYR A 1 447 ? -14.657 1.110 5.512 1.00 50.56 447 TYR A CA 1
ATOM 3480 C C . TYR A 1 447 ? -15.249 2.142 4.551 1.00 50.56 447 TYR A C 1
ATOM 3482 O O . TYR A 1 447 ? -14.661 2.446 3.522 1.00 50.56 447 TYR A O 1
ATOM 3490 N N . GLU A 1 448 ? -16.379 2.746 4.919 1.00 48.81 448 GLU A N 1
ATOM 3491 C CA . GLU A 1 448 ? -17.090 3.759 4.114 1.00 48.81 448 GLU A CA 1
ATOM 3492 C C . GLU A 1 448 ? -16.278 5.045 3.799 1.00 48.81 448 GLU A C 1
ATOM 3494 O O . GLU A 1 448 ? -16.827 5.967 3.208 1.00 48.81 448 GLU A O 1
ATOM 3499 N N . ASP A 1 449 ? -14.998 5.135 4.188 1.00 57.62 449 ASP A N 1
ATOM 3500 C CA . ASP A 1 449 ? -14.171 6.352 4.096 1.00 57.62 449 ASP A CA 1
ATOM 3501 C C . ASP A 1 449 ? -12.704 6.059 3.690 1.00 57.62 449 ASP A C 1
ATOM 3503 O O . ASP A 1 449 ? -11.780 6.792 4.042 1.00 57.62 449 ASP A O 1
ATOM 3507 N N . GLU A 1 450 ? -12.459 4.951 2.985 1.00 53.88 450 GLU A N 1
ATOM 3508 C CA . GLU A 1 450 ? -11.126 4.542 2.501 1.00 53.88 450 GLU A CA 1
ATOM 3509 C C . GLU A 1 450 ? -10.418 5.596 1.651 1.00 53.88 450 GLU A C 1
ATOM 3511 O O . GLU A 1 450 ? -9.224 5.836 1.841 1.00 53.88 450 GLU A O 1
ATOM 3516 N N . ASP A 1 451 ? -11.168 6.272 0.779 1.00 55.91 451 ASP A N 1
ATOM 3517 C CA . ASP A 1 451 ? -10.661 7.337 -0.096 1.00 55.91 451 ASP A CA 1
ATOM 3518 C C . ASP A 1 451 ? -10.055 8.500 0.707 1.00 55.91 451 ASP A C 1
ATOM 3520 O O . ASP A 1 451 ? -9.232 9.258 0.202 1.00 55.91 451 ASP A O 1
ATOM 3524 N N . ARG A 1 452 ? -10.411 8.627 1.995 1.00 60.34 452 ARG A N 1
ATOM 3525 C CA . ARG A 1 452 ? -9.825 9.614 2.911 1.00 60.34 452 ARG A CA 1
ATOM 3526 C C . ARG A 1 452 ? -8.677 9.078 3.759 1.00 60.34 452 ARG A C 1
ATOM 3528 O O . ARG A 1 452 ? -7.926 9.877 4.317 1.00 60.34 452 ARG A O 1
ATOM 3535 N N . LYS A 1 453 ? -8.555 7.758 3.926 1.00 66.44 453 LYS A N 1
ATOM 3536 C CA . LYS A 1 453 ? -7.650 7.154 4.920 1.00 66.44 453 LYS A CA 1
ATOM 3537 C C . LYS A 1 453 ? -6.270 6.826 4.377 1.00 66.44 453 LYS A C 1
ATOM 3539 O O . LYS A 1 453 ? -5.313 6.854 5.152 1.00 66.44 453 LYS A O 1
ATOM 3544 N N . PHE A 1 454 ? -6.150 6.524 3.087 1.00 81.62 454 PHE A N 1
ATOM 3545 C CA . PHE A 1 454 ? -4.875 6.129 2.504 1.00 81.62 454 PHE A CA 1
ATOM 3546 C C . PHE A 1 454 ? -4.593 6.864 1.194 1.00 81.62 454 PHE A C 1
ATOM 3548 O O . PHE A 1 454 ? -4.992 6.432 0.117 1.00 81.62 454 PHE A O 1
ATOM 3555 N N . LYS A 1 455 ? -3.873 7.982 1.316 1.00 89.38 455 LYS A N 1
ATOM 3556 C CA . LYS A 1 455 ? -3.367 8.774 0.195 1.00 89.38 455 LYS A CA 1
ATOM 3557 C C . LYS A 1 455 ? -1.865 8.987 0.362 1.00 89.38 455 LYS A C 1
ATOM 3559 O O . LYS A 1 455 ? -1.417 9.474 1.405 1.00 89.38 455 LYS A O 1
ATOM 3564 N N . MET A 1 456 ? -1.104 8.634 -0.667 1.00 94.06 456 MET A N 1
ATOM 3565 C CA . MET A 1 456 ? 0.312 8.983 -0.757 1.00 94.06 456 MET A CA 1
ATOM 3566 C C . MET A 1 456 ? 0.443 10.460 -1.131 1.00 94.06 456 MET A C 1
ATOM 3568 O O . MET A 1 456 ? -0.416 11.011 -1.813 1.00 94.06 456 MET A O 1
ATOM 3572 N N . THR A 1 457 ? 1.484 11.121 -0.632 1.00 95.19 457 THR A N 1
ATOM 3573 C CA . THR A 1 457 ? 1.781 12.506 -1.004 1.00 95.19 457 THR A CA 1
ATOM 3574 C C . THR A 1 457 ? 3.281 12.737 -1.045 1.00 95.19 457 THR A C 1
ATOM 3576 O O . THR A 1 457 ? 4.008 12.309 -0.148 1.00 95.19 457 THR A O 1
ATOM 3579 N N . HIS A 1 458 ? 3.738 13.440 -2.073 1.00 97.19 458 HIS A N 1
ATOM 3580 C CA . HIS A 1 458 ? 5.135 13.810 -2.285 1.00 97.19 458 HIS A CA 1
ATOM 3581 C C . HIS A 1 458 ? 5.542 15.067 -1.502 1.00 97.19 458 HIS A C 1
ATOM 3583 O O . HIS A 1 458 ? 6.726 15.318 -1.280 1.00 97.19 458 HIS A O 1
ATOM 3589 N N . LYS A 1 459 ? 4.565 15.850 -1.028 1.00 96.56 459 LYS A N 1
ATOM 3590 C CA . LYS A 1 459 ? 4.786 17.156 -0.379 1.00 96.56 459 LYS A CA 1
ATOM 3591 C C . LYS A 1 459 ? 5.056 17.069 1.123 1.00 96.56 459 LYS A C 1
ATOM 3593 O O . LYS A 1 459 ? 5.464 18.055 1.736 1.00 96.56 459 LYS A O 1
ATOM 3598 N N . ARG A 1 460 ? 4.768 15.930 1.760 1.00 95.50 460 ARG A N 1
ATOM 3599 C CA . ARG A 1 460 ? 4.938 15.741 3.209 1.00 95.50 460 ARG A CA 1
ATOM 3600 C C . ARG A 1 460 ? 4.998 14.272 3.588 1.00 95.50 460 ARG A C 1
ATOM 3602 O O . ARG A 1 460 ? 4.524 13.411 2.858 1.00 95.50 460 ARG A O 1
ATOM 3609 N N . ARG A 1 461 ? 5.465 14.008 4.810 1.00 95.88 461 ARG A N 1
ATOM 3610 C CA . ARG A 1 461 ? 5.445 12.664 5.390 1.00 95.88 461 ARG A CA 1
ATOM 3611 C C . ARG A 1 461 ? 4.029 12.090 5.423 1.00 95.88 461 ARG A C 1
ATOM 3613 O O . ARG A 1 461 ? 3.137 12.664 6.045 1.00 95.88 461 ARG A O 1
ATOM 3620 N N . VAL A 1 462 ? 3.864 10.931 4.794 1.00 93.50 462 VAL A N 1
ATOM 3621 C CA . VAL A 1 462 ? 2.627 10.150 4.784 1.00 93.50 462 VAL A CA 1
ATOM 3622 C C . VAL A 1 462 ? 2.506 9.424 6.122 1.00 93.50 462 VAL A C 1
ATOM 3624 O O . VAL A 1 462 ? 3.450 8.765 6.571 1.00 93.50 462 VAL A O 1
ATOM 3627 N N . ALA A 1 463 ? 1.361 9.575 6.787 1.00 87.88 463 ALA A N 1
ATOM 3628 C CA . ALA A 1 463 ? 1.061 8.827 8.003 1.00 87.88 463 ALA A CA 1
ATOM 3629 C C . ALA A 1 463 ? 0.875 7.342 7.671 1.00 87.88 463 ALA A C 1
ATOM 3631 O O . ALA A 1 463 ? 0.429 6.997 6.578 1.00 87.88 463 ALA A O 1
ATOM 3632 N N . HIS A 1 464 ? 1.188 6.453 8.614 1.00 81.50 464 HIS A N 1
ATOM 3633 C CA . HIS A 1 464 ? 0.863 5.045 8.419 1.00 81.50 464 HIS A CA 1
ATOM 3634 C C . HIS A 1 464 ? -0.650 4.900 8.230 1.00 81.50 464 HIS A C 1
ATOM 3636 O O . HIS A 1 464 ? -1.395 5.446 9.055 1.00 81.50 464 HIS A O 1
ATOM 3642 N N . PRO A 1 465 ? -1.115 4.182 7.191 1.00 79.75 465 PRO A N 1
ATOM 3643 C CA . PRO A 1 465 ? -2.515 3.809 7.117 1.00 79.75 465 PRO A CA 1
ATOM 3644 C C . PRO A 1 465 ? -2.891 3.101 8.410 1.00 79.75 465 PRO A C 1
ATOM 3646 O O . PRO A 1 465 ? -2.094 2.352 8.984 1.00 79.75 465 PRO A O 1
ATOM 3649 N N . VAL A 1 466 ? -4.107 3.365 8.877 1.00 66.94 466 VAL A N 1
ATOM 3650 C CA . VAL A 1 466 ? -4.681 2.606 9.980 1.00 66.94 466 VAL A CA 1
ATOM 3651 C C . VAL A 1 466 ? -4.846 1.183 9.461 1.00 66.94 466 VAL A C 1
ATOM 3653 O O . VAL A 1 466 ? -5.782 0.911 8.717 1.00 66.94 466 VAL A O 1
ATOM 3656 N N . GLU A 1 467 ? -3.891 0.311 9.789 1.00 60.28 467 GLU A N 1
ATOM 3657 C CA . GLU A 1 467 ? -3.986 -1.120 9.517 1.00 60.28 467 GLU A CA 1
ATOM 3658 C C . GLU A 1 467 ? -5.329 -1.585 10.091 1.00 60.28 467 GLU A C 1
ATOM 3660 O O . GLU A 1 467 ? -5.601 -1.410 11.285 1.00 60.28 467 GLU A O 1
ATOM 3665 N N . ALA A 1 468 ? -6.219 -2.051 9.211 1.00 54.12 468 ALA A N 1
ATOM 3666 C CA . ALA A 1 468 ? -7.537 -2.511 9.604 1.00 54.12 468 ALA A CA 1
ATOM 3667 C C . ALA A 1 468 ? -7.371 -3.568 10.703 1.00 54.12 468 ALA A C 1
ATOM 3669 O O . ALA A 1 468 ? -6.462 -4.393 10.651 1.00 54.12 468 ALA A O 1
ATOM 3670 N N . ALA A 1 469 ? -8.250 -3.576 11.706 1.00 50.44 469 ALA A N 1
ATOM 3671 C CA . ALA A 1 469 ? -8.177 -4.560 12.790 1.00 50.44 469 ALA A CA 1
ATOM 3672 C C . ALA A 1 469 ? -8.249 -6.023 12.289 1.00 50.44 469 ALA A C 1
ATOM 3674 O O . ALA A 1 469 ? -7.973 -6.938 13.052 1.00 50.44 469 ALA A O 1
ATOM 3675 N N . SER A 1 470 ? -8.608 -6.231 11.020 1.00 46.00 470 SER A N 1
ATOM 3676 C CA . SER A 1 470 ? -8.596 -7.494 10.283 1.00 46.00 470 SER A CA 1
ATOM 3677 C C . SER A 1 470 ? -7.218 -7.929 9.762 1.00 46.00 470 SER A C 1
ATOM 3679 O O . SER A 1 470 ? -7.026 -9.121 9.557 1.00 46.00 470 SER A O 1
ATOM 3681 N N . SER A 1 471 ? -6.248 -7.020 9.572 1.00 47.34 471 SER A N 1
ATOM 3682 C CA . SER A 1 471 ? -4.854 -7.391 9.257 1.00 47.34 471 SER A CA 1
ATOM 3683 C C . SER A 1 471 ? -4.046 -7.743 10.507 1.00 47.34 471 SER A C 1
ATOM 3685 O O . SER A 1 471 ? -2.937 -8.276 10.415 1.00 47.34 471 SER A O 1
ATOM 3687 N N . LEU A 1 472 ? -4.585 -7.436 11.691 1.00 54.34 472 LEU A N 1
ATOM 3688 C CA . LEU A 1 472 ? -4.149 -8.082 12.915 1.00 54.34 472 LEU A CA 1
ATOM 3689 C C . LEU A 1 472 ? -4.642 -9.525 12.827 1.00 54.34 472 LEU A C 1
ATOM 3691 O O . LEU A 1 472 ? -5.839 -9.789 12.878 1.00 54.34 472 LEU A O 1
ATOM 3695 N N . ASP A 1 473 ? -3.683 -10.424 12.619 1.00 57.53 473 ASP A N 1
ATOM 3696 C CA . ASP A 1 473 ? -3.813 -11.877 12.673 1.00 57.53 473 ASP A CA 1
ATOM 3697 C C . ASP A 1 473 ? -4.866 -12.305 13.716 1.00 57.53 473 ASP A C 1
ATOM 3699 O O . ASP A 1 473 ? -4.978 -11.678 14.771 1.00 57.53 473 ASP A O 1
ATOM 3703 N N . SER A 1 474 ? -5.640 -13.367 13.467 1.00 58.59 474 SER A N 1
ATOM 3704 C CA . SER A 1 474 ? -6.701 -13.833 14.389 1.00 58.59 474 SER A CA 1
ATOM 3705 C C . SER A 1 474 ? -6.196 -14.123 15.815 1.00 58.59 474 SER A C 1
ATOM 3707 O O . SER A 1 474 ? -6.981 -14.332 16.736 1.00 58.59 474 SER A O 1
ATOM 3709 N N . SER A 1 475 ? -4.874 -14.112 15.994 1.00 69.06 475 SER A N 1
ATOM 3710 C CA . SER A 1 475 ? -4.127 -14.072 17.246 1.00 69.06 475 SER A CA 1
ATOM 3711 C C . SER A 1 475 ? -4.198 -12.744 18.028 1.00 69.06 475 SER A C 1
ATOM 3713 O O . SER A 1 475 ? -3.557 -12.638 19.075 1.00 69.06 475 SER A O 1
ATOM 3715 N N . PHE A 1 476 ? -4.962 -11.740 17.582 1.00 80.19 476 PHE A N 1
ATOM 3716 C CA . PHE A 1 476 ? -5.172 -10.473 18.290 1.00 80.19 476 PHE A CA 1
ATOM 3717 C C . PHE A 1 476 ? -6.621 -10.266 18.731 1.00 80.19 476 PHE A C 1
ATOM 3719 O O . PHE A 1 476 ? -7.572 -10.624 18.038 1.00 80.19 476 PHE A O 1
ATOM 3726 N N . ILE A 1 477 ? -6.784 -9.618 19.888 1.00 88.62 477 ILE A N 1
ATOM 3727 C CA . ILE A 1 477 ? -8.103 -9.256 20.409 1.00 88.62 477 ILE A CA 1
ATOM 3728 C C . ILE A 1 477 ? -8.711 -8.111 19.599 1.00 88.62 477 ILE A C 1
ATOM 3730 O O . ILE A 1 477 ? -8.037 -7.138 19.246 1.00 88.62 477 ILE A O 1
ATOM 3734 N N . ARG A 1 478 ? -10.016 -8.203 19.351 1.00 88.06 478 ARG A N 1
ATOM 3735 C CA . ARG A 1 478 ? -10.800 -7.129 18.737 1.00 88.06 478 ARG A CA 1
ATOM 3736 C C . ARG A 1 478 ? -11.217 -6.089 19.781 1.00 88.06 478 ARG A C 1
ATOM 3738 O O . ARG A 1 478 ? -11.232 -6.346 20.988 1.00 88.06 478 ARG A O 1
ATOM 3745 N N . ARG A 1 479 ? -11.580 -4.891 19.317 1.00 86.25 479 ARG A N 1
ATOM 3746 C CA . ARG A 1 479 ? -11.961 -3.764 20.189 1.00 86.25 479 ARG A CA 1
ATOM 3747 C C . ARG A 1 479 ? -13.210 -4.047 21.025 1.00 86.25 479 ARG A C 1
ATOM 3749 O O . ARG A 1 479 ? -13.289 -3.613 22.163 1.00 86.25 479 ARG A O 1
ATOM 3756 N N . ASP A 1 480 ? -14.174 -4.782 20.489 1.00 86.50 480 ASP A N 1
ATOM 3757 C CA . ASP A 1 480 ? -15.379 -5.221 21.200 1.00 86.50 480 ASP A CA 1
ATOM 3758 C C . ASP A 1 480 ? -15.087 -6.307 22.252 1.00 86.50 480 ASP A C 1
ATOM 3760 O O . ASP A 1 480 ? -15.770 -6.390 23.273 1.00 86.50 480 ASP A O 1
ATOM 3764 N N . GLN A 1 481 ? -14.025 -7.091 22.057 1.00 94.06 481 GLN A N 1
ATOM 3765 C CA . GLN A 1 481 ? -13.627 -8.175 22.958 1.00 94.06 481 GLN A CA 1
ATOM 3766 C C . GLN A 1 481 ? -12.861 -7.689 24.196 1.00 94.06 481 GLN A C 1
ATOM 3768 O O . GLN A 1 481 ? -12.924 -8.327 25.250 1.00 94.06 481 GLN A O 1
ATOM 3773 N N . ILE A 1 482 ? -12.158 -6.553 24.105 1.00 95.19 482 ILE A N 1
ATOM 3774 C CA . ILE A 1 482 ? -11.321 -6.055 25.208 1.00 95.19 482 ILE A CA 1
ATOM 3775 C C . ILE A 1 482 ? -12.136 -5.749 26.472 1.00 95.19 482 ILE A C 1
ATOM 3777 O O . ILE A 1 482 ? -11.669 -5.998 27.583 1.00 95.19 482 ILE A O 1
ATOM 3781 N N . GLY A 1 483 ? -13.382 -5.291 26.310 1.00 95.38 483 GLY A N 1
ATOM 3782 C CA . GLY A 1 483 ? -14.291 -5.046 27.427 1.00 95.38 483 GLY A CA 1
ATOM 3783 C C . GLY A 1 483 ? -14.678 -6.332 28.159 1.00 95.38 483 GLY A C 1
ATOM 3784 O O . GLY A 1 483 ? -14.728 -6.346 29.388 1.00 95.38 483 GLY A O 1
ATOM 3785 N N . MET A 1 484 ? -14.892 -7.431 27.428 1.00 96.94 484 MET A N 1
ATOM 3786 C CA . MET A 1 484 ? -15.183 -8.733 28.034 1.00 96.94 484 MET A CA 1
ATOM 3787 C C . MET A 1 484 ? -13.967 -9.278 28.791 1.00 96.94 484 MET A C 1
ATOM 3789 O O . MET A 1 484 ? -14.100 -9.705 29.934 1.00 96.94 484 MET A O 1
ATOM 3793 N N . LEU A 1 485 ? -12.768 -9.187 28.204 1.00 97.19 485 LEU A N 1
ATOM 3794 C CA . LEU A 1 485 ? -11.528 -9.588 28.877 1.00 97.19 485 LEU A CA 1
ATOM 3795 C C . LEU A 1 485 ? -11.273 -8.785 30.156 1.00 97.19 485 LEU A C 1
ATOM 3797 O O . LEU A 1 485 ? -10.892 -9.366 31.170 1.00 97.19 485 LEU A O 1
ATOM 3801 N N . LYS A 1 486 ? -11.534 -7.470 30.131 1.00 97.12 486 LYS A N 1
ATOM 3802 C CA . LYS A 1 486 ? -11.444 -6.612 31.319 1.00 97.12 486 LYS A CA 1
ATOM 3803 C C . LYS A 1 486 ? -12.387 -7.095 32.420 1.00 97.12 486 LYS A C 1
ATOM 3805 O O . LYS A 1 486 ? -11.959 -7.254 33.554 1.00 97.12 486 LYS A O 1
ATOM 3810 N N . ARG A 1 487 ? -13.644 -7.409 32.083 1.00 97.00 487 ARG A N 1
ATOM 3811 C CA . ARG A 1 487 ? -14.633 -7.928 33.046 1.00 97.00 487 ARG A CA 1
ATOM 3812 C C . ARG A 1 487 ? -14.230 -9.273 33.644 1.00 97.00 487 ARG A C 1
ATOM 3814 O O . ARG A 1 487 ? -14.362 -9.443 34.852 1.00 97.00 487 ARG A O 1
ATOM 3821 N N . ILE A 1 488 ? -13.729 -10.198 32.821 1.00 97.88 488 ILE A N 1
ATOM 3822 C CA . ILE A 1 488 ? -13.209 -11.493 33.288 1.00 97.88 488 ILE A CA 1
ATOM 3823 C C . ILE A 1 488 ? -12.063 -11.261 34.277 1.00 97.88 488 ILE A C 1
ATOM 3825 O O . ILE A 1 488 ? -12.095 -11.793 35.385 1.00 97.88 488 ILE A O 1
ATOM 3829 N N . PHE A 1 489 ? -11.087 -10.426 33.913 1.00 97.75 489 PHE A N 1
ATOM 3830 C CA . PHE A 1 489 ? -9.951 -10.116 34.776 1.00 97.75 489 PHE A CA 1
ATOM 3831 C C . PHE A 1 489 ? -10.367 -9.428 36.082 1.00 97.75 489 PHE A C 1
ATOM 3833 O O . PHE A 1 489 ? -9.939 -9.853 37.151 1.00 97.75 489 PHE A O 1
ATOM 3840 N N . ASP A 1 490 ? -11.212 -8.396 36.015 1.00 97.12 490 ASP A N 1
ATOM 3841 C CA . ASP A 1 490 ? -11.673 -7.648 37.189 1.00 97.12 490 ASP A CA 1
ATOM 3842 C C . ASP A 1 490 ? -12.451 -8.553 38.155 1.00 97.12 490 ASP A C 1
ATOM 3844 O O . ASP A 1 490 ? -12.281 -8.447 39.371 1.00 97.12 490 ASP A O 1
ATOM 3848 N N . PHE A 1 491 ? -13.253 -9.485 37.627 1.00 97.38 491 PHE A N 1
ATOM 3849 C CA . PHE A 1 491 ? -13.927 -10.506 38.427 1.00 97.38 491 PHE A CA 1
ATOM 3850 C C . PHE A 1 491 ? -12.923 -11.440 39.119 1.00 97.38 491 PHE A C 1
ATOM 3852 O O . PHE A 1 491 ? -12.960 -11.572 40.341 1.00 97.38 491 PHE A O 1
ATOM 3859 N N . CYS A 1 492 ? -11.972 -12.012 38.374 1.00 97.00 492 CYS A N 1
ATOM 3860 C CA . CYS A 1 492 ? -10.942 -12.901 38.927 1.00 97.00 492 CYS A CA 1
ATOM 3861 C C . CYS A 1 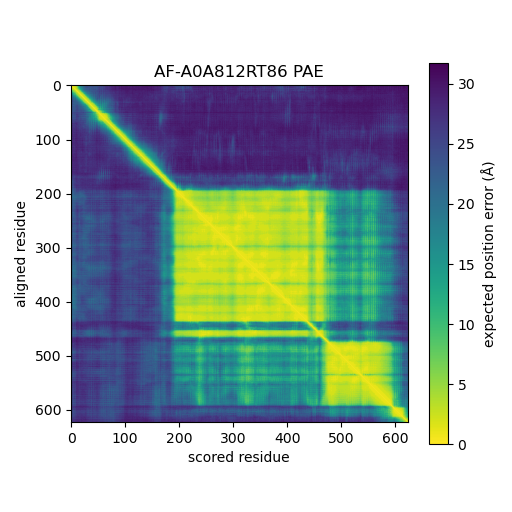492 ? -10.085 -12.202 39.995 1.00 97.00 492 CYS A C 1
ATOM 3863 O O . CYS A 1 492 ? -9.783 -12.760 41.053 1.00 97.00 492 CYS A O 1
ATOM 3865 N N . LYS A 1 493 ? -9.738 -10.935 39.747 1.00 96.69 493 LYS A N 1
ATOM 3866 C CA . LYS A 1 493 ? -8.993 -10.090 40.679 1.00 96.69 493 LYS A CA 1
ATOM 3867 C C . LYS A 1 493 ? -9.788 -9.811 41.953 1.00 96.69 493 LYS A C 1
ATOM 3869 O O . LYS A 1 493 ? -9.205 -9.833 43.034 1.00 96.69 493 LYS A O 1
ATOM 3874 N N . LYS A 1 494 ? -11.097 -9.565 41.840 1.00 97.06 494 LYS A N 1
ATOM 3875 C CA . LYS A 1 494 ? -11.991 -9.341 42.984 1.00 97.06 494 LYS A CA 1
ATOM 3876 C C . LYS A 1 494 ? -12.135 -10.596 43.848 1.00 97.06 494 LYS A C 1
ATOM 3878 O O . LYS A 1 494 ? -12.025 -10.496 45.065 1.00 97.06 494 LYS A O 1
ATOM 3883 N N . GLU A 1 495 ? -12.331 -11.755 43.227 1.00 96.69 495 GLU A N 1
ATOM 3884 C CA . GLU A 1 495 ? -12.472 -13.040 43.929 1.00 96.69 495 GLU A CA 1
ATOM 3885 C C . GLU A 1 495 ? -11.131 -13.608 44.416 1.00 96.69 495 GLU A C 1
ATOM 3887 O O . GLU A 1 495 ? -11.098 -14.631 45.096 1.00 96.69 495 GLU A O 1
ATOM 3892 N N . CYS A 1 496 ? -10.012 -12.952 44.084 1.00 95.31 496 CYS A N 1
ATOM 3893 C CA . CYS A 1 496 ? -8.672 -13.462 44.340 1.00 95.31 496 CYS A CA 1
ATOM 3894 C C . CYS A 1 496 ? -8.544 -14.921 43.858 1.00 95.31 496 CYS A C 1
ATOM 3896 O O . CYS A 1 496 ? -8.147 -15.800 44.625 1.00 95.31 496 CYS A O 1
ATOM 3898 N N . CYS A 1 497 ? -8.919 -15.197 42.609 1.00 95.69 497 CYS A N 1
ATOM 3899 C CA . CYS A 1 497 ? -8.832 -16.521 41.991 1.00 95.69 497 CYS A CA 1
ATOM 3900 C C . CYS A 1 497 ? -8.762 -16.367 40.469 1.00 95.69 497 CYS A C 1
ATOM 3902 O O . CYS A 1 497 ? -9.628 -15.713 39.896 1.00 95.69 497 CYS A O 1
ATOM 3904 N N . TYR A 1 498 ? -7.755 -16.946 39.809 1.00 96.06 498 TYR A N 1
ATOM 3905 C CA . TYR A 1 498 ? -7.664 -16.947 38.343 1.00 96.06 498 TYR A CA 1
ATOM 3906 C C . TYR A 1 498 ? -7.904 -18.342 37.741 1.00 96.06 498 TYR A C 1
ATOM 3908 O O . TYR A 1 498 ? -7.915 -18.492 36.525 1.00 96.06 498 TYR A O 1
ATOM 3916 N N . SER A 1 499 ? -8.170 -19.367 38.556 1.00 94.81 499 SER A N 1
ATOM 3917 C CA . SER A 1 499 ? -8.460 -20.730 38.096 1.00 94.81 499 SER A CA 1
ATOM 3918 C C . SER A 1 499 ? -9.956 -20.952 37.833 1.00 94.81 499 SER A C 1
ATOM 3920 O O . SER A 1 499 ? -10.567 -21.837 38.430 1.00 94.81 499 SER A O 1
ATOM 3922 N N . PHE A 1 500 ? -10.557 -20.128 36.974 1.00 94.75 500 PHE A N 1
ATOM 3923 C CA . PHE A 1 500 ? -11.953 -20.283 36.554 1.00 94.75 500 PHE A CA 1
ATOM 3924 C C . PHE A 1 500 ? -12.057 -21.026 35.224 1.00 94.75 500 PHE A C 1
ATOM 3926 O O . PHE A 1 500 ? -11.258 -20.820 34.312 1.00 94.75 500 PHE A O 1
ATOM 3933 N N . SER A 1 501 ? -13.084 -21.857 35.096 1.00 97.19 501 SER A N 1
ATOM 3934 C CA . SER A 1 501 ? -13.506 -22.450 33.829 1.00 97.19 501 SER A CA 1
ATOM 3935 C C . SER A 1 501 ? -14.413 -21.501 33.032 1.00 97.19 501 SER A C 1
ATOM 3937 O O . SER A 1 501 ? -14.964 -20.535 33.565 1.00 97.19 501 SER A O 1
ATOM 3939 N N . HIS A 1 502 ? -14.595 -21.788 31.736 1.00 97.38 502 HIS A N 1
ATOM 3940 C CA . HIS A 1 502 ? -15.424 -20.970 30.836 1.00 97.38 502 HIS A CA 1
ATOM 3941 C C . HIS A 1 502 ? -16.856 -20.813 31.361 1.00 97.38 502 HIS A C 1
ATOM 3943 O O . HIS A 1 502 ? -17.359 -19.694 31.453 1.00 97.38 502 HIS A O 1
ATOM 3949 N N . TRP A 1 503 ? -17.482 -21.915 31.788 1.00 97.56 503 TRP A N 1
ATOM 3950 C CA . TRP A 1 503 ? -18.859 -21.900 32.285 1.00 97.56 503 TRP A CA 1
ATOM 3951 C C . TRP A 1 503 ? -18.999 -21.123 33.604 1.00 97.56 503 TRP A C 1
ATOM 3953 O O . TRP A 1 503 ? -20.011 -20.453 33.822 1.00 97.56 503 TRP A O 1
ATOM 3963 N N . GLU A 1 504 ? -17.994 -21.178 34.487 1.00 97.56 504 GLU A N 1
ATOM 3964 C CA . GLU A 1 504 ? -17.999 -20.422 35.748 1.00 97.56 504 GLU A CA 1
ATOM 3965 C C . GLU A 1 504 ? -17.931 -18.926 35.478 1.00 97.56 504 GLU A C 1
ATOM 3967 O O . GLU A 1 504 ? -18.681 -18.162 36.086 1.00 97.56 504 GLU A O 1
ATOM 3972 N N . ALA A 1 505 ? -17.083 -18.517 34.532 1.00 96.94 505 ALA A N 1
ATOM 3973 C CA . ALA A 1 505 ? -16.970 -17.126 34.125 1.00 96.94 505 ALA A CA 1
ATOM 3974 C C . ALA A 1 505 ? -18.278 -16.604 33.505 1.00 96.94 505 ALA A C 1
ATOM 3976 O O . ALA A 1 505 ? -18.729 -15.518 33.871 1.00 96.94 505 ALA A O 1
ATOM 3977 N N . GLU A 1 506 ? -18.935 -17.377 32.631 1.00 97.81 506 GLU A N 1
ATOM 3978 C CA . GLU A 1 506 ? -20.240 -16.997 32.064 1.00 97.81 506 GLU A CA 1
ATOM 3979 C C . GLU A 1 506 ? -21.322 -16.867 33.144 1.00 97.81 506 GLU A C 1
ATOM 3981 O O . GLU A 1 506 ? -22.064 -15.879 33.175 1.00 97.81 506 GLU A O 1
ATOM 3986 N N . ARG A 1 507 ? -21.386 -17.833 34.073 1.00 97.62 507 ARG A N 1
ATOM 3987 C CA . ARG A 1 507 ? -22.337 -17.809 35.193 1.00 97.62 507 ARG A CA 1
ATOM 3988 C C . ARG A 1 507 ? -22.092 -16.606 36.104 1.00 97.62 507 ARG A C 1
ATOM 3990 O O . ARG A 1 507 ? -23.049 -15.938 36.497 1.00 97.62 507 ARG A O 1
ATOM 3997 N N . ALA A 1 508 ? -20.834 -16.324 36.433 1.00 96.06 508 ALA A N 1
ATOM 3998 C CA . ALA A 1 508 ? -20.455 -15.224 37.310 1.00 96.06 508 ALA A CA 1
ATOM 3999 C C . ALA A 1 508 ? -20.745 -13.850 36.691 1.00 96.06 508 ALA A C 1
ATOM 4001 O O . ALA A 1 508 ? -21.294 -12.968 37.355 1.00 96.06 508 ALA A O 1
ATOM 4002 N N . LEU A 1 509 ? -20.417 -13.673 35.408 1.00 96.94 509 LEU A N 1
ATOM 4003 C CA . LEU A 1 509 ? -20.604 -12.412 34.687 1.00 96.94 509 LEU A CA 1
ATOM 4004 C C . LEU A 1 509 ? -22.023 -12.229 34.137 1.00 96.94 509 LEU A C 1
ATOM 4006 O O . LEU A 1 509 ? -22.338 -11.153 33.620 1.00 96.94 509 LEU A O 1
ATOM 4010 N N . LYS A 1 510 ? -22.875 -13.261 34.221 1.00 97.38 510 LYS A N 1
ATOM 4011 C CA . LYS A 1 510 ? -24.233 -13.284 33.652 1.00 97.38 510 LYS A CA 1
ATOM 4012 C C . LYS A 1 510 ? -24.253 -12.840 32.185 1.00 97.38 510 LYS A C 1
ATOM 4014 O O . LYS A 1 510 ? -25.153 -12.125 31.754 1.00 97.38 510 LYS A O 1
ATOM 4019 N N . THR A 1 511 ? -23.213 -13.205 31.439 1.00 97.00 511 THR A N 1
ATOM 4020 C CA . THR A 1 511 ? -23.027 -12.822 30.038 1.00 97.00 511 THR A CA 1
ATOM 4021 C C . THR A 1 511 ? -22.361 -13.978 29.302 1.00 97.00 511 THR A C 1
ATOM 4023 O O . THR A 1 511 ? -21.428 -14.569 29.840 1.00 97.00 511 THR A O 1
ATOM 4026 N N . SER A 1 512 ? -22.814 -14.288 28.085 1.00 97.31 512 SER A N 1
ATOM 4027 C CA . SER A 1 512 ? -22.148 -15.291 27.250 1.00 97.31 512 SER A CA 1
ATOM 4028 C C . SER A 1 512 ? -20.787 -14.779 26.774 1.00 97.31 512 SER A C 1
ATOM 4030 O O . SER A 1 512 ? -20.643 -13.618 26.376 1.00 97.31 512 SER A O 1
ATOM 4032 N N . ILE A 1 513 ? -19.785 -15.649 26.835 1.00 97.31 513 ILE A N 1
ATOM 4033 C CA . ILE A 1 513 ? -18.413 -15.397 26.412 1.00 97.31 513 ILE A CA 1
ATOM 4034 C C . ILE A 1 513 ? -18.161 -16.268 25.187 1.00 97.31 513 ILE A C 1
ATOM 4036 O O . ILE A 1 513 ? -18.276 -17.489 25.253 1.00 97.31 513 ILE A O 1
ATOM 4040 N N . HIS A 1 514 ? -17.777 -15.649 24.071 1.00 95.31 514 HIS A N 1
ATOM 4041 C CA . HIS A 1 514 ? -17.489 -16.390 22.845 1.00 95.31 514 HIS A CA 1
ATOM 4042 C C . HIS A 1 514 ? -16.380 -17.440 23.085 1.00 95.31 514 HIS A C 1
ATOM 4044 O O . HIS A 1 514 ? -15.324 -17.062 23.606 1.00 95.31 514 HIS A O 1
ATOM 4050 N N . PRO A 1 515 ? -16.555 -18.715 22.680 1.00 94.44 515 PRO A N 1
ATOM 4051 C CA . PRO A 1 515 ? -15.567 -19.771 22.917 1.00 94.44 515 PRO A CA 1
ATOM 4052 C C . PRO A 1 515 ? -14.165 -19.414 22.412 1.00 94.44 515 PRO A C 1
ATOM 4054 O O . PRO A 1 515 ? -13.192 -19.576 23.140 1.00 94.44 515 PRO A O 1
ATOM 4057 N N . ASP A 1 516 ? -14.056 -18.822 21.218 1.00 89.62 516 ASP A N 1
ATOM 4058 C CA . ASP A 1 516 ? -12.756 -18.394 20.677 1.00 89.62 516 ASP A CA 1
ATOM 4059 C C . ASP A 1 516 ? -12.070 -17.333 21.542 1.00 89.62 516 ASP A C 1
ATOM 4061 O O . ASP A 1 516 ? -10.852 -17.361 21.699 1.00 89.62 516 ASP A O 1
ATOM 4065 N N . LEU A 1 517 ? -12.831 -16.406 22.138 1.00 94.94 517 LEU A N 1
ATOM 4066 C CA . LEU A 1 517 ? -12.262 -15.404 23.039 1.00 94.94 517 LEU A CA 1
ATOM 4067 C C . LEU A 1 517 ? -11.690 -16.074 24.294 1.00 94.94 517 LEU A C 1
ATOM 4069 O O . LEU A 1 517 ? -10.625 -15.692 24.785 1.00 94.94 517 LEU A O 1
ATOM 4073 N N . TRP A 1 518 ? -12.396 -17.086 24.800 1.00 97.06 518 TRP A N 1
ATOM 4074 C CA . TRP A 1 518 ? -11.968 -17.846 25.962 1.00 97.06 518 TRP A CA 1
ATOM 4075 C C . TRP A 1 518 ? -10.714 -18.675 25.670 1.00 97.06 518 TRP A C 1
ATOM 4077 O O . TRP A 1 518 ? -9.685 -18.491 26.323 1.00 97.06 518 TRP A O 1
ATOM 4087 N N . CYS A 1 519 ? -10.793 -19.546 24.663 1.00 93.12 519 CYS A N 1
ATOM 4088 C CA . CYS A 1 519 ? -9.749 -20.502 24.310 1.00 93.12 519 CYS A CA 1
ATOM 4089 C C . CYS A 1 519 ? -8.468 -19.819 23.820 1.00 93.12 519 CYS A C 1
ATOM 4091 O O . CYS A 1 519 ? -7.374 -20.232 24.203 1.00 93.12 519 CYS A O 1
ATOM 4093 N N . ASN A 1 520 ? -8.584 -18.763 23.007 1.00 90.62 520 ASN A N 1
ATOM 4094 C CA . ASN A 1 520 ? -7.409 -18.134 22.402 1.00 90.62 520 ASN A CA 1
ATOM 4095 C C . ASN A 1 520 ? -6.732 -17.113 23.323 1.00 90.62 520 ASN A C 1
ATOM 4097 O O . ASN A 1 520 ? -5.531 -16.879 23.177 1.00 90.62 520 ASN A O 1
ATOM 4101 N N . PHE A 1 521 ? -7.472 -16.516 24.267 1.00 95.88 521 PHE A N 1
ATOM 4102 C CA . PHE A 1 521 ? -6.975 -15.381 25.051 1.00 95.88 521 PHE A CA 1
ATOM 4103 C C . PHE A 1 521 ? -7.192 -15.535 26.552 1.00 95.88 521 PHE A C 1
ATOM 4105 O O . PHE A 1 521 ? -6.218 -15.532 27.307 1.00 95.88 521 PHE A O 1
ATOM 4112 N N . ALA A 1 522 ? -8.449 -15.643 26.997 1.00 96.94 522 ALA A N 1
ATOM 4113 C CA . ALA A 1 522 ? -8.769 -15.533 28.419 1.00 96.94 522 ALA A CA 1
ATOM 4114 C C . ALA A 1 522 ? -8.115 -16.648 29.243 1.00 96.94 522 ALA A C 1
ATOM 4116 O O . ALA A 1 522 ? -7.431 -16.346 30.216 1.00 96.94 522 ALA A O 1
ATOM 4117 N N . ALA A 1 523 ? -8.252 -17.909 28.818 1.00 96.88 523 ALA A N 1
ATOM 4118 C CA . ALA A 1 523 ? -7.722 -19.063 29.542 1.00 96.88 523 ALA A CA 1
ATOM 4119 C C . ALA A 1 523 ? -6.206 -18.949 29.779 1.00 96.88 523 ALA A C 1
ATOM 4121 O O . ALA A 1 523 ? -5.744 -19.055 30.913 1.00 96.88 523 ALA A O 1
ATOM 4122 N N . ARG A 1 524 ? -5.443 -18.625 28.725 1.00 95.62 524 ARG A N 1
ATOM 4123 C CA . ARG A 1 524 ? -3.986 -18.433 28.808 1.00 95.62 524 ARG A CA 1
ATOM 4124 C C . ARG A 1 524 ? -3.609 -17.255 29.708 1.00 95.62 524 ARG A C 1
ATOM 4126 O O . ARG A 1 524 ? -2.692 -17.359 30.518 1.00 95.62 524 ARG A O 1
ATOM 4133 N N . GLY A 1 525 ? -4.301 -16.123 29.558 1.00 96.94 525 GLY A N 1
ATOM 4134 C CA . GLY A 1 525 ? -4.051 -14.941 30.382 1.00 96.94 525 GLY A CA 1
ATOM 4135 C C . GLY A 1 525 ? -4.294 -15.210 31.869 1.00 96.94 525 GLY A C 1
ATOM 4136 O O . GLY A 1 525 ? -3.516 -14.758 32.710 1.00 96.94 525 GLY A O 1
ATOM 4137 N N . LEU A 1 526 ? -5.342 -15.972 32.190 1.00 97.56 526 LEU A N 1
ATOM 4138 C CA . LEU A 1 526 ? -5.700 -16.359 33.553 1.00 97.56 526 LEU A CA 1
ATOM 4139 C C . LEU A 1 526 ? -4.698 -17.350 34.159 1.00 97.56 526 LEU A C 1
ATOM 4141 O O . LEU A 1 526 ? -4.235 -17.122 35.274 1.00 97.56 526 LEU A O 1
ATOM 4145 N N . GLU A 1 527 ? -4.296 -18.382 33.414 1.00 96.94 527 GLU A N 1
ATOM 4146 C CA . GLU A 1 527 ? -3.290 -19.363 33.849 1.00 96.94 527 GLU A CA 1
ATOM 4147 C C . GLU A 1 527 ? -1.973 -18.680 34.252 1.00 96.94 527 GLU A C 1
ATOM 4149 O O . GLU A 1 527 ? -1.449 -18.891 35.348 1.00 96.94 527 GLU A O 1
ATOM 4154 N N . GLN A 1 528 ? -1.477 -17.773 33.407 1.00 96.50 528 GLN A N 1
ATOM 4155 C CA . GLN A 1 528 ? -0.254 -17.032 33.702 1.00 96.50 528 GLN A CA 1
ATOM 4156 C C . GLN A 1 528 ? -0.433 -16.041 34.862 1.00 96.50 528 GLN A C 1
ATOM 4158 O O . GLN A 1 528 ? 0.499 -15.824 35.637 1.00 96.50 528 GLN A O 1
ATOM 4163 N N . SER A 1 529 ? -1.619 -15.439 34.992 1.00 96.81 529 SER A N 1
ATOM 4164 C CA . SER A 1 529 ? -1.938 -14.541 36.109 1.00 96.81 529 SER A CA 1
ATOM 4165 C C . SER A 1 529 ? -1.949 -15.290 37.444 1.00 96.81 529 SER A C 1
ATOM 4167 O O . SER A 1 529 ? -1.458 -14.758 38.439 1.00 96.81 529 SER A O 1
ATOM 4169 N N . GLU A 1 530 ? -2.432 -16.536 37.474 1.00 96.50 530 GLU A N 1
ATOM 4170 C CA . GLU A 1 530 ? -2.360 -17.390 38.666 1.00 96.50 530 GLU A CA 1
ATOM 4171 C C . GLU A 1 530 ? -0.902 -17.704 39.030 1.00 96.50 530 GLU A C 1
ATOM 4173 O O . GLU A 1 530 ? -0.520 -17.574 40.192 1.00 96.50 530 GLU A O 1
ATOM 4178 N N . SER A 1 531 ? -0.059 -18.019 38.039 1.00 95.44 531 SER A N 1
ATOM 4179 C CA . SER A 1 531 ? 1.378 -18.230 38.261 1.00 95.44 531 SER A CA 1
ATOM 4180 C C . SER A 1 531 ? 2.060 -16.986 38.849 1.00 95.44 531 SER A C 1
ATOM 4182 O O . SER A 1 531 ? 2.741 -17.091 39.866 1.00 95.44 531 SER A O 1
ATOM 4184 N N . MET A 1 532 ? 1.822 -15.793 38.288 1.00 94.50 532 MET A N 1
ATOM 4185 C CA . MET A 1 532 ? 2.392 -14.536 38.806 1.00 94.50 532 MET A CA 1
ATOM 4186 C C . MET A 1 532 ? 1.911 -14.209 40.226 1.00 94.50 532 MET A C 1
ATOM 4188 O O . MET A 1 532 ? 2.646 -13.648 41.042 1.00 94.50 532 MET A O 1
ATOM 4192 N N . ARG A 1 533 ? 0.662 -14.559 40.540 1.00 94.38 533 ARG A N 1
ATOM 4193 C CA . ARG A 1 533 ? 0.089 -14.361 41.869 1.00 94.38 533 ARG A CA 1
ATOM 4194 C C . ARG A 1 533 ? 0.747 -15.266 42.914 1.00 94.38 533 ARG A C 1
ATOM 4196 O O . ARG A 1 533 ? 0.977 -14.808 44.035 1.00 94.38 533 ARG A O 1
ATOM 4203 N N . GLN A 1 534 ? 1.046 -16.523 42.577 1.00 93.12 534 GLN A N 1
ATOM 4204 C CA . GLN A 1 534 ? 1.744 -17.451 43.480 1.00 93.12 534 GLN A CA 1
ATOM 4205 C C . GLN A 1 534 ? 3.122 -16.909 43.894 1.00 93.12 534 GLN A C 1
ATOM 4207 O O . GLN A 1 534 ? 3.516 -17.053 45.053 1.00 93.12 534 GLN A O 1
ATOM 4212 N N . ASP A 1 535 ? 3.766 -16.144 43.010 1.00 92.06 535 ASP A N 1
ATOM 4213 C CA . ASP A 1 535 ? 5.018 -15.423 43.275 1.00 92.06 535 ASP A CA 1
ATOM 4214 C C . ASP A 1 535 ? 4.842 -14.143 44.124 1.00 92.06 535 ASP A C 1
ATOM 4216 O O . ASP A 1 535 ? 5.772 -13.349 44.278 1.00 92.06 535 ASP A O 1
ATOM 4220 N N . ARG A 1 536 ? 3.650 -13.923 44.701 1.00 89.06 536 ARG A N 1
ATOM 4221 C CA . ARG A 1 536 ? 3.259 -12.738 45.491 1.00 89.06 536 ARG A CA 1
ATOM 4222 C C . ARG A 1 536 ? 3.364 -11.410 44.732 1.00 89.06 536 ARG A C 1
ATOM 4224 O O . ARG A 1 536 ? 3.448 -10.353 45.360 1.00 89.06 536 ARG A O 1
ATOM 4231 N N . GLN A 1 537 ? 3.327 -11.433 43.399 1.00 87.75 537 GLN A N 1
ATOM 4232 C CA . GLN A 1 537 ? 3.278 -10.216 42.590 1.00 87.75 537 GLN A CA 1
ATOM 4233 C C . GLN A 1 537 ? 1.829 -9.755 42.396 1.00 87.75 537 GLN A C 1
ATOM 4235 O O . GLN A 1 537 ? 0.915 -10.555 42.186 1.00 87.75 537 GLN A O 1
ATOM 4240 N N . SER A 1 538 ? 1.596 -8.441 42.460 1.00 94.69 538 SER A N 1
ATOM 4241 C CA . SER A 1 538 ? 0.295 -7.873 42.108 1.00 94.69 538 SER A CA 1
ATOM 4242 C C . SER A 1 538 ? 0.118 -7.911 40.593 1.00 94.69 538 SER A C 1
ATOM 4244 O O . SER A 1 538 ? 0.834 -7.214 39.875 1.00 94.69 538 SER A O 1
ATOM 4246 N N . VAL A 1 539 ? -0.854 -8.678 40.108 1.00 96.88 539 VAL A N 1
ATOM 4247 C CA . VAL A 1 539 ? -1.135 -8.773 38.672 1.00 96.88 539 VAL A CA 1
ATOM 4248 C C . VAL A 1 539 ? -1.935 -7.551 38.213 1.00 96.88 539 VAL A C 1
ATOM 4250 O O . VAL A 1 539 ? -2.990 -7.226 38.776 1.00 96.88 539 VAL A O 1
ATOM 4253 N N . THR A 1 540 ? -1.442 -6.851 37.190 1.00 96.88 540 THR A N 1
ATOM 4254 C CA . THR A 1 540 ? -2.187 -5.777 36.519 1.00 96.88 540 THR A CA 1
ATOM 4255 C C . THR A 1 540 ? -2.912 -6.304 35.281 1.00 96.88 540 THR A C 1
ATOM 4257 O O . THR A 1 540 ? -2.553 -7.342 34.727 1.00 96.88 540 THR A O 1
ATOM 4260 N N . PHE A 1 541 ? -3.917 -5.570 34.790 1.00 96.50 541 PHE A N 1
ATOM 4261 C CA . PHE A 1 541 ? -4.604 -5.969 33.557 1.00 96.50 541 PHE A CA 1
ATOM 4262 C C . PHE A 1 541 ? -3.664 -5.969 32.341 1.00 96.50 541 PHE A C 1
ATOM 4264 O O . PHE A 1 541 ? -3.821 -6.770 31.424 1.00 96.50 541 PHE A O 1
ATOM 4271 N N . LEU A 1 542 ? -2.645 -5.103 32.335 1.00 95.56 542 LEU A N 1
ATOM 4272 C CA . LEU A 1 542 ? -1.643 -5.091 31.274 1.00 95.56 542 LEU A CA 1
ATOM 4273 C C . LEU A 1 542 ? -0.788 -6.368 31.284 1.00 95.56 542 LEU A C 1
ATOM 4275 O O . LEU A 1 542 ? -0.442 -6.863 30.212 1.00 95.56 542 LEU A O 1
ATOM 4279 N N . ASP A 1 543 ? -0.470 -6.909 32.461 1.00 96.50 543 ASP A N 1
ATOM 4280 C CA . ASP A 1 543 ? 0.264 -8.175 32.587 1.00 96.50 543 ASP A CA 1
ATOM 4281 C C . ASP A 1 543 ? -0.587 -9.344 32.085 1.00 96.50 543 ASP A C 1
ATOM 4283 O O . ASP A 1 543 ? -0.110 -10.154 31.289 1.00 96.50 543 ASP A O 1
ATOM 4287 N N . PHE A 1 544 ? -1.878 -9.345 32.431 1.00 97.44 544 PHE A N 1
ATOM 4288 C CA . PHE A 1 544 ? -2.857 -10.274 31.870 1.00 97.44 544 PHE A CA 1
ATOM 4289 C C . PHE A 1 544 ? -2.912 -10.197 30.333 1.00 97.44 544 PHE A C 1
ATOM 4291 O O . PHE A 1 544 ? -2.840 -11.228 29.668 1.00 97.44 544 PHE A O 1
ATOM 4298 N N . LEU A 1 545 ? -2.969 -8.997 29.735 1.00 96.12 545 LEU A N 1
ATOM 4299 C CA . LEU A 1 545 ? -2.991 -8.842 28.272 1.00 96.12 545 LEU A CA 1
ATOM 4300 C C . LEU A 1 545 ? -1.690 -9.312 27.603 1.00 96.12 545 LEU A C 1
ATOM 4302 O O . LEU A 1 545 ? -1.741 -9.899 26.522 1.00 96.12 545 LEU A O 1
ATOM 4306 N N . LYS A 1 546 ? -0.528 -9.066 28.221 1.00 95.44 546 LYS A N 1
ATOM 4307 C CA . LYS A 1 546 ? 0.768 -9.575 27.734 1.00 95.44 546 LYS A CA 1
ATOM 4308 C C . LYS A 1 546 ? 0.817 -11.101 27.752 1.00 95.44 546 LYS A C 1
ATOM 4310 O O . LYS A 1 546 ? 1.346 -11.694 26.818 1.00 95.44 546 LYS A O 1
ATOM 4315 N N . ALA A 1 547 ? 0.243 -11.723 28.778 1.00 96.00 547 ALA A N 1
ATOM 4316 C CA . ALA A 1 547 ? 0.153 -13.174 28.875 1.00 96.00 547 ALA A CA 1
ATOM 4317 C C . ALA A 1 547 ? -0.857 -13.777 27.887 1.00 96.00 547 ALA A C 1
ATOM 4319 O O . ALA A 1 547 ? -0.564 -14.773 27.227 1.00 96.00 547 ALA A O 1
ATOM 4320 N N . ALA A 1 548 ? -2.030 -13.153 27.747 1.00 94.94 548 ALA A N 1
ATOM 4321 C CA . ALA A 1 548 ? -3.059 -13.581 26.805 1.00 94.94 548 ALA A CA 1
ATOM 4322 C C . ALA A 1 548 ? -2.562 -13.507 25.349 1.00 94.94 548 ALA A C 1
ATOM 4324 O O . ALA A 1 548 ? -2.885 -14.371 24.536 1.00 94.94 548 ALA A O 1
ATOM 4325 N N . MET A 1 549 ? -1.738 -12.502 25.025 1.00 94.31 549 MET A N 1
ATOM 4326 C CA . MET A 1 549 ? -1.217 -12.253 23.678 1.00 94.31 549 MET A CA 1
ATOM 4327 C C . MET A 1 549 ? 0.314 -12.109 23.681 1.00 94.31 549 MET A C 1
ATOM 4329 O O . MET A 1 549 ? 0.830 -10.997 23.539 1.00 94.31 549 MET A O 1
ATOM 4333 N N . PRO A 1 550 ? 1.072 -13.216 23.768 1.00 90.00 550 PRO A N 1
ATOM 4334 C CA . PRO A 1 550 ? 2.534 -13.166 23.870 1.00 90.00 550 PRO A CA 1
ATOM 4335 C C . PRO A 1 550 ? 3.218 -12.603 22.613 1.00 90.00 550 PRO A C 1
ATOM 4337 O O . PRO A 1 550 ? 4.352 -12.134 22.673 1.00 90.00 550 PRO A O 1
ATOM 4340 N N . HIS A 1 551 ? 2.536 -12.625 21.464 1.00 84.75 551 HIS A N 1
ATOM 4341 C CA . HIS A 1 551 ? 3.039 -12.077 20.200 1.00 84.75 551 HIS A CA 1
ATOM 4342 C C . HIS A 1 551 ? 2.721 -10.585 20.015 1.00 84.75 551 HIS A C 1
ATOM 4344 O O . HIS A 1 551 ? 3.138 -9.974 19.026 1.00 84.75 551 HIS A O 1
ATOM 4350 N N . ALA A 1 552 ? 1.991 -9.970 20.952 1.00 84.56 552 ALA A N 1
ATOM 4351 C CA . ALA A 1 552 ? 1.695 -8.553 20.886 1.00 84.56 552 ALA A CA 1
ATOM 4352 C C . ALA A 1 552 ? 2.949 -7.705 21.123 1.00 84.56 552 ALA A C 1
ATOM 4354 O O . ALA A 1 552 ? 3.709 -7.882 22.069 1.00 84.56 552 ALA A O 1
ATOM 4355 N N . GLN A 1 553 ? 3.170 -6.746 20.226 1.00 82.25 553 GLN A N 1
ATOM 4356 C CA . GLN A 1 553 ? 4.244 -5.773 20.352 1.00 82.25 553 GLN A CA 1
ATOM 4357 C C . GLN A 1 553 ? 3.804 -4.621 21.261 1.00 82.25 553 GLN A C 1
ATOM 4359 O O . GLN A 1 553 ? 2.612 -4.354 21.425 1.00 82.25 553 GLN A O 1
ATOM 4364 N N . GLY A 1 554 ? 4.762 -3.838 21.769 1.00 79.31 554 GLY A N 1
ATOM 4365 C CA . GLY A 1 554 ? 4.477 -2.668 22.615 1.00 79.31 554 GLY A CA 1
ATOM 4366 C C . GLY A 1 554 ? 3.482 -1.668 22.006 1.00 79.31 554 GLY A C 1
ATOM 4367 O O . GLY A 1 554 ? 2.724 -1.025 22.730 1.00 79.31 554 GLY A O 1
ATOM 4368 N N . ARG A 1 555 ? 3.418 -1.558 20.671 1.00 73.56 555 ARG A N 1
ATOM 4369 C CA . ARG A 1 555 ? 2.404 -0.740 19.981 1.00 73.56 555 ARG A CA 1
ATOM 4370 C C . ARG A 1 555 ? 0.979 -1.288 20.140 1.00 73.56 555 ARG A C 1
ATOM 4372 O O . ARG A 1 555 ? 0.074 -0.497 20.373 1.00 73.56 555 ARG A O 1
ATOM 4379 N N . HIS A 1 556 ? 0.792 -2.609 20.090 1.00 83.56 556 HIS A N 1
ATOM 4380 C CA . HIS A 1 556 ? -0.517 -3.246 20.262 1.00 83.56 556 HIS A CA 1
ATOM 4381 C C . HIS A 1 556 ? -0.992 -3.087 21.706 1.00 83.56 556 HIS A C 1
ATOM 4383 O O . HIS A 1 556 ? -2.132 -2.715 21.938 1.00 83.56 556 HIS A O 1
ATOM 4389 N N . HIS A 1 557 ? -0.093 -3.228 22.684 1.00 88.56 557 HIS A N 1
ATOM 4390 C CA . HIS A 1 557 ? -0.433 -2.958 24.082 1.00 88.56 557 HIS A CA 1
ATOM 4391 C C . HIS A 1 557 ? -0.875 -1.509 24.322 1.00 88.56 557 HIS A C 1
ATOM 4393 O O . HIS A 1 557 ? -1.854 -1.287 25.026 1.00 88.56 557 HIS A O 1
ATOM 4399 N N . ARG A 1 558 ? -0.212 -0.519 23.708 1.00 82.50 558 ARG A N 1
ATOM 4400 C CA . ARG A 1 558 ? -0.663 0.884 23.776 1.00 82.50 558 ARG A CA 1
ATOM 4401 C C . ARG A 1 558 ? -2.038 1.080 23.140 1.00 82.50 558 ARG A C 1
ATOM 4403 O O . ARG A 1 558 ? -2.860 1.793 23.700 1.00 82.50 558 ARG A O 1
ATOM 4410 N N . MET A 1 559 ? -2.296 0.416 22.015 1.00 85.31 559 MET A N 1
ATOM 4411 C CA . MET A 1 559 ? -3.610 0.417 21.372 1.00 85.31 559 MET A CA 1
ATOM 4412 C C . MET A 1 559 ? -4.687 -0.186 22.288 1.00 85.31 559 MET A C 1
ATOM 4414 O O . MET A 1 559 ? -5.735 0.423 22.467 1.00 85.31 559 MET A O 1
ATOM 4418 N N . PHE A 1 560 ? -4.411 -1.318 22.942 1.00 91.62 560 PHE A N 1
ATOM 4419 C CA . PHE A 1 560 ? -5.325 -1.935 23.908 1.00 91.62 560 PHE A CA 1
ATOM 4420 C C . PHE A 1 560 ? -5.619 -1.014 25.098 1.00 91.62 560 PHE A C 1
ATOM 4422 O O . PHE A 1 560 ? -6.772 -0.872 25.492 1.00 91.62 560 PHE A O 1
ATOM 4429 N N . LEU A 1 561 ? -4.601 -0.339 25.641 1.00 88.12 561 LEU A N 1
ATOM 4430 C CA . LEU A 1 561 ? -4.789 0.644 26.713 1.00 88.12 561 LEU A CA 1
ATOM 4431 C C . LEU A 1 561 ? -5.648 1.835 26.263 1.00 88.12 561 LEU A C 1
ATOM 4433 O O . LEU A 1 561 ? -6.517 2.267 27.014 1.00 88.12 561 LEU A O 1
ATOM 4437 N N . SER A 1 562 ? -5.459 2.316 25.030 1.00 85.38 562 SER A N 1
ATOM 4438 C CA . SER A 1 562 ? -6.308 3.363 24.446 1.00 85.38 562 SER A CA 1
ATOM 4439 C C . SER A 1 562 ? -7.765 2.910 24.347 1.00 85.38 562 SER A C 1
ATOM 4441 O O . SER A 1 562 ? -8.663 3.648 24.736 1.00 85.38 562 SER A O 1
ATOM 4443 N N . TRP A 1 563 ? -8.016 1.680 23.886 1.00 91.75 563 TRP A N 1
ATOM 4444 C CA . TRP A 1 563 ? -9.376 1.138 23.809 1.00 91.75 563 TRP A CA 1
ATOM 4445 C C . TRP A 1 563 ? -10.032 0.989 25.184 1.00 91.75 563 TRP A C 1
ATOM 4447 O O . TRP A 1 563 ? -11.233 1.202 25.307 1.00 91.75 563 TRP A O 1
ATOM 4457 N N . LEU A 1 564 ? -9.265 0.640 26.221 1.00 91.75 564 LEU A N 1
ATOM 4458 C CA . LEU A 1 564 ? -9.780 0.586 27.592 1.00 91.75 564 LEU A CA 1
ATOM 4459 C C . LEU A 1 564 ? -10.178 1.963 28.110 1.00 91.75 564 LEU A C 1
ATOM 4461 O O . LEU A 1 564 ? -11.247 2.093 28.695 1.00 91.75 564 LEU A O 1
ATOM 4465 N N . GLN A 1 565 ? -9.345 2.976 27.872 1.00 90.75 565 GLN A N 1
ATOM 4466 C CA . GLN A 1 565 ? -9.660 4.344 28.265 1.00 90.75 565 GLN A CA 1
ATOM 4467 C C . GLN A 1 565 ? -10.950 4.821 27.586 1.00 90.75 565 GLN A C 1
ATOM 4469 O O . GLN A 1 565 ? -11.847 5.330 28.250 1.00 90.75 565 GLN A O 1
ATOM 4474 N N . GLU A 1 566 ? -11.085 4.581 26.283 1.00 85.00 566 GLU A N 1
ATOM 4475 C CA . GLU A 1 566 ? -12.305 4.907 25.540 1.00 85.00 566 GLU A CA 1
ATOM 4476 C C . GLU A 1 566 ? -13.533 4.152 26.075 1.00 85.00 566 GLU A C 1
ATOM 4478 O O . GLU A 1 566 ? -14.626 4.713 26.135 1.00 85.00 566 GLU A O 1
ATOM 4483 N N . LEU A 1 567 ? -13.384 2.882 26.474 1.00 91.25 567 LEU A N 1
ATOM 4484 C CA . LEU A 1 567 ? -14.473 2.125 27.099 1.00 91.25 567 LEU A CA 1
ATOM 4485 C C . LEU A 1 567 ? -14.890 2.729 28.443 1.00 91.25 567 LEU A C 1
ATOM 4487 O O . LEU A 1 567 ? -16.089 2.849 28.695 1.00 91.25 567 LEU A O 1
ATOM 4491 N N . ASP A 1 568 ? -13.930 3.140 29.271 1.00 90.75 568 ASP A N 1
ATOM 4492 C CA . ASP A 1 568 ? -14.198 3.785 30.558 1.00 90.75 568 ASP A CA 1
ATOM 4493 C C . ASP A 1 568 ? -14.906 5.139 30.361 1.00 90.75 568 ASP A C 1
ATOM 4495 O O . ASP A 1 568 ? -15.888 5.437 31.048 1.00 90.75 568 ASP A O 1
ATOM 4499 N N . GLU A 1 569 ? -14.489 5.921 29.360 1.00 92.62 569 GLU A N 1
ATOM 4500 C CA . GLU A 1 569 ? -15.150 7.167 28.953 1.00 92.62 569 GLU A CA 1
ATOM 4501 C C . GLU A 1 569 ? -16.590 6.915 28.471 1.00 92.62 569 GLU A C 1
ATOM 4503 O O . GLU A 1 569 ? -17.525 7.603 28.892 1.00 92.62 569 GLU A O 1
ATOM 4508 N N . ILE A 1 570 ? -16.814 5.885 27.645 1.00 90.31 570 ILE A N 1
ATOM 4509 C CA . ILE A 1 570 ? -18.158 5.493 27.189 1.00 90.31 570 ILE A CA 1
ATOM 4510 C C . ILE A 1 570 ? -19.037 5.063 28.372 1.00 90.31 570 ILE A C 1
ATOM 4512 O O . ILE A 1 570 ? -20.220 5.412 28.420 1.00 90.31 570 ILE A O 1
ATOM 4516 N N . GLU A 1 571 ? -18.503 4.309 29.334 1.00 91.25 571 GLU A N 1
ATOM 4517 C CA . GLU A 1 571 ? -19.243 3.915 30.536 1.00 91.25 571 GLU A CA 1
ATOM 4518 C C . GLU A 1 571 ? -19.586 5.118 31.423 1.00 91.25 571 GLU A C 1
ATOM 4520 O O . GLU A 1 571 ? -20.705 5.202 31.941 1.00 91.25 571 GLU A O 1
ATOM 4525 N N . GLN A 1 572 ? -18.676 6.084 31.555 1.00 94.38 572 GLN A N 1
ATOM 4526 C CA . GLN A 1 572 ? -18.934 7.335 32.263 1.00 94.38 572 GLN A CA 1
ATOM 4527 C C . GLN A 1 572 ? -20.041 8.150 31.581 1.00 94.38 572 GLN A C 1
ATOM 4529 O O . GLN A 1 572 ? -20.980 8.585 32.252 1.00 94.38 572 GLN A O 1
ATOM 4534 N N . LEU A 1 573 ? -19.990 8.289 30.254 1.00 93.94 573 LEU A N 1
ATOM 4535 C CA . LEU A 1 573 ? -21.028 8.968 29.473 1.00 93.94 573 LEU A CA 1
ATOM 4536 C C . LEU A 1 573 ? -22.385 8.260 29.586 1.00 93.94 573 LEU A C 1
ATOM 4538 O O . LEU A 1 573 ? -23.418 8.919 29.705 1.00 93.94 573 LEU A O 1
ATOM 4542 N N . LYS A 1 574 ? -22.411 6.920 29.617 1.00 94.06 574 LYS A N 1
ATOM 4543 C CA . LYS A 1 574 ? -23.643 6.147 29.860 1.00 94.06 574 LYS A CA 1
ATOM 4544 C C . LYS A 1 574 ? -24.231 6.429 31.242 1.00 94.06 574 LYS A C 1
ATOM 4546 O O . LYS A 1 574 ? -25.442 6.617 31.342 1.00 94.06 574 LYS A O 1
ATOM 4551 N N . LYS A 1 575 ? -23.398 6.496 32.287 1.00 95.56 575 LYS A N 1
ATOM 4552 C CA . LYS A 1 575 ? -23.839 6.853 33.648 1.00 95.56 575 LYS A CA 1
ATOM 4553 C C . LYS A 1 575 ? -24.404 8.269 33.693 1.00 95.56 575 LYS A C 1
ATOM 4555 O O . LYS A 1 575 ? -25.507 8.453 34.191 1.00 95.56 575 LYS A O 1
ATOM 4560 N N . GLN A 1 576 ? -23.702 9.242 33.111 1.00 94.06 576 GLN A N 1
ATOM 4561 C CA . GLN A 1 576 ? -24.181 10.626 33.016 1.00 94.06 576 GLN A CA 1
ATOM 4562 C C . GLN A 1 576 ? -25.517 10.707 32.269 1.00 94.06 576 GLN A C 1
ATOM 4564 O O . GLN A 1 576 ? -26.459 11.320 32.761 1.00 94.06 576 GLN A O 1
ATOM 4569 N N . SER A 1 577 ? -25.640 10.014 31.132 1.00 94.69 577 SER A N 1
ATOM 4570 C CA . SER A 1 577 ? -26.886 9.961 30.364 1.00 94.69 577 SER A CA 1
ATOM 4571 C C . SER A 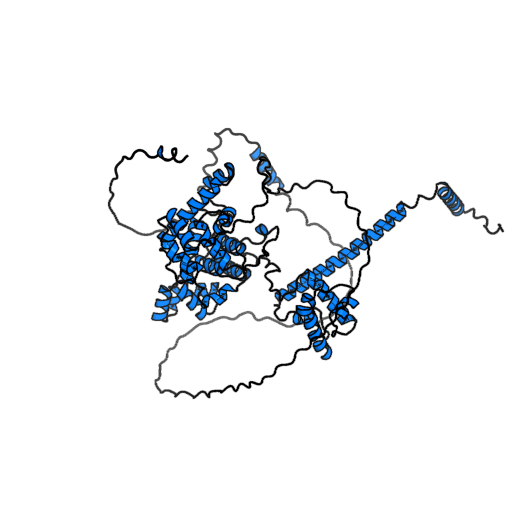1 577 ? -28.036 9.330 31.157 1.00 94.69 577 SER A C 1
ATOM 4573 O O . SER A 1 577 ? -29.158 9.831 31.100 1.00 94.69 577 SER A O 1
ATOM 4575 N N . ALA A 1 578 ? -27.775 8.265 31.922 1.00 95.62 578 ALA A N 1
ATOM 4576 C CA . ALA A 1 578 ? -28.773 7.639 32.785 1.00 95.62 578 ALA A CA 1
ATOM 4577 C C . ALA A 1 578 ? -29.222 8.574 33.920 1.00 95.62 578 ALA A C 1
ATOM 4579 O O . ALA A 1 578 ? -30.422 8.699 34.154 1.00 95.62 578 ALA A O 1
ATOM 4580 N N . THR A 1 579 ? -28.290 9.283 34.565 1.00 94.81 579 THR A N 1
ATOM 4581 C CA . THR A 1 579 ? -28.605 10.293 35.587 1.00 94.81 579 THR A CA 1
ATOM 4582 C C . THR A 1 579 ? -29.450 11.425 35.008 1.00 94.81 579 THR A C 1
ATOM 4584 O O . THR A 1 579 ? -30.487 11.752 35.574 1.00 94.81 579 THR A O 1
ATOM 4587 N N . SER A 1 580 ? -29.084 11.970 33.843 1.00 91.88 580 SER A N 1
ATOM 4588 C CA . SER A 1 580 ? -29.867 13.031 33.196 1.00 91.88 580 SER A CA 1
ATOM 4589 C C . SER A 1 580 ? -31.268 12.568 32.791 1.00 91.88 580 SER A C 1
ATOM 4591 O O . SER A 1 580 ? -32.218 13.339 32.902 1.00 91.88 580 SER A O 1
ATOM 4593 N N . ARG A 1 581 ? -31.428 11.314 32.339 1.00 94.12 581 ARG A N 1
ATOM 4594 C CA . ARG A 1 581 ? -32.760 10.736 32.075 1.00 94.12 581 ARG A CA 1
ATOM 4595 C C . ARG A 1 581 ? -33.573 10.620 33.356 1.00 94.12 581 ARG A C 1
ATOM 4597 O O . ARG A 1 581 ? -34.706 11.071 33.377 1.00 94.12 581 ARG A O 1
ATOM 4604 N N . PHE A 1 582 ? -32.976 10.109 34.428 1.00 95.69 582 PHE A N 1
ATOM 4605 C CA . PHE A 1 582 ? -33.636 10.023 35.728 1.00 95.69 582 PHE A CA 1
ATOM 4606 C C . PHE A 1 582 ? -34.068 11.400 36.260 1.00 95.69 582 PHE A C 1
ATOM 4608 O O . PHE A 1 582 ? -35.181 11.551 36.758 1.00 95.69 582 PHE A O 1
ATOM 4615 N N . GLU A 1 583 ? -33.219 12.423 36.138 1.00 91.12 583 GLU A N 1
ATOM 4616 C CA . GLU A 1 583 ? -33.549 13.798 36.532 1.00 91.12 583 GLU A CA 1
ATOM 4617 C C . GLU A 1 583 ? -34.665 14.394 35.676 1.00 91.12 583 GLU A C 1
ATOM 4619 O O . GLU A 1 583 ? -35.568 15.040 36.212 1.00 91.12 583 GLU A O 1
ATOM 4624 N N . LYS A 1 584 ? -34.639 14.137 34.365 1.00 90.44 584 LYS A N 1
ATOM 4625 C CA . LYS A 1 584 ? -35.706 14.536 33.450 1.00 90.44 584 LYS A CA 1
ATOM 4626 C C . LYS A 1 584 ? -37.025 13.858 33.815 1.00 90.44 584 LYS A C 1
ATOM 4628 O O . LYS A 1 584 ? -38.012 14.561 33.995 1.00 90.44 584 LYS A O 1
ATOM 4633 N N . ASP A 1 585 ? -37.035 12.543 34.006 1.00 92.62 585 ASP A N 1
ATOM 4634 C CA . ASP A 1 585 ? -38.231 11.789 34.397 1.00 92.62 585 ASP A CA 1
ATOM 4635 C C . ASP A 1 585 ? -38.756 12.274 35.755 1.00 92.62 585 ASP A C 1
ATOM 4637 O O . ASP A 1 585 ? -39.960 12.417 35.966 1.00 92.62 585 ASP A O 1
ATOM 4641 N N . ARG A 1 586 ? -37.860 12.589 36.699 1.00 91.25 586 ARG A N 1
ATOM 4642 C CA . ARG A 1 586 ? -38.219 13.182 37.993 1.00 91.25 586 ARG A CA 1
ATOM 4643 C C . ARG A 1 586 ? -38.851 14.567 37.831 1.00 91.25 586 ARG A C 1
ATOM 4645 O O . ARG A 1 586 ? -39.820 14.862 38.528 1.00 91.25 586 ARG A O 1
ATOM 4652 N N . PHE A 1 587 ? -38.317 15.406 36.946 1.00 83.56 587 PHE A N 1
ATOM 4653 C CA . PHE A 1 587 ? -38.867 16.727 36.645 1.00 83.56 587 PHE A CA 1
ATOM 4654 C C . PHE A 1 587 ? -40.222 16.627 35.937 1.00 83.56 587 PHE A C 1
ATOM 4656 O O . PHE A 1 587 ? -41.172 17.281 36.356 1.00 83.56 587 PHE A O 1
ATOM 4663 N N . GLU A 1 588 ? -40.353 15.761 34.934 1.00 83.31 588 GLU A N 1
ATOM 4664 C CA . GLU A 1 588 ? -41.618 15.500 34.241 1.00 83.31 588 GLU A CA 1
ATOM 4665 C C . GLU A 1 588 ? -42.678 14.963 35.206 1.00 83.31 588 GLU A C 1
ATOM 4667 O O . GLU A 1 588 ? -43.807 15.445 35.196 1.00 83.31 588 GLU A O 1
ATOM 4672 N N . ASN A 1 589 ? -42.309 14.058 36.119 1.00 85.56 589 ASN A N 1
ATOM 4673 C CA . ASN A 1 589 ? -43.180 13.598 37.204 1.00 85.56 589 ASN A CA 1
ATOM 4674 C C . ASN A 1 589 ? -43.555 14.712 38.192 1.00 85.56 589 ASN A C 1
ATOM 4676 O O . ASN A 1 589 ? -44.634 14.683 38.777 1.00 85.56 589 ASN A O 1
ATOM 4680 N N . TYR A 1 590 ? -42.675 15.686 38.424 1.00 79.06 590 TYR A N 1
ATOM 4681 C CA . TYR A 1 590 ? -42.979 16.838 39.272 1.00 79.06 590 TYR A CA 1
ATOM 4682 C C . TYR A 1 590 ? -43.951 17.804 38.583 1.00 79.06 590 TYR A C 1
ATOM 4684 O O . TYR A 1 590 ? -44.899 18.256 39.218 1.00 79.06 590 TYR A O 1
ATOM 4692 N N . VAL A 1 591 ? -43.750 18.078 37.291 1.00 75.75 591 VAL A N 1
ATOM 4693 C CA . VAL A 1 591 ? -44.609 18.957 36.481 1.00 75.75 591 VAL A CA 1
ATOM 4694 C C . VAL A 1 591 ? -45.974 18.318 36.201 1.00 75.75 591 VAL A C 1
ATOM 4696 O O . VAL A 1 591 ? -46.980 19.022 36.157 1.00 75.75 591 VAL A O 1
ATOM 4699 N N . SER A 1 592 ? -46.031 16.994 36.033 1.00 77.38 592 SER A N 1
ATOM 4700 C CA . SER A 1 592 ? -47.269 16.254 35.758 1.00 77.38 592 SER A CA 1
ATOM 4701 C C . SER A 1 592 ? -48.129 16.001 36.995 1.00 77.38 592 SER A C 1
ATOM 4703 O O . SER A 1 592 ? -49.319 15.708 36.855 1.00 77.38 592 SER A O 1
ATOM 4705 N N . ARG A 1 593 ? -47.579 16.154 38.212 1.00 79.12 593 ARG A N 1
ATOM 4706 C CA . ARG A 1 593 ? -48.402 16.234 39.425 1.00 79.12 593 ARG A CA 1
ATOM 4707 C C . ARG A 1 593 ? -49.354 17.403 39.240 1.00 79.12 593 ARG A C 1
ATOM 4709 O O . ARG A 1 593 ? -48.913 18.548 39.190 1.00 79.12 593 ARG A O 1
ATOM 4716 N N . SER A 1 594 ? -50.650 17.101 39.127 1.00 69.00 594 SER A N 1
ATOM 4717 C CA . SER A 1 594 ? -51.695 18.111 38.990 1.00 69.00 594 SER A CA 1
ATOM 4718 C C . SER A 1 594 ? -51.423 19.221 39.994 1.00 69.00 594 SER A C 1
ATOM 4720 O O . SER A 1 594 ? -51.304 18.939 41.192 1.00 69.00 594 SER A O 1
ATOM 4722 N N . ALA A 1 595 ? -51.268 20.456 39.499 1.00 65.38 595 ALA A N 1
ATOM 4723 C CA . ALA A 1 595 ? -51.162 21.631 40.351 1.00 65.38 595 ALA A CA 1
ATOM 4724 C C . ALA A 1 595 ? -52.211 21.4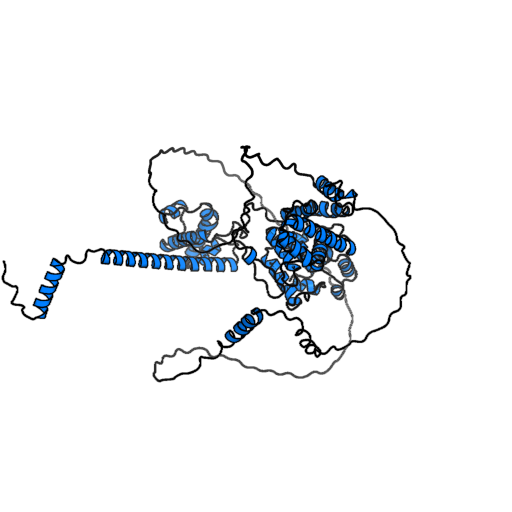78 41.453 1.00 65.38 595 ALA A C 1
ATOM 4726 O O . ALA A 1 595 ? -53.362 21.176 41.126 1.00 65.38 595 ALA A O 1
ATOM 4727 N N . LEU A 1 596 ? -51.785 21.568 42.724 1.00 59.56 596 LEU A N 1
ATOM 4728 C CA . LEU A 1 596 ? -52.658 21.450 43.896 1.00 59.56 596 LEU A CA 1
ATOM 4729 C C . LEU A 1 596 ? -54.024 22.026 43.535 1.00 59.56 596 LEU A C 1
ATOM 4731 O O . LEU A 1 596 ? -54.092 23.203 43.176 1.00 59.56 596 LEU A O 1
ATOM 4735 N N . HIS A 1 597 ? -55.057 21.170 43.540 1.00 68.81 597 HIS A N 1
ATOM 4736 C CA . HIS A 1 597 ? -56.421 21.541 43.152 1.00 68.81 597 HIS A CA 1
ATOM 4737 C C . HIS A 1 597 ? -56.706 22.924 43.733 1.00 68.81 597 HIS A C 1
ATOM 4739 O O . HIS A 1 597 ? -56.405 23.114 44.910 1.00 68.81 597 HIS A O 1
ATOM 4745 N N . ALA A 1 598 ? -57.205 23.882 42.944 1.00 67.56 598 ALA A N 1
ATOM 4746 C CA . ALA A 1 598 ? -57.208 25.305 43.322 1.00 67.56 598 ALA A CA 1
ATOM 4747 C C . ALA A 1 598 ? -57.695 25.561 44.766 1.00 67.56 598 ALA A C 1
ATOM 4749 O O . ALA A 1 598 ? -57.133 26.384 45.476 1.00 67.56 598 ALA A O 1
ATOM 4750 N N . VAL A 1 599 ? -58.649 24.750 45.234 1.00 75.69 599 VAL A N 1
ATOM 4751 C CA . VAL A 1 599 ? -59.153 24.698 46.616 1.00 75.69 599 VAL A CA 1
ATOM 4752 C C . VAL A 1 599 ? -58.072 24.391 47.668 1.00 75.69 599 VAL A C 1
ATOM 4754 O O . VAL A 1 599 ? -57.994 25.067 48.686 1.00 75.69 599 VAL A O 1
ATOM 4757 N N . ARG A 1 600 ? -57.215 23.384 47.453 1.00 73.44 600 ARG A N 1
ATOM 4758 C CA . ARG A 1 600 ? -56.086 23.078 48.349 1.00 73.44 600 ARG A CA 1
ATOM 4759 C C . ARG A 1 600 ? -54.997 24.146 48.294 1.00 73.44 600 ARG A C 1
ATOM 4761 O O . ARG A 1 600 ? -54.375 24.386 49.320 1.00 73.44 600 ARG A O 1
ATOM 4768 N N . ARG A 1 601 ? -54.772 24.776 47.134 1.00 71.69 601 ARG A N 1
ATOM 4769 C CA . ARG A 1 601 ? -53.838 25.909 47.019 1.00 71.69 601 ARG A CA 1
ATOM 4770 C C . ARG A 1 601 ? -54.346 27.107 47.829 1.00 71.69 601 ARG A C 1
ATOM 4772 O O . ARG A 1 601 ? -53.606 27.589 48.673 1.00 71.69 601 ARG A O 1
ATOM 4779 N N . ALA A 1 602 ? -55.617 27.476 47.670 1.00 75.38 602 ALA A N 1
ATOM 4780 C CA . ALA A 1 602 ? -56.249 28.547 48.439 1.00 75.38 602 ALA A CA 1
ATOM 4781 C C . ALA A 1 602 ? -56.232 28.269 49.952 1.00 75.38 602 ALA A C 1
ATOM 4783 O O . ALA A 1 602 ? -55.879 29.145 50.730 1.00 75.38 602 ALA A O 1
ATOM 4784 N N . LYS A 1 603 ? -56.523 27.030 50.378 1.00 80.81 603 LYS A N 1
ATOM 4785 C CA . LYS A 1 603 ? -56.487 26.647 51.800 1.00 80.81 603 LYS A CA 1
ATOM 4786 C C . LYS A 1 603 ? -55.077 26.720 52.402 1.00 80.81 603 LYS A C 1
ATOM 4788 O O . LYS A 1 603 ? -54.927 27.095 53.558 1.00 80.81 603 LYS A O 1
ATOM 4793 N N . LEU A 1 604 ? -54.047 26.361 51.634 1.00 77.88 604 LEU A N 1
ATOM 4794 C CA . LEU A 1 604 ? -52.652 26.485 52.069 1.00 77.88 604 LEU A CA 1
ATOM 4795 C C . LEU A 1 604 ? -52.183 27.946 52.087 1.00 77.88 604 LEU A C 1
ATOM 4797 O O . LEU A 1 604 ? -51.447 28.320 52.993 1.00 77.88 604 LEU A O 1
ATOM 4801 N N . GLU A 1 605 ? -52.619 28.768 51.130 1.00 77.94 605 GLU A N 1
ATOM 4802 C CA . GLU A 1 605 ? -52.363 30.215 51.121 1.00 77.94 605 GLU A CA 1
ATOM 4803 C C . GLU A 1 605 ? -53.039 30.905 52.313 1.00 77.94 605 GLU A C 1
ATOM 4805 O O . GLU A 1 605 ? -52.389 31.679 53.004 1.00 77.94 605 GLU A O 1
ATOM 4810 N N . GLU A 1 606 ? -54.286 30.552 52.631 1.00 84.19 606 GLU A N 1
ATOM 4811 C CA . GLU A 1 606 ? -55.008 31.048 53.809 1.00 84.19 606 GLU A CA 1
ATOM 4812 C C . GLU A 1 606 ? -54.315 30.638 55.117 1.00 84.19 606 GLU A C 1
ATOM 4814 O O . GLU A 1 606 ? -54.080 31.479 55.983 1.00 84.19 606 GLU A O 1
ATOM 4819 N N . GLN A 1 607 ? -53.903 29.370 55.242 1.00 81.00 607 GLN A N 1
ATOM 4820 C CA . GLN A 1 607 ? -53.132 28.889 56.395 1.00 81.00 607 GLN A CA 1
ATOM 4821 C C . GLN A 1 607 ? -51.779 29.599 56.526 1.00 81.00 607 GLN A C 1
ATOM 4823 O O . GLN A 1 607 ? -51.360 29.933 57.634 1.00 81.00 607 GLN A O 1
ATOM 4828 N N . PHE A 1 608 ? -51.099 29.858 55.409 1.00 78.06 608 PHE A N 1
ATOM 4829 C CA . PHE A 1 608 ? -49.831 30.579 55.405 1.00 78.06 608 PHE A CA 1
ATOM 4830 C C . PHE A 1 608 ? -50.016 32.054 55.775 1.00 78.06 608 PHE A C 1
ATOM 4832 O O . PHE A 1 608 ? -49.247 32.578 56.577 1.00 78.06 608 PHE A O 1
ATOM 4839 N N . SER A 1 609 ? -51.053 32.718 55.260 1.00 77.56 609 SER A N 1
ATOM 4840 C CA . SER A 1 609 ? -51.408 34.090 55.634 1.00 77.56 609 SER A CA 1
ATOM 4841 C C . SER A 1 609 ? -51.802 34.199 57.109 1.00 77.56 609 SER A C 1
ATOM 4843 O O . SER A 1 609 ? -51.373 35.141 57.773 1.00 77.56 609 SER A O 1
ATOM 4845 N N . ALA A 1 610 ? -52.535 33.221 57.651 1.00 78.06 610 ALA A N 1
ATOM 4846 C CA . ALA A 1 610 ? -52.869 33.164 59.073 1.00 78.06 610 ALA A CA 1
ATOM 4847 C C . ALA A 1 610 ? -51.603 33.048 59.944 1.00 78.06 610 ALA A C 1
ATOM 4849 O O . ALA A 1 610 ? -51.416 33.853 60.855 1.00 78.06 610 ALA A O 1
ATOM 4850 N N . LEU A 1 611 ? -50.676 32.146 59.592 1.00 75.62 611 LEU A N 1
ATOM 4851 C CA . LEU A 1 611 ? -49.387 31.991 60.282 1.00 75.62 611 LEU A CA 1
ATOM 4852 C C . LEU A 1 611 ? -48.492 33.236 60.161 1.00 75.62 611 LEU A C 1
ATOM 4854 O O . LEU A 1 611 ? -47.867 33.643 61.137 1.00 75.62 611 LEU A O 1
ATOM 4858 N N . ALA A 1 612 ? -48.441 33.863 58.984 1.00 74.69 612 ALA A N 1
ATOM 4859 C CA . ALA A 1 612 ? -47.626 35.052 58.736 1.00 74.69 612 ALA A CA 1
ATOM 4860 C C . ALA A 1 612 ? -48.173 36.311 59.430 1.00 74.69 612 ALA A C 1
ATOM 4862 O O . ALA A 1 612 ? -47.406 37.213 59.757 1.00 74.69 612 ALA A O 1
ATOM 4863 N N . SER A 1 613 ? -49.486 36.377 59.662 1.00 83.31 613 SER A N 1
ATOM 4864 C CA . SER A 1 613 ? -50.132 37.516 60.326 1.00 83.31 613 SER A CA 1
ATOM 4865 C C . SER A 1 613 ? -49.976 37.519 61.851 1.00 83.31 613 SER A C 1
ATOM 4867 O O . SER A 1 613 ? -50.379 38.480 62.499 1.00 83.31 613 SER A O 1
ATOM 4869 N N . GLY A 1 614 ? -49.389 36.468 62.437 1.00 69.62 614 GLY A N 1
ATOM 4870 C CA . GLY A 1 614 ? -49.193 36.358 63.885 1.00 69.62 614 GLY A CA 1
ATOM 4871 C C . GLY A 1 614 ? -50.477 36.091 64.679 1.00 69.62 614 GLY A C 1
ATOM 4872 O O . GLY A 1 614 ? -50.411 35.966 65.897 1.00 69.62 614 GLY A O 1
ATOM 4873 N N . ASN A 1 615 ? -51.624 35.931 64.009 1.00 56.84 615 ASN A N 1
ATOM 4874 C CA . ASN A 1 615 ? -52.880 35.480 64.609 1.00 56.84 615 ASN A CA 1
ATOM 4875 C C . ASN A 1 615 ? -52.879 33.954 64.780 1.00 56.84 615 ASN A C 1
ATOM 4877 O O . ASN A 1 615 ? -53.714 33.243 64.221 1.00 56.84 615 ASN A O 1
ATOM 4881 N N . VAL A 1 616 ? -51.917 33.437 65.541 1.00 55.03 616 VAL A N 1
ATOM 4882 C CA . VAL A 1 616 ? -52.019 32.085 66.091 1.00 55.03 616 VAL A CA 1
ATOM 4883 C C . VAL A 1 616 ? -52.701 32.227 67.445 1.00 55.03 616 VAL A C 1
ATOM 4885 O O . VAL A 1 616 ? -52.041 32.328 68.474 1.00 55.03 616 VAL A O 1
ATOM 4888 N N . GLU A 1 617 ? -54.034 32.280 67.445 1.00 59.91 617 GLU A N 1
ATOM 4889 C CA . GLU A 1 617 ? -54.751 31.807 68.628 1.00 59.91 617 GLU A CA 1
ATOM 4890 C C . GLU A 1 617 ? -54.465 30.304 68.736 1.00 59.91 617 GLU A C 1
ATOM 4892 O O . GLU A 1 617 ? -54.605 29.564 67.759 1.00 59.91 617 GLU A O 1
ATOM 4897 N N . ASP A 1 618 ? -53.952 29.889 69.894 1.00 53.44 618 ASP A N 1
ATOM 4898 C CA . ASP A 1 618 ? -53.486 28.536 70.192 1.00 53.44 618 ASP A CA 1
ATOM 4899 C C . ASP A 1 618 ? -54.393 27.441 69.590 1.00 53.44 618 ASP A C 1
ATOM 4901 O O . ASP A 1 618 ? -55.566 27.338 69.960 1.00 53.44 618 ASP A O 1
ATOM 4905 N N . PRO A 1 619 ? -53.876 26.537 68.737 1.00 53.22 619 PRO A N 1
ATOM 4906 C CA . PRO A 1 619 ? -54.668 25.458 68.148 1.00 53.22 619 PRO A CA 1
ATOM 4907 C C . PRO A 1 619 ? -54.936 24.292 69.125 1.00 53.22 619 PRO A C 1
ATOM 4909 O O . PRO A 1 619 ? -55.205 23.172 68.697 1.00 53.22 619 PRO A O 1
ATOM 4912 N N . LEU A 1 620 ? -54.886 24.522 70.441 1.00 51.75 620 LEU A N 1
ATOM 4913 C CA . LEU A 1 620 ? -55.095 23.498 71.474 1.00 51.75 620 LEU A CA 1
ATOM 4914 C C . LEU A 1 620 ? -56.534 23.433 72.009 1.00 51.75 620 LEU A C 1
ATOM 4916 O O . LEU A 1 620 ? -56.754 23.145 73.184 1.00 51.75 620 LEU A O 1
ATOM 4920 N N . SER A 1 621 ? -57.540 23.624 71.156 1.00 52.97 621 SER A N 1
ATOM 4921 C CA . SER A 1 621 ? -58.897 23.187 71.502 1.00 52.97 621 SER A CA 1
ATOM 4922 C C . SER A 1 621 ? -59.698 22.745 70.284 1.00 52.97 621 SER A C 1
ATOM 4924 O O . SER A 1 621 ? -60.520 23.486 69.781 1.00 52.97 621 SER A O 1
ATOM 4926 N N . PHE A 1 622 ? -59.490 21.514 69.818 1.00 46.56 622 PHE A N 1
ATOM 4927 C CA . PHE A 1 622 ? -60.589 20.692 69.305 1.00 46.56 622 PHE A CA 1
ATOM 4928 C C . PHE A 1 622 ? -60.223 19.212 69.460 1.00 46.56 622 PHE A C 1
ATOM 4930 O O . PHE A 1 622 ? -59.273 18.718 68.853 1.00 46.56 622 PHE A O 1
ATOM 4937 N N . SER A 1 623 ? -60.971 18.564 70.354 1.00 44.81 623 SER A N 1
ATOM 4938 C CA . SER A 1 623 ? -61.188 17.119 70.470 1.00 44.81 623 SER A CA 1
ATOM 4939 C C . SER A 1 623 ? -61.797 16.521 69.211 1.00 44.81 623 SER A C 1
ATOM 4941 O O . SER A 1 623 ? -62.672 17.220 68.642 1.00 44.81 623 SER A O 1
#

Sequence (623 aa):
MVRLLRAWQGKPDAVCPKREEEEAGARNRPSKLTISSLVGDISKLSDLGLASEDLKSWQLEKLTAGRSVARRASEPSALHSDGTQSWNLGSFGSPRSPRNPGNPGTPTPQRPPGSAPLSPRKRPSHTLVLPATARPYRDRNDGHDSASKGLEEEEVQKAKSDRLPGVQRWDFRRRGPALSQESTSPASPRGHREDSIADLMAKILDEEPDCHWMEELWLPVLSKSPPEVCSSISHRAIGYWVDLFNRWQGAGGWIPGCAPKLMDASEFRDFIAAPMAKVLQWVKIFDPPSYSRLEATKSTMAYQSVRISPGAFLTSAILLATKIAKKQKLRFILGVFDEDDSETFDRSEFVELMSSFLLGLGTVLGTSVPKSTRRQWTGNLLFDRIQTMSCCKLPAQEAKKIKSSGCMPFSLLEEWFLGDSGDPLALPFALLFERYSEGSSEDPEKYEDEDRKFKMTHKRRVAHPVEAASSLDSSFIRRDQIGMLKRIFDFCKKECCYSFSHWEAERALKTSIHPDLWCNFAARGLEQSESMRQDRQSVTFLDFLKAAMPHAQGRHHRMFLSWLQELDEIEQLKKQSATSRFEKDRFENYVSRSALHAVRRAKLEEQFSALASGNVEDPLSFS

Organism: NCBI:txid878477